Protein AF-A0A640Y9X3-F1 (afdb_monomer_lite)

Radius of gyration: 36.06 Å; chains: 1; bounding box: 121×65×138 Å

Foldseek 3Di:
DDDDDDDDDDPDPDPPPPDDPPPPDPDQFAEPPDFDDQDPPFPDGQVLLSVLVCPDPVNVVVVVVDDPPWRWHWDWDQDPVQWIWIFIDIVRHGAKIWIAHRHPRDTPDIDGDPCRVDVLLQLDAQLFLHPLLPPVNVVVLLCLLLLQQADPVCRPAPVSVLSVLLCQLVVLSVCSNVSNPVVSVVSVVVSVVVVVVLVVCCVVVDQDDDRPSNDDTDRPDDLVVLVVLLVVLLVVLLCCLVPRFAADLQLVLLLVLLLCVVVVHDLDDQRDDPVNSPSSVWFSLSNVLLNVLCVVQPDPNDRDDDRSLLVSLSVLLVLLLVLLLLLLLLVLVVVCVPDPDNDDPPDDPDDDDPVVVVVCVVPVRPRSNVRSSSSSSSQSSRSVNSRCSRNSHSVSVLSSLQSNLSSVLVDLVVSLVSLVSSCSGPVVSVVVNVVSVVPPDDPPPPPDPDDPDDDDDDDDDDDDDDDDDDDDDDDD

Sequence (476 aa):
MIRAGTTLGALLLAALALAGPAAAAPSPTPVPSGYPATPEDYAISAREAVRVADTDPKIVAREAELDRGDAFSASVEAKPVRVWEVGYFLNGEKVNLVVVDGATGAVTQSWTGAAVDWPMARGKPGQFGHILNSAWVWAALALVFVAGLLDFRRLRKWVHLDLLVLLGFGVSEAYFNAAEIGTSVPLVYPLLAYLLARMLWIGFRGHGLDGTAGEGLRPSAPAWLLTAAIAALIVLRLTANLADSGVIDVGYAGVIGADKITHAEPLYDDSFPEDNPTGDTYGPANYFAYVPFEAALPWSGSWDDLPAAHAAAIFFDLATIAGLFALGLALARRRRSADPDPRPPPGPPLPDGRVRRRLSRWFPDREGNALGLVLVFAWVAYPFTAYATQSNSNDELIAALVVWSLVLFASPIARGALLAVAAAAKFAPLPAASPAVSSRRSPPASARPLRPAPPPSAAWPAEARGRPRSPRAAAP

Structure (mmCIF, N/CA/C/O backbone):
data_AF-A0A640Y9X3-F1
#
_entry.id   AF-A0A640Y9X3-F1
#
loop_
_atom_site.group_PDB
_atom_site.id
_atom_site.type_symbol
_atom_site.label_atom_id
_atom_site.label_alt_id
_atom_site.label_comp_id
_atom_site.label_asym_id
_atom_site.label_entity_id
_atom_site.label_seq_id
_atom_site.pdbx_PDB_ins_code
_atom_site.Cartn_x
_atom_site.Cartn_y
_atom_site.Cartn_z
_atom_site.occupancy
_atom_site.B_iso_or_equiv
_atom_site.auth_seq_id
_atom_site.auth_comp_id
_atom_site.auth_asym_id
_atom_site.auth_atom_id
_atom_site.pdbx_PDB_model_num
ATOM 1 N N . MET A 1 1 ? 18.849 -40.065 70.573 1.00 32.94 1 MET A N 1
ATOM 2 C CA . MET A 1 1 ? 18.091 -40.580 71.735 1.00 32.94 1 MET A CA 1
ATOM 3 C C . MET A 1 1 ? 17.465 -39.408 72.475 1.00 32.94 1 MET A C 1
ATOM 5 O O . MET A 1 1 ? 18.065 -38.349 72.550 1.00 32.94 1 MET A O 1
ATOM 9 N N . ILE A 1 2 ? 16.226 -39.618 72.902 1.00 35.78 2 ILE A N 1
ATOM 10 C CA . ILE A 1 2 ? 15.157 -38.671 73.249 1.00 35.78 2 ILE A CA 1
ATOM 11 C C . ILE A 1 2 ? 15.358 -37.970 74.603 1.00 35.78 2 ILE A C 1
ATOM 13 O O . ILE A 1 2 ? 15.680 -38.652 75.570 1.00 35.78 2 ILE A O 1
ATOM 17 N N . ARG A 1 3 ? 15.027 -36.668 74.675 1.00 32.06 3 ARG A N 1
ATOM 18 C CA . ARG A 1 3 ? 14.300 -35.966 75.769 1.00 32.06 3 ARG A CA 1
ATOM 19 C C . ARG A 1 3 ? 13.647 -34.722 75.131 1.00 32.06 3 ARG A C 1
ATOM 21 O O . ARG A 1 3 ? 14.375 -33.912 74.582 1.00 32.06 3 ARG A O 1
ATOM 28 N N . ALA A 1 4 ? 12.338 -34.588 74.910 1.00 35.34 4 ALA A N 1
ATOM 29 C CA . ALA A 1 4 ? 11.164 -34.647 75.789 1.00 35.34 4 ALA A CA 1
ATOM 30 C C . ALA A 1 4 ? 11.153 -33.578 76.901 1.00 35.34 4 ALA A C 1
ATOM 32 O O . ALA A 1 4 ? 11.841 -33.734 77.904 1.00 35.34 4 ALA A O 1
ATOM 33 N N . GLY A 1 5 ? 10.277 -32.577 76.729 1.00 32.75 5 GLY A N 1
ATOM 34 C CA . GLY A 1 5 ? 9.456 -32.026 77.814 1.00 32.75 5 GLY A CA 1
ATOM 35 C C . GLY A 1 5 ? 9.686 -30.563 78.193 1.00 32.75 5 GLY A C 1
ATOM 36 O O . GLY A 1 5 ? 10.650 -30.286 78.891 1.00 32.75 5 GLY A O 1
ATOM 37 N N . THR A 1 6 ? 8.739 -29.693 77.810 1.00 38.22 6 THR A N 1
ATOM 38 C CA . THR A 1 6 ? 7.958 -28.793 78.701 1.00 38.22 6 THR A CA 1
ATOM 39 C C . THR A 1 6 ? 6.919 -28.024 77.862 1.00 38.22 6 THR A C 1
ATOM 41 O O . THR A 1 6 ? 7.257 -27.216 77.009 1.00 38.22 6 THR A O 1
ATOM 44 N N . THR A 1 7 ? 5.660 -28.484 77.881 1.00 34.47 7 THR A N 1
ATOM 45 C CA . THR A 1 7 ? 4.497 -27.870 78.580 1.00 34.47 7 THR A CA 1
ATOM 46 C C . THR A 1 7 ? 3.878 -26.682 77.839 1.00 34.47 7 THR A C 1
ATOM 48 O O . THR A 1 7 ? 4.481 -25.627 77.715 1.00 34.47 7 THR A O 1
ATOM 51 N N . LEU A 1 8 ? 2.699 -26.878 77.239 1.00 33.00 8 LEU A N 1
ATOM 52 C CA . LEU A 1 8 ? 1.398 -26.548 77.853 1.00 33.00 8 LEU A CA 1
ATOM 53 C C . LEU A 1 8 ? 1.299 -25.066 78.246 1.00 33.00 8 LEU A C 1
ATOM 55 O O . LEU A 1 8 ? 1.538 -24.685 79.386 1.00 33.00 8 LEU A O 1
ATOM 59 N N . GLY A 1 9 ? 0.893 -24.245 77.283 1.00 30.78 9 GLY A N 1
ATOM 60 C CA . GLY A 1 9 ? 0.539 -22.851 77.501 1.00 30.78 9 GLY A CA 1
ATOM 61 C C . GLY A 1 9 ? 0.123 -22.217 76.182 1.00 30.78 9 GLY A C 1
ATOM 62 O O . GLY A 1 9 ? 0.994 -21.791 75.439 1.00 30.78 9 GLY A O 1
ATOM 63 N N . ALA A 1 10 ? -1.190 -22.208 75.918 1.00 35.34 10 ALA A N 1
ATOM 64 C CA . ALA A 1 10 ? -1.919 -21.435 74.890 1.00 35.34 10 ALA A CA 1
ATOM 65 C C . ALA A 1 10 ? -2.755 -22.278 73.905 1.00 35.34 10 ALA A C 1
ATOM 67 O O . ALA A 1 10 ? -2.718 -22.083 72.697 1.00 35.34 10 ALA A O 1
ATOM 68 N N . LEU A 1 11 ? -3.589 -23.176 74.443 1.00 34.16 11 LEU A N 1
ATOM 69 C CA . LEU A 1 11 ? -4.782 -23.697 73.754 1.00 34.16 11 LEU A CA 1
ATOM 70 C C . LEU A 1 11 ? -6.015 -22.778 73.940 1.00 34.16 11 LEU A C 1
ATOM 72 O O . LEU A 1 11 ? -7.148 -23.197 73.744 1.00 34.16 11 LEU A O 1
ATOM 76 N N . LEU A 1 12 ? -5.813 -21.512 74.310 1.00 32.28 12 LEU A N 1
ATOM 77 C CA . LEU A 1 12 ? -6.851 -20.483 74.396 1.00 32.28 12 LEU A CA 1
ATOM 78 C C . LEU A 1 12 ? -6.197 -19.131 74.080 1.00 32.28 12 LEU A C 1
ATOM 80 O O . LEU A 1 12 ? -5.352 -18.710 74.860 1.00 32.28 12 LEU A O 1
ATOM 84 N N . LEU A 1 13 ? -6.618 -18.485 72.979 1.00 34.38 13 LEU A N 1
ATOM 85 C CA . LEU A 1 13 ? -6.029 -17.325 72.260 1.00 34.38 13 LEU A CA 1
ATOM 86 C C . LEU A 1 13 ? -5.117 -17.793 71.105 1.00 34.38 13 LEU A C 1
ATOM 88 O O . LEU A 1 13 ? -3.951 -18.066 71.315 1.00 34.38 13 LEU A O 1
ATOM 92 N N . ALA A 1 14 ? -5.538 -17.949 69.851 1.00 37.56 14 ALA A N 1
ATOM 93 C CA . ALA A 1 14 ? -6.559 -17.216 69.131 1.00 37.56 14 ALA A CA 1
ATOM 94 C C . ALA A 1 14 ? -7.151 -18.086 68.009 1.00 37.56 14 ALA A C 1
ATOM 96 O O . ALA A 1 14 ? -6.546 -18.296 66.960 1.00 37.56 14 ALA A O 1
ATOM 97 N N . ALA A 1 15 ? -8.402 -18.498 68.201 1.00 36.12 15 ALA A N 1
ATOM 98 C CA . ALA A 1 15 ? -9.327 -18.872 67.135 1.00 36.12 15 ALA A CA 1
ATOM 99 C C . ALA A 1 15 ? -9.776 -17.623 66.333 1.00 36.12 15 ALA A C 1
ATOM 101 O O . ALA A 1 15 ? -10.959 -17.420 66.088 1.00 36.12 15 ALA A O 1
ATOM 102 N N . LEU A 1 16 ? -8.833 -16.743 65.976 1.00 38.00 16 LEU A N 1
ATOM 103 C CA . LEU A 1 16 ? -9.103 -15.430 65.373 1.00 38.00 16 LEU A CA 1
ATOM 104 C C . LEU A 1 16 ? -8.004 -14.955 64.403 1.00 38.00 16 LEU A C 1
ATOM 106 O O . LEU A 1 16 ? -7.879 -13.764 64.148 1.00 38.00 16 LEU A O 1
ATOM 110 N N . ALA A 1 17 ? -7.222 -15.876 63.830 1.00 35.53 17 ALA A N 1
ATOM 111 C CA . ALA A 1 17 ? -6.194 -15.554 62.829 1.00 35.53 17 ALA A CA 1
ATOM 112 C C . ALA A 1 17 ? -6.337 -16.359 61.520 1.00 35.53 17 ALA A C 1
ATOM 114 O O . ALA A 1 17 ? -5.359 -16.596 60.820 1.00 35.53 17 ALA A O 1
ATOM 115 N N . LEU A 1 18 ? -7.565 -16.773 61.181 1.00 37.84 18 LEU A N 1
ATOM 116 C CA . LEU A 1 18 ? -7.922 -17.343 59.869 1.00 37.84 18 LEU A CA 1
ATOM 117 C C . LEU A 1 18 ? -8.619 -16.328 58.945 1.00 37.84 18 LEU A C 1
ATOM 119 O O . LEU A 1 18 ? -9.241 -16.707 57.958 1.00 37.84 18 LEU A O 1
ATOM 123 N N . ALA A 1 19 ? -8.479 -15.034 59.229 1.00 35.66 19 ALA A N 1
ATOM 124 C CA . ALA A 1 19 ? -8.713 -13.987 58.247 1.00 35.66 19 ALA A CA 1
ATOM 125 C C . ALA A 1 19 ? -7.349 -13.571 57.688 1.00 35.66 19 ALA A C 1
ATOM 127 O O . ALA A 1 19 ? -6.690 -12.679 58.220 1.00 35.66 19 ALA A O 1
ATOM 128 N N . GLY A 1 20 ? -6.908 -14.242 56.619 1.00 34.53 20 GLY A N 1
ATOM 129 C CA . GLY A 1 20 ? -5.987 -13.584 55.693 1.00 34.53 20 GLY A CA 1
ATOM 130 C C . GLY A 1 20 ? -6.624 -12.262 55.248 1.00 34.53 20 GLY A C 1
ATOM 131 O O . GLY A 1 20 ? -7.857 -12.170 55.264 1.00 34.53 20 GLY A O 1
ATOM 132 N N . PRO A 1 21 ? -5.844 -11.225 54.892 1.00 35.22 21 PRO A N 1
ATOM 133 C CA . PRO A 1 21 ? -6.434 -10.038 54.300 1.00 35.22 21 PRO A CA 1
ATOM 134 C C . PRO A 1 21 ? -7.289 -10.525 53.135 1.00 35.22 21 PRO A C 1
ATOM 136 O O . PRO A 1 21 ? -6.782 -11.182 52.224 1.00 35.22 21 PRO A O 1
ATOM 139 N N . ALA A 1 22 ? -8.600 -10.287 53.218 1.00 33.31 22 ALA A N 1
ATOM 140 C CA . ALA A 1 22 ? -9.442 -10.367 52.046 1.00 33.31 22 ALA A CA 1
ATOM 141 C C . ALA A 1 22 ? -8.721 -9.497 51.023 1.00 33.31 22 ALA A C 1
ATOM 143 O O . ALA A 1 22 ? -8.523 -8.306 51.277 1.00 33.31 22 ALA A O 1
ATOM 144 N N . ALA A 1 23 ? -8.225 -10.116 49.948 1.00 34.59 23 ALA A N 1
ATOM 145 C CA . ALA A 1 23 ? -7.794 -9.376 48.783 1.00 34.59 23 ALA A CA 1
ATOM 146 C C . ALA A 1 23 ? -8.940 -8.408 48.517 1.00 34.59 23 ALA A C 1
ATOM 148 O O . ALA A 1 23 ? -10.073 -8.852 48.304 1.00 34.59 23 ALA A O 1
ATOM 149 N N . ALA A 1 24 ? -8.682 -7.113 48.717 1.00 34.06 24 ALA A N 1
ATOM 150 C CA . ALA A 1 24 ? -9.671 -6.100 48.434 1.00 34.06 24 ALA A CA 1
ATOM 151 C C . ALA A 1 24 ? -10.121 -6.398 47.010 1.00 34.06 24 ALA A C 1
ATOM 153 O O . ALA A 1 24 ? -9.278 -6.477 46.113 1.00 34.06 24 ALA A O 1
ATOM 154 N N . ALA A 1 25 ? -11.412 -6.695 46.836 1.00 40.72 25 ALA A N 1
ATOM 155 C CA . ALA A 1 25 ? -11.960 -6.823 45.501 1.00 40.72 25 ALA A CA 1
ATOM 156 C C . ALA A 1 25 ? -11.504 -5.566 44.745 1.00 40.72 25 ALA A C 1
ATOM 158 O O . ALA A 1 25 ? -11.617 -4.480 45.333 1.00 40.72 25 ALA A O 1
ATOM 159 N N . PRO A 1 26 ? -10.914 -5.699 43.541 1.00 46.16 26 PRO A N 1
ATOM 160 C CA . PRO A 1 26 ? -10.499 -4.537 42.772 1.00 46.16 26 PRO A CA 1
ATOM 161 C C . PRO A 1 26 ? -11.683 -3.576 42.752 1.00 46.16 26 PRO A C 1
ATOM 163 O O . PRO A 1 26 ? -12.817 -3.969 42.455 1.00 46.16 26 PRO A O 1
ATOM 166 N N . SER A 1 27 ? -11.454 -2.363 43.257 1.00 50.38 27 SER A N 1
ATOM 167 C CA . SER A 1 27 ? -12.505 -1.355 43.245 1.00 50.38 27 SER A CA 1
ATOM 168 C C . SER A 1 27 ? -12.771 -1.067 41.776 1.00 50.38 27 SER A C 1
ATOM 170 O O . SER A 1 27 ? -11.810 -0.739 41.085 1.00 50.38 27 SER A O 1
ATOM 172 N N . PRO A 1 28 ? -14.012 -1.230 41.290 1.00 60.72 28 PRO A N 1
ATOM 173 C CA . PRO A 1 28 ? -14.299 -1.042 39.878 1.00 60.72 28 PRO A CA 1
ATOM 174 C C . PRO A 1 28 ? -13.866 0.358 39.464 1.00 60.72 28 PRO A C 1
ATOM 176 O O . PRO A 1 28 ? -14.058 1.316 40.229 1.00 60.72 28 PRO A O 1
ATOM 179 N N . THR A 1 29 ? -13.263 0.464 38.282 1.00 69.00 29 THR A N 1
ATOM 180 C CA . THR A 1 29 ? -12.718 1.729 37.807 1.00 69.00 29 THR A CA 1
ATOM 181 C C . THR A 1 29 ? -13.842 2.778 37.808 1.00 69.00 29 THR A C 1
ATOM 183 O O . THR A 1 29 ? -14.948 2.505 37.326 1.00 69.00 29 THR A O 1
ATOM 186 N N . PRO A 1 30 ? -13.637 3.971 38.394 1.00 65.19 30 PRO A N 1
ATOM 187 C CA . PRO A 1 30 ? -14.704 4.955 38.505 1.00 65.19 30 PRO A CA 1
ATOM 188 C C . PRO A 1 30 ? -15.190 5.398 37.116 1.00 65.19 30 PRO A C 1
ATOM 190 O O . PRO A 1 30 ? -14.406 5.785 36.253 1.00 65.19 30 PRO A O 1
ATOM 193 N N . VAL A 1 31 ? -16.508 5.348 36.913 1.00 59.41 31 VAL A N 1
ATOM 194 C CA . VAL A 1 31 ? -17.196 5.771 35.680 1.00 59.41 31 VAL A CA 1
ATOM 195 C C . VAL A 1 31 ? -17.863 7.130 35.936 1.00 59.41 31 VAL A C 1
ATOM 197 O O . VAL A 1 31 ? -18.480 7.292 36.998 1.00 59.41 31 VAL A O 1
ATOM 200 N N . PRO A 1 32 ? -17.801 8.105 35.008 1.00 60.00 32 PRO A N 1
ATOM 201 C CA . PRO A 1 32 ? -18.591 9.334 35.092 1.00 60.00 32 PRO A CA 1
ATOM 202 C C . PRO A 1 32 ? -20.091 9.030 35.277 1.00 60.00 32 PRO A C 1
ATOM 204 O O . PRO A 1 32 ? -20.618 8.056 34.742 1.00 60.00 32 PRO A O 1
ATOM 207 N N . SER A 1 33 ? -20.811 9.830 36.067 1.00 55.66 33 SER A N 1
ATOM 208 C CA . SER A 1 33 ? -22.219 9.562 36.397 1.00 55.66 33 SER A CA 1
ATOM 209 C C . SER A 1 33 ? -23.128 9.559 35.157 1.00 55.66 33 SER A C 1
ATOM 211 O O . SER A 1 33 ? -23.155 10.554 34.438 1.00 55.66 33 SER A O 1
ATOM 213 N N . GLY A 1 34 ? -23.933 8.501 34.974 1.00 59.53 34 GLY A N 1
ATOM 214 C CA . GLY A 1 34 ? -24.979 8.429 33.938 1.00 59.53 34 GLY A CA 1
ATOM 215 C C . GLY A 1 34 ? -24.791 7.296 32.926 1.00 59.53 34 GLY A C 1
ATOM 216 O O . GLY A 1 34 ? -24.612 7.560 31.743 1.00 59.53 34 GLY A O 1
ATOM 217 N N . TYR A 1 35 ? -24.842 6.037 33.381 1.00 68.50 35 TYR A N 1
ATOM 218 C CA . TYR A 1 35 ? -24.789 4.871 32.488 1.00 68.50 35 TYR A CA 1
ATOM 219 C C . TYR A 1 35 ? -25.839 4.974 31.369 1.00 68.50 35 TYR A C 1
ATOM 221 O O . TYR A 1 35 ? -26.979 5.357 31.660 1.00 68.50 35 TYR A O 1
ATOM 229 N N . PRO A 1 36 ? -25.504 4.578 30.127 1.00 78.31 36 PRO A N 1
ATOM 230 C CA . PRO A 1 36 ? -26.506 4.449 29.083 1.00 78.31 36 PRO A CA 1
ATOM 231 C C . PRO A 1 36 ? -27.581 3.439 29.507 1.00 78.31 36 PRO A C 1
ATOM 233 O O . PRO A 1 36 ? -27.307 2.471 30.229 1.00 78.31 36 PRO A O 1
ATOM 236 N N . ALA A 1 37 ? -28.817 3.673 29.061 1.00 81.12 37 ALA A N 1
ATOM 237 C CA . ALA A 1 37 ? -29.898 2.712 29.243 1.00 81.12 37 ALA A CA 1
ATOM 238 C C . ALA A 1 37 ? -29.506 1.371 28.607 1.00 81.12 37 ALA A C 1
ATOM 240 O O . ALA A 1 37 ? -28.847 1.338 27.570 1.00 81.12 37 ALA A O 1
ATOM 241 N N . THR A 1 38 ? -29.898 0.266 29.241 1.00 84.81 38 THR A N 1
ATOM 242 C CA . THR A 1 38 ? -29.679 -1.072 28.674 1.00 84.81 38 THR A CA 1
ATOM 243 C C . THR A 1 38 ? -30.675 -1.265 27.531 1.00 84.81 38 THR A C 1
ATOM 245 O O . THR A 1 38 ? -31.876 -1.182 27.801 1.00 84.81 38 THR A O 1
ATOM 248 N N . PRO A 1 39 ? -30.222 -1.454 26.278 1.00 84.75 39 PRO A N 1
ATOM 249 C CA . PRO A 1 39 ? -31.138 -1.683 25.168 1.00 84.75 39 PRO A CA 1
ATOM 250 C C . PRO A 1 39 ? -31.915 -2.992 25.362 1.00 84.75 39 PRO A C 1
ATOM 252 O O . PRO A 1 39 ? -31.439 -3.904 26.037 1.00 84.75 39 PRO A O 1
ATOM 255 N N . GLU A 1 40 ? -33.118 -3.091 24.793 1.00 84.31 40 GLU A N 1
ATOM 256 C CA . GLU A 1 40 ? -34.031 -4.224 25.036 1.00 84.31 40 GLU A CA 1
ATOM 257 C C . GLU A 1 40 ? -33.452 -5.583 24.615 1.00 84.31 40 GLU A C 1
ATOM 259 O O . GLU A 1 40 ? -33.812 -6.617 25.175 1.00 84.31 40 GLU A O 1
ATOM 264 N N . ASP A 1 41 ? -32.545 -5.593 23.640 1.00 82.88 41 ASP A N 1
ATOM 265 C CA . ASP A 1 41 ? -31.895 -6.791 23.121 1.00 82.88 41 ASP A CA 1
ATOM 266 C C . ASP A 1 41 ? -30.652 -7.219 23.922 1.00 82.88 41 ASP A C 1
ATOM 268 O O . ASP A 1 41 ? -30.071 -8.266 23.626 1.00 82.88 41 ASP A O 1
ATOM 272 N N . TYR A 1 42 ? -30.256 -6.463 24.951 1.00 88.94 42 TYR A N 1
ATOM 273 C CA . TYR A 1 42 ? -29.108 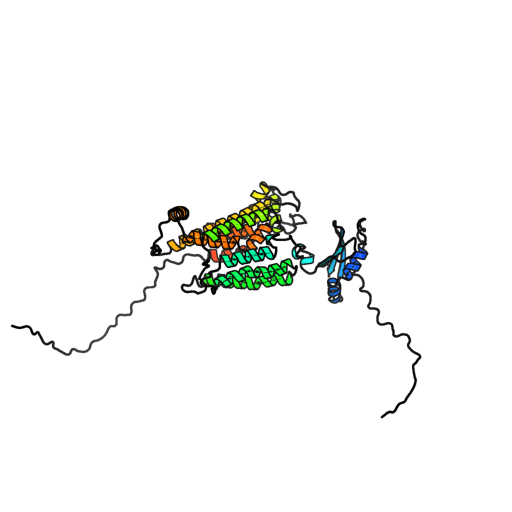-6.757 25.806 1.00 88.94 42 TYR A CA 1
ATOM 274 C C . TYR A 1 42 ? -29.538 -7.500 27.075 1.00 88.94 42 TYR A C 1
ATOM 276 O O . TYR A 1 42 ? -30.458 -7.096 27.782 1.00 88.94 42 TYR A O 1
ATOM 284 N N . ALA A 1 43 ? -28.824 -8.576 27.402 1.00 90.25 43 ALA A N 1
ATOM 285 C CA . ALA A 1 43 ? -29.028 -9.342 28.629 1.00 90.25 43 ALA A CA 1
ATOM 286 C C . ALA A 1 43 ? -28.235 -8.784 29.820 1.00 90.25 43 ALA A C 1
ATOM 288 O O . ALA A 1 43 ? -28.602 -9.041 30.965 1.00 90.25 43 ALA A O 1
ATOM 289 N N . ILE A 1 44 ? -27.150 -8.044 29.558 1.00 91.75 44 ILE A N 1
ATOM 290 C CA . ILE A 1 44 ? -26.316 -7.424 30.591 1.00 91.75 44 ILE A CA 1
ATOM 291 C C . ILE A 1 44 ? -26.367 -5.898 30.519 1.00 91.75 44 ILE A C 1
ATOM 293 O O . ILE A 1 44 ? -26.326 -5.296 29.444 1.00 91.75 44 ILE A O 1
ATOM 297 N N . SER A 1 45 ? -26.412 -5.266 31.687 1.00 91.25 45 SER A N 1
ATOM 298 C CA . SER A 1 45 ? -26.396 -3.812 31.826 1.00 91.25 45 SER A CA 1
ATOM 299 C C . SER A 1 45 ? -25.016 -3.208 31.555 1.00 91.25 45 SER A C 1
ATOM 301 O O . SER A 1 45 ? -23.984 -3.865 31.695 1.00 91.25 45 SER A O 1
ATOM 303 N N . ALA A 1 46 ? -24.974 -1.906 31.269 1.00 88.06 46 ALA A N 1
ATOM 304 C CA . ALA A 1 46 ? -23.723 -1.169 31.086 1.00 88.06 46 ALA A CA 1
ATOM 305 C C . ALA A 1 46 ? -22.788 -1.259 32.314 1.00 88.06 46 ALA A C 1
ATOM 307 O O . ALA A 1 46 ? -21.571 -1.345 32.180 1.00 88.06 46 ALA A O 1
ATOM 308 N N . ARG A 1 47 ? -23.353 -1.310 33.531 1.00 88.75 47 ARG A N 1
ATOM 309 C CA . ARG A 1 47 ? -22.582 -1.508 34.771 1.00 88.75 47 ARG A CA 1
ATOM 310 C C . ARG A 1 47 ? -22.010 -2.920 34.875 1.00 88.75 47 ARG A C 1
ATOM 312 O O . ARG A 1 47 ? -20.906 -3.100 35.379 1.00 88.75 47 ARG A O 1
ATOM 319 N N . GLU A 1 48 ? -22.763 -3.926 34.441 1.00 91.00 48 GLU A N 1
ATOM 320 C CA . GLU A 1 48 ? -22.267 -5.301 34.369 1.00 91.00 48 GLU A CA 1
ATOM 321 C C . GLU A 1 48 ? -21.148 -5.438 33.347 1.00 91.00 48 GLU A C 1
ATOM 323 O O . GLU A 1 48 ? -20.145 -6.068 33.663 1.00 91.00 48 GLU A O 1
ATOM 328 N N . ALA A 1 49 ? -21.274 -4.784 32.191 1.00 92.00 49 ALA A N 1
ATOM 329 C CA . ALA A 1 49 ? -20.236 -4.762 31.169 1.00 92.00 49 ALA A CA 1
ATOM 330 C C . ALA A 1 49 ? -18.913 -4.187 31.695 1.00 92.00 49 ALA A C 1
ATOM 332 O O . ALA A 1 49 ? -17.875 -4.808 31.497 1.00 92.00 49 ALA A O 1
ATOM 333 N N . VAL A 1 50 ? -18.948 -3.060 32.421 1.00 91.75 50 VAL A N 1
ATOM 334 C CA . VAL A 1 50 ? -17.743 -2.488 33.055 1.00 91.75 50 VAL A CA 1
ATOM 335 C C . VAL A 1 50 ? -17.148 -3.461 34.070 1.00 91.75 50 VAL A C 1
ATOM 337 O O . VAL A 1 50 ? -15.966 -3.754 33.997 1.00 91.75 50 VAL A O 1
ATOM 340 N N . ARG A 1 51 ? -17.961 -4.064 34.951 1.00 91.69 51 ARG A N 1
ATOM 341 C CA . ARG A 1 51 ? -17.449 -5.053 35.921 1.00 91.69 51 ARG A CA 1
ATOM 342 C C . ARG A 1 51 ? -16.797 -6.262 35.258 1.00 91.69 51 ARG A C 1
ATOM 344 O O . ARG A 1 51 ? -15.834 -6.793 35.792 1.00 91.69 51 ARG A O 1
ATOM 351 N N . VAL A 1 52 ? -17.345 -6.727 34.137 1.00 93.00 52 VAL A N 1
ATOM 352 C CA . VAL A 1 52 ? -16.731 -7.796 33.343 1.00 93.00 52 VAL A CA 1
ATOM 353 C C . VAL A 1 52 ? -15.409 -7.308 32.749 1.00 93.00 52 VAL A C 1
ATOM 355 O O . VAL A 1 52 ? -14.402 -8.003 32.862 1.00 93.00 52 VAL A O 1
ATOM 358 N N . ALA A 1 53 ? -15.395 -6.117 32.153 1.00 93.56 53 ALA A N 1
ATOM 359 C CA . ALA A 1 53 ? -14.205 -5.536 31.544 1.00 93.56 53 ALA A CA 1
ATOM 360 C C . ALA A 1 53 ? -13.077 -5.275 32.560 1.00 93.56 53 ALA A C 1
ATOM 362 O O . ALA A 1 53 ? -11.921 -5.539 32.241 1.00 93.56 53 ALA A O 1
ATOM 363 N N . ASP A 1 54 ? -13.400 -4.886 33.797 1.00 93.75 54 ASP A N 1
ATOM 364 C CA . ASP A 1 54 ? -12.431 -4.667 34.883 1.00 93.75 54 ASP A CA 1
ATOM 365 C C . ASP A 1 54 ? -11.670 -5.954 35.250 1.00 93.75 54 ASP A C 1
ATOM 367 O O . ASP A 1 54 ? -10.576 -5.910 35.808 1.00 93.75 54 ASP A O 1
ATOM 371 N N . THR A 1 55 ? -12.228 -7.125 34.919 1.00 93.62 55 THR A N 1
ATOM 372 C CA . THR A 1 55 ? -11.558 -8.419 35.126 1.00 93.62 55 THR A CA 1
ATOM 373 C C . THR A 1 55 ? -10.660 -8.843 33.963 1.00 93.62 55 THR A C 1
ATOM 375 O O . THR A 1 55 ? -9.974 -9.863 34.069 1.00 93.62 55 THR A O 1
ATOM 378 N N . ASP A 1 56 ? -10.638 -8.093 32.856 1.00 95.31 56 ASP A N 1
ATOM 379 C CA . ASP A 1 56 ? -9.794 -8.406 31.706 1.00 95.31 56 ASP A CA 1
ATOM 380 C C . ASP A 1 56 ? -8.303 -8.315 32.087 1.00 95.31 56 ASP A C 1
ATOM 382 O O . ASP A 1 56 ? -7.874 -7.320 32.683 1.00 95.31 56 ASP A O 1
ATOM 386 N N . PRO A 1 57 ? -7.467 -9.306 31.718 1.00 94.06 57 PRO A N 1
ATOM 387 C CA . PRO A 1 57 ? -6.057 -9.318 32.097 1.00 94.06 57 PRO A CA 1
ATOM 388 C C . PRO A 1 57 ? -5.276 -8.064 31.688 1.00 94.06 57 PRO A C 1
ATOM 390 O O . PRO A 1 57 ? -4.335 -7.695 32.389 1.00 94.06 57 PRO A O 1
ATOM 393 N N . LYS A 1 58 ? -5.640 -7.395 30.580 1.00 92.31 58 LYS A N 1
ATOM 394 C CA . LYS A 1 58 ? -4.950 -6.172 30.137 1.00 92.31 58 LYS A CA 1
ATOM 395 C C . LYS A 1 58 ? -5.332 -4.959 30.982 1.00 92.31 58 LYS A C 1
ATOM 397 O O . LYS A 1 58 ? -4.515 -4.050 31.119 1.00 92.31 58 LYS A O 1
ATOM 402 N N . ILE A 1 59 ? -6.543 -4.942 31.537 1.00 93.94 59 ILE A N 1
ATOM 403 C CA . ILE A 1 59 ? -6.991 -3.899 32.465 1.00 93.94 59 ILE A CA 1
ATOM 404 C C . ILE A 1 59 ? -6.347 -4.115 33.829 1.00 93.94 59 ILE A C 1
ATOM 406 O O . ILE A 1 59 ? -5.705 -3.205 34.339 1.00 93.94 59 ILE A O 1
ATOM 410 N N . VAL A 1 60 ? -6.381 -5.344 34.350 1.00 93.12 60 VAL A N 1
ATOM 411 C CA . VAL A 1 60 ? -5.728 -5.694 35.624 1.00 93.12 60 VAL A CA 1
ATOM 412 C C . VAL A 1 60 ? -4.226 -5.394 35.591 1.00 93.12 60 VAL A C 1
ATOM 414 O O . VAL A 1 60 ? -3.682 -4.833 36.540 1.00 93.12 60 VAL A O 1
ATOM 417 N N . ALA A 1 61 ? -3.543 -5.738 34.493 1.00 91.81 61 ALA A N 1
ATOM 418 C CA . ALA A 1 61 ? -2.130 -5.412 34.323 1.00 91.81 61 ALA A CA 1
ATOM 419 C C . ALA A 1 61 ? -1.888 -3.895 34.319 1.00 91.81 6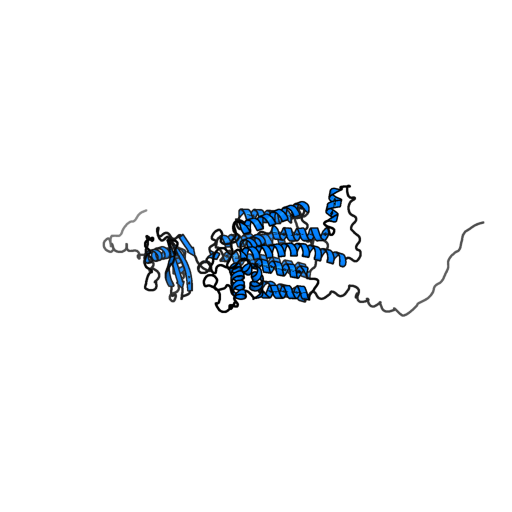1 ALA A C 1
ATOM 421 O O . ALA A 1 61 ? -0.946 -3.436 34.956 1.00 91.81 61 ALA A O 1
ATOM 422 N N . ARG A 1 62 ? -2.758 -3.116 33.662 1.00 91.44 62 ARG A N 1
ATOM 423 C CA . ARG A 1 62 ? -2.655 -1.653 33.654 1.00 91.44 62 ARG A CA 1
ATOM 424 C C . ARG A 1 62 ? -2.874 -1.060 35.039 1.00 91.44 62 ARG A C 1
ATOM 426 O O . ARG A 1 62 ? -2.110 -0.193 35.436 1.00 91.44 62 ARG A O 1
ATOM 433 N N . GLU A 1 63 ? -3.888 -1.511 35.770 1.00 89.69 63 GLU A N 1
ATOM 434 C CA . GLU A 1 63 ? -4.163 -1.017 37.123 1.00 89.69 63 GLU A CA 1
ATOM 435 C C . GLU A 1 63 ? -2.979 -1.248 38.071 1.00 89.69 63 GLU A C 1
ATOM 437 O O . GLU A 1 63 ? -2.714 -0.421 38.941 1.00 89.69 63 GLU A O 1
ATOM 442 N N . ALA A 1 64 ? -2.223 -2.331 37.868 1.00 91.12 64 ALA A N 1
ATOM 443 C CA . ALA A 1 64 ? -1.006 -2.615 38.624 1.00 91.12 64 ALA A CA 1
ATOM 444 C C . ALA A 1 64 ? 0.171 -1.669 38.301 1.00 91.12 64 ALA A C 1
ATOM 446 O O . ALA A 1 64 ? 1.115 -1.597 39.088 1.00 91.12 64 ALA A O 1
ATOM 447 N N . GLU A 1 65 ? 0.127 -0.962 37.169 1.00 90.06 65 GLU A N 1
ATOM 448 C CA . GLU A 1 65 ? 1.153 -0.012 36.714 1.00 90.06 65 GLU A CA 1
ATOM 449 C C . GLU A 1 65 ? 0.840 1.447 37.097 1.00 90.06 65 GLU A C 1
ATOM 451 O O . GLU A 1 65 ? 1.677 2.316 36.866 1.00 90.06 65 GLU A O 1
ATOM 456 N N . LEU A 1 66 ? -0.340 1.732 37.667 1.00 90.44 66 LEU A N 1
ATOM 457 C CA . LEU A 1 66 ? -0.780 3.096 37.986 1.00 90.44 66 LEU A CA 1
ATOM 458 C C . LEU A 1 66 ? -0.039 3.698 39.188 1.00 90.44 66 LEU A C 1
ATOM 460 O O . LEU A 1 66 ? 0.135 3.057 40.229 1.00 90.44 66 LEU A O 1
ATOM 464 N N . ASP A 1 67 ? 0.296 4.983 39.082 1.00 91.75 67 ASP A N 1
ATOM 465 C CA . ASP A 1 67 ? 0.873 5.769 40.165 1.00 91.75 67 ASP A CA 1
ATOM 466 C C . ASP A 1 67 ? -0.199 6.490 40.997 1.00 91.75 67 ASP A C 1
ATOM 468 O O . ASP A 1 67 ? -1.340 6.712 40.594 1.00 91.75 67 ASP A O 1
ATOM 472 N N . ARG A 1 68 ? 0.183 6.933 42.203 1.00 78.81 68 ARG A N 1
ATOM 473 C CA . ARG A 1 68 ? -0.728 7.529 43.206 1.00 78.81 68 ARG A CA 1
ATOM 474 C C . ARG A 1 68 ? -1.384 8.863 42.785 1.00 78.81 68 ARG A C 1
ATOM 476 O O . ARG A 1 68 ? -2.134 9.431 43.575 1.00 78.81 68 ARG A O 1
ATOM 483 N N . GLY A 1 69 ? -1.069 9.379 41.599 1.00 83.75 69 GLY A N 1
ATOM 484 C CA . GLY A 1 69 ? -1.633 10.602 41.021 1.00 83.75 69 GLY A CA 1
ATOM 485 C C . GLY A 1 69 ? -2.425 10.382 39.733 1.00 83.75 69 GLY A C 1
ATOM 486 O O . GLY A 1 69 ? -2.958 11.352 39.201 1.00 83.75 69 GLY A O 1
ATOM 487 N N . ASP A 1 70 ? -2.506 9.146 39.241 1.00 89.44 70 ASP A N 1
ATOM 488 C CA . ASP A 1 70 ? -3.165 8.850 37.978 1.00 89.44 70 ASP A CA 1
ATOM 489 C C . ASP A 1 70 ? -4.688 8.850 38.112 1.00 89.44 70 ASP A C 1
ATOM 491 O O . ASP A 1 70 ? -5.271 8.211 38.992 1.00 89.44 70 ASP A O 1
ATOM 495 N N . ALA A 1 71 ? -5.349 9.556 37.197 1.00 88.56 71 ALA A N 1
ATOM 496 C CA . ALA A 1 71 ? -6.793 9.514 37.048 1.00 88.56 71 ALA A CA 1
ATOM 497 C C . ALA A 1 71 ? -7.163 8.420 36.041 1.00 88.56 71 ALA A C 1
ATOM 499 O O . ALA A 1 71 ? -7.134 8.654 34.832 1.00 88.56 71 ALA A O 1
ATOM 500 N N . PHE A 1 72 ? -7.511 7.233 36.541 1.00 90.56 72 PHE A N 1
ATOM 501 C CA . PHE A 1 72 ? -7.978 6.113 35.723 1.00 90.56 72 PHE A CA 1
ATOM 502 C C . PHE A 1 72 ? -9.502 5.978 35.815 1.00 90.56 72 PHE A C 1
ATOM 504 O O . PHE A 1 72 ? -10.059 5.861 36.908 1.00 90.56 72 PHE A O 1
ATOM 511 N N . SER A 1 73 ? -10.184 6.048 34.672 1.00 90.25 73 SER A N 1
ATOM 512 C CA . SER A 1 73 ? -11.650 6.018 34.581 1.00 90.25 73 SER A CA 1
ATOM 513 C C . SER A 1 73 ? -12.118 5.141 33.425 1.00 90.25 73 SER A C 1
ATOM 515 O O . SER A 1 73 ? -11.372 4.940 32.470 1.00 90.25 73 SER A O 1
ATOM 517 N N . ALA A 1 74 ? -13.348 4.638 33.489 1.00 90.62 74 ALA A N 1
ATOM 518 C CA . ALA A 1 74 ? -13.966 3.910 32.383 1.00 90.62 74 ALA A CA 1
ATOM 519 C C . ALA A 1 74 ? -15.164 4.687 31.812 1.00 90.62 74 ALA A C 1
ATOM 521 O O . ALA A 1 74 ? -15.890 5.353 32.548 1.00 90.62 74 ALA A O 1
ATOM 522 N N . SER A 1 75 ? -15.391 4.591 30.504 1.00 89.62 75 SER A N 1
ATOM 523 C CA . SER A 1 75 ? -16.617 4.999 29.814 1.00 89.62 75 SER A CA 1
ATOM 524 C C . SER A 1 75 ? -17.213 3.790 29.098 1.00 89.62 75 SER A C 1
ATOM 526 O O . SER A 1 75 ? -16.490 2.876 28.705 1.00 89.62 75 SER A O 1
ATOM 528 N N . VAL A 1 76 ? -18.536 3.755 28.950 1.00 88.88 76 VAL A N 1
ATOM 529 C CA . VAL A 1 76 ? -19.231 2.625 28.325 1.00 88.88 76 VAL A CA 1
ATOM 530 C C . VAL A 1 76 ? -20.262 3.110 27.320 1.00 88.88 76 VAL A C 1
ATOM 532 O O . VAL A 1 76 ? -21.074 3.984 27.619 1.00 88.88 76 VAL A O 1
ATOM 535 N N . GLU A 1 77 ? -20.242 2.508 26.136 1.00 88.19 77 GLU A N 1
ATOM 536 C CA . GLU A 1 77 ? -21.134 2.824 25.024 1.00 88.19 77 GLU A CA 1
ATOM 537 C C . GLU A 1 77 ? -21.799 1.554 24.483 1.00 88.19 77 GLU A C 1
ATOM 539 O O . GLU A 1 77 ? -21.152 0.516 24.321 1.00 88.19 77 GLU A O 1
ATOM 544 N N . ALA A 1 78 ? -23.096 1.636 24.174 1.00 84.69 78 ALA A N 1
ATOM 545 C CA . ALA A 1 78 ? -23.792 0.595 23.420 1.00 84.69 78 ALA A CA 1
ATOM 546 C C . ALA A 1 78 ? -23.525 0.790 21.923 1.00 84.69 78 ALA A C 1
ATOM 548 O O . ALA A 1 78 ? -23.696 1.896 21.406 1.00 84.69 78 ALA A O 1
ATOM 549 N N . LYS A 1 79 ? -23.140 -0.276 21.214 1.00 83.75 79 LYS A N 1
ATOM 550 C CA . LYS A 1 79 ? -22.980 -0.257 19.752 1.00 83.75 79 LYS A CA 1
ATOM 551 C C . LYS A 1 79 ? -24.107 -1.034 19.053 1.00 83.75 79 LYS A C 1
ATOM 553 O O . LYS A 1 79 ? -24.581 -2.021 19.604 1.00 83.75 79 LYS A O 1
ATOM 558 N N . PRO A 1 80 ? -24.481 -0.688 17.805 1.00 69.56 80 PRO A N 1
ATOM 559 C CA . PRO A 1 80 ? -25.631 -1.287 17.105 1.00 69.56 80 PRO A CA 1
ATOM 560 C C . PRO A 1 80 ? -25.604 -2.815 16.919 1.00 69.56 80 PRO A C 1
ATOM 562 O O . PRO A 1 80 ? -26.631 -3.414 16.625 1.00 69.56 80 PRO A O 1
ATOM 565 N N . VAL A 1 81 ? -24.446 -3.462 17.076 1.00 76.44 81 VAL A N 1
ATOM 566 C CA . VAL A 1 81 ? -24.257 -4.914 16.885 1.00 76.44 81 VAL A CA 1
ATOM 567 C C . VAL A 1 81 ? -24.364 -5.720 18.186 1.00 76.44 81 VAL A C 1
ATOM 569 O O . VAL A 1 81 ? -23.760 -6.783 18.311 1.00 76.44 81 VAL A O 1
ATOM 572 N N . ARG A 1 82 ? -25.124 -5.216 19.167 1.00 86.38 82 ARG A N 1
ATOM 573 C CA . ARG A 1 82 ? -25.344 -5.844 20.481 1.00 86.38 82 ARG A CA 1
ATOM 574 C C . ARG A 1 82 ? -24.054 -6.112 21.265 1.00 86.38 82 ARG A C 1
ATOM 576 O O . ARG A 1 82 ? -23.858 -7.167 21.872 1.00 86.38 82 ARG A O 1
ATOM 583 N N . VAL A 1 83 ? -23.155 -5.135 21.259 1.00 89.94 83 VAL A N 1
ATOM 584 C CA . VAL A 1 83 ? -21.933 -5.151 22.073 1.00 89.94 83 VAL A CA 1
ATOM 585 C C . VAL A 1 83 ? -21.836 -3.885 22.912 1.00 89.94 83 VAL A C 1
ATOM 587 O O . VAL A 1 83 ? -22.332 -2.823 22.524 1.00 89.94 83 VAL A O 1
ATOM 590 N N . TRP A 1 84 ? -21.215 -4.019 24.076 1.00 91.19 84 TRP A N 1
ATOM 591 C CA . TRP A 1 84 ? -20.764 -2.915 24.907 1.00 91.19 84 TRP A CA 1
ATOM 592 C C . TRP A 1 84 ? -19.298 -2.631 24.593 1.00 91.19 84 TRP A C 1
ATOM 594 O O . TRP A 1 84 ? -18.465 -3.534 24.663 1.00 91.19 84 TRP A O 1
ATOM 604 N N . GLU A 1 85 ? -18.972 -1.383 24.278 1.00 92.12 85 GLU A N 1
ATOM 605 C CA . GLU A 1 85 ? -17.590 -0.910 24.229 1.00 92.12 85 GLU A CA 1
ATOM 606 C C . GLU A 1 85 ? -17.264 -0.177 25.528 1.00 92.12 85 GLU A C 1
ATOM 608 O O . GLU A 1 85 ? -17.881 0.838 25.841 1.00 92.12 85 GLU A O 1
ATOM 613 N N . VAL A 1 86 ? -16.298 -0.701 26.280 1.00 93.25 86 VAL A N 1
ATOM 614 C CA . VAL A 1 86 ? -15.801 -0.122 27.529 1.00 93.25 86 VAL A CA 1
ATOM 615 C C . VAL A 1 86 ? -14.422 0.483 27.274 1.00 93.25 86 VAL A C 1
ATOM 617 O O . VAL A 1 86 ? -13.437 -0.237 27.101 1.00 93.25 86 VAL A O 1
ATOM 620 N N . GLY A 1 87 ? -14.350 1.809 27.189 1.00 92.50 87 GLY A N 1
ATOM 621 C CA . GLY A 1 87 ? -13.104 2.553 27.023 1.00 92.50 87 GLY A CA 1
ATOM 622 C C . GLY A 1 87 ? -12.508 2.940 28.370 1.00 92.50 87 GLY A C 1
ATOM 623 O O . GLY A 1 87 ? -13.221 3.465 29.215 1.00 92.50 87 GLY A O 1
ATOM 624 N N . TYR A 1 88 ? -11.208 2.737 28.560 1.00 93.06 88 TYR A N 1
ATOM 625 C CA . TYR A 1 88 ? -10.501 3.166 29.767 1.00 93.06 88 TYR A CA 1
ATOM 626 C C . TYR A 1 88 ? -9.612 4.361 29.464 1.00 93.06 88 TYR A C 1
ATOM 628 O O . TYR A 1 88 ? -8.871 4.352 28.479 1.00 93.06 88 TYR A O 1
ATOM 636 N N . PHE A 1 89 ? -9.668 5.362 30.334 1.00 91.44 89 PHE A N 1
ATOM 637 C CA . PHE A 1 89 ? -8.998 6.640 30.185 1.00 91.44 89 PHE A CA 1
ATOM 638 C C . PHE A 1 89 ? -8.013 6.853 31.323 1.00 91.44 89 PHE A C 1
ATOM 640 O O . PHE A 1 89 ? -8.403 6.799 32.489 1.00 91.44 89 PHE A O 1
ATOM 647 N N . LEU A 1 90 ? -6.762 7.134 30.975 1.00 91.62 90 LEU A N 1
ATOM 648 C CA . LEU A 1 90 ? -5.701 7.522 31.893 1.00 91.62 90 LEU A CA 1
ATOM 649 C C . LEU A 1 90 ? -5.399 9.002 31.681 1.00 91.62 90 LEU A C 1
ATOM 651 O O . LEU A 1 90 ? -5.005 9.404 30.592 1.00 91.62 90 LEU A O 1
ATOM 655 N N . ASN A 1 91 ? -5.611 9.820 32.712 1.00 90.19 91 ASN A N 1
ATOM 656 C CA . ASN A 1 91 ? -5.379 11.268 32.668 1.00 90.19 91 ASN A CA 1
ATOM 657 C C . ASN A 1 91 ? -6.101 11.968 31.491 1.00 90.19 91 ASN A C 1
ATOM 659 O O . ASN A 1 91 ? -5.638 12.981 30.976 1.00 90.19 91 ASN A O 1
ATOM 663 N N . GLY A 1 92 ? -7.257 11.426 31.087 1.00 85.25 92 GLY A N 1
ATOM 664 C CA . GLY A 1 92 ? -8.089 11.933 29.990 1.00 85.25 92 GLY A CA 1
ATOM 665 C C . GLY A 1 92 ? -7.808 11.319 28.613 1.00 85.25 92 GLY A C 1
ATOM 666 O O . GLY A 1 92 ? -8.596 11.539 27.699 1.00 85.25 92 GLY A O 1
ATOM 667 N N . GLU A 1 93 ? -6.752 10.520 28.456 1.00 86.62 93 GLU A N 1
ATOM 668 C CA . GLU A 1 93 ? -6.420 9.829 27.204 1.00 86.62 93 GLU A CA 1
ATOM 669 C C . GLU A 1 93 ? -6.964 8.399 27.213 1.00 86.62 93 GLU A C 1
ATOM 671 O O . GLU A 1 93 ? -6.798 7.680 28.199 1.00 86.62 93 GLU A O 1
ATOM 676 N N . LYS A 1 94 ? -7.606 7.964 26.125 1.00 88.69 94 LYS A N 1
ATOM 677 C CA . LYS A 1 94 ? -8.124 6.598 26.005 1.00 88.69 94 LYS A CA 1
ATOM 678 C C . LYS A 1 94 ? -6.965 5.629 25.773 1.00 88.69 94 LYS A C 1
ATOM 680 O O . LYS A 1 94 ? -6.321 5.657 24.736 1.00 88.69 94 LYS A O 1
ATOM 685 N N . VAL A 1 95 ? -6.712 4.740 26.726 1.00 91.00 95 VAL A N 1
ATOM 686 C CA . VAL A 1 95 ? -5.511 3.884 26.733 1.00 91.00 95 VAL A CA 1
ATOM 687 C C . VAL A 1 95 ? -5.800 2.387 26.624 1.00 91.00 95 VAL A C 1
ATOM 689 O O . VAL A 1 95 ? -4.905 1.613 26.265 1.00 91.00 95 VAL A O 1
ATOM 692 N N . ASN A 1 96 ? -7.034 1.964 26.914 1.00 94.06 96 ASN A N 1
ATOM 693 C CA . ASN A 1 96 ? -7.503 0.598 26.684 1.00 94.06 96 ASN A CA 1
ATOM 694 C C . ASN A 1 96 ? -8.949 0.612 26.171 1.00 94.06 96 ASN A C 1
ATOM 696 O O . ASN A 1 96 ? -9.715 1.543 26.427 1.00 94.06 96 ASN A O 1
ATOM 700 N N . LEU A 1 97 ? -9.337 -0.454 25.476 1.00 93.56 97 LEU A N 1
ATOM 701 C CA . LEU A 1 97 ? -10.711 -0.681 25.031 1.00 93.56 97 LEU A CA 1
ATOM 702 C C . LEU A 1 97 ? -11.060 -2.159 25.176 1.00 93.56 97 LEU A C 1
ATOM 704 O O . LEU A 1 97 ? -10.368 -3.004 24.613 1.00 93.56 97 LEU A O 1
ATOM 708 N N . VAL A 1 98 ? -12.160 -2.462 25.857 1.00 94.31 98 VAL A N 1
ATOM 709 C CA . VAL A 1 98 ? -12.695 -3.819 26.004 1.00 94.31 98 VAL A CA 1
ATOM 710 C C . VAL A 1 98 ? -14.069 -3.888 25.348 1.00 94.31 98 VAL A C 1
ATOM 712 O O . VAL A 1 98 ? -14.908 -3.016 25.551 1.00 94.31 98 VAL A O 1
ATOM 715 N N . VAL A 1 99 ? -14.305 -4.923 24.545 1.00 93.00 99 VAL A N 1
ATOM 716 C CA . VAL A 1 99 ? -15.592 -5.180 23.889 1.00 93.00 99 VAL A CA 1
ATOM 717 C C . VAL A 1 99 ? -16.257 -6.367 24.569 1.00 93.00 99 VAL A C 1
ATOM 719 O O . VAL A 1 99 ? -15.717 -7.476 24.562 1.00 93.00 99 VAL A O 1
ATOM 722 N N . VAL A 1 100 ? -17.441 -6.148 25.131 1.00 93.81 100 VAL A N 1
ATOM 723 C CA . VAL A 1 100 ? -18.214 -7.155 25.864 1.00 93.81 100 VAL A CA 1
ATOM 724 C C . VAL A 1 100 ? -19.489 -7.476 25.090 1.00 93.81 100 VAL A C 1
ATOM 726 O O . VAL A 1 100 ? -20.212 -6.578 24.663 1.00 93.81 100 VAL A O 1
ATOM 729 N N . ASP A 1 101 ? -19.778 -8.758 24.897 1.00 92.25 101 ASP A N 1
ATOM 730 C CA . ASP A 1 101 ? -21.008 -9.207 24.247 1.00 92.25 101 ASP A CA 1
ATOM 731 C C . ASP A 1 101 ? -22.229 -8.875 25.120 1.00 92.25 101 ASP A C 1
ATOM 733 O O . ASP A 1 101 ? -22.297 -9.254 26.291 1.00 92.25 101 ASP A O 1
ATOM 737 N N . GLY A 1 102 ? -23.208 -8.170 24.549 1.00 90.19 102 GLY A N 1
ATOM 738 C CA . GLY A 1 102 ? -24.376 -7.687 25.281 1.00 90.19 102 GLY A CA 1
ATOM 739 C C . GLY A 1 102 ? -25.346 -8.783 25.728 1.00 90.19 102 GLY A C 1
ATOM 740 O O . GLY A 1 102 ? -26.153 -8.537 26.622 1.00 90.19 102 GLY A O 1
ATOM 741 N N . ALA A 1 103 ? -25.283 -9.984 25.144 1.00 90.94 103 ALA A N 1
ATOM 742 C CA . ALA A 1 103 ? -26.180 -11.099 25.455 1.00 90.94 103 ALA A CA 1
ATOM 743 C C . ALA A 1 103 ? -25.561 -12.134 26.405 1.00 90.94 103 ALA A C 1
ATOM 745 O O . ALA A 1 103 ? -26.260 -12.717 27.228 1.00 90.94 103 ALA A O 1
ATOM 746 N N . THR A 1 104 ? -24.262 -12.383 26.290 1.00 91.75 104 THR A N 1
ATOM 747 C CA . THR A 1 104 ? -23.549 -13.398 27.077 1.00 91.75 104 THR A CA 1
ATOM 748 C C . THR A 1 104 ? -22.720 -12.792 28.203 1.00 91.75 104 THR A C 1
ATOM 750 O O . THR A 1 104 ? -22.389 -13.495 29.154 1.00 91.75 104 THR A O 1
ATOM 753 N N . GLY A 1 105 ? -22.363 -11.507 28.103 1.00 90.94 105 GLY A N 1
ATOM 754 C CA . GLY A 1 105 ? -21.423 -10.865 29.015 1.00 90.94 105 GLY A CA 1
ATOM 755 C C . GLY A 1 105 ? -19.990 -11.374 28.883 1.00 90.94 105 GLY A C 1
ATOM 756 O O . GLY A 1 105 ? -19.191 -11.160 29.787 1.00 90.94 105 GLY A O 1
ATOM 757 N N . ALA A 1 106 ? -19.644 -12.058 27.790 1.00 92.81 106 ALA A N 1
ATOM 758 C CA . ALA A 1 106 ? -18.274 -12.479 27.531 1.00 92.81 106 ALA A CA 1
ATOM 759 C C . ALA A 1 106 ? -17.441 -11.319 26.964 1.00 92.81 106 ALA A C 1
ATOM 761 O O . ALA A 1 106 ? -17.899 -10.587 26.084 1.00 92.81 106 ALA A O 1
ATOM 762 N N . VAL A 1 107 ? -16.191 -11.182 27.418 1.00 93.56 107 VAL A N 1
ATOM 763 C CA . VAL A 1 107 ? -15.207 -10.327 26.741 1.00 93.56 107 VAL A CA 1
ATOM 764 C C . VAL A 1 107 ? -14.883 -10.956 25.389 1.00 93.56 107 VAL A C 1
ATOM 766 O O . VAL A 1 107 ? -14.397 -12.083 25.316 1.00 93.56 107 VAL A O 1
ATOM 769 N N . THR A 1 108 ? -15.166 -10.230 24.314 1.00 90.69 108 THR A N 1
ATOM 770 C CA . THR A 1 108 ? -14.924 -10.686 22.937 1.00 90.69 108 THR A CA 1
ATOM 771 C C . THR A 1 108 ? -13.635 -10.116 22.365 1.00 90.69 108 THR A C 1
ATOM 773 O O . THR A 1 108 ? -12.999 -10.762 21.535 1.00 90.69 108 THR A O 1
ATOM 776 N N . GLN A 1 109 ? -13.240 -8.911 22.791 1.00 90.00 109 GLN A N 1
ATOM 777 C CA . GLN A 1 109 ? -12.013 -8.243 22.357 1.00 90.00 109 GLN A CA 1
ATOM 778 C C . GLN A 1 109 ? -11.461 -7.357 23.479 1.00 90.00 109 GLN A C 1
ATOM 780 O O . GLN A 1 109 ? -12.227 -6.793 24.254 1.00 90.00 109 GLN A O 1
ATOM 785 N N . SER A 1 110 ? -10.140 -7.193 23.531 1.00 91.50 110 SER A N 1
ATOM 786 C CA . SER A 1 110 ? -9.458 -6.272 24.449 1.00 91.50 110 SER A CA 1
ATOM 787 C C . SER A 1 110 ? -8.221 -5.696 23.758 1.00 91.50 110 SER A C 1
ATOM 789 O O . SER A 1 110 ? -7.382 -6.447 23.247 1.00 91.50 110 SER A O 1
ATOM 791 N N . TRP A 1 111 ? -8.107 -4.370 23.710 1.00 90.94 111 TRP A N 1
ATOM 792 C CA . TRP A 1 111 ? -7.124 -3.624 22.917 1.00 90.94 111 TRP A CA 1
ATOM 793 C C . TRP A 1 111 ? -6.325 -2.642 23.778 1.00 90.94 111 TRP A C 1
ATOM 795 O O . TRP A 1 111 ? -6.847 -2.056 24.727 1.00 90.94 111 TRP A O 1
ATOM 805 N N . THR A 1 112 ? -5.058 -2.455 23.409 1.00 89.00 112 THR A N 1
ATOM 806 C CA . THR A 1 112 ? -4.096 -1.531 24.029 1.00 89.00 112 THR A CA 1
ATOM 807 C C . THR A 1 112 ? -3.295 -0.802 22.949 1.00 89.00 112 THR A C 1
ATOM 809 O O . THR A 1 112 ? -3.203 -1.272 21.811 1.00 89.00 112 THR A O 1
ATOM 812 N N . GLY A 1 113 ? -2.696 0.338 23.305 1.00 83.88 113 GLY A N 1
ATOM 813 C CA . GLY A 1 113 ? -1.855 1.119 22.392 1.00 83.88 113 GLY A CA 1
ATOM 814 C C . GLY A 1 113 ? -2.619 1.579 21.148 1.00 83.88 113 GLY A C 1
ATOM 815 O O . GLY A 1 113 ? -3.806 1.877 21.223 1.00 83.88 113 GLY A O 1
ATOM 816 N N . ALA A 1 114 ? -1.961 1.581 19.985 1.00 77.25 114 ALA A N 1
ATOM 817 C CA . ALA A 1 114 ? -2.540 2.102 18.741 1.00 77.25 114 ALA A CA 1
ATOM 818 C C . ALA A 1 114 ? -3.875 1.443 18.326 1.00 77.25 114 ALA A C 1
ATOM 820 O O . ALA A 1 114 ? -4.691 2.080 17.671 1.00 77.25 114 ALA A O 1
ATOM 821 N N . ALA A 1 115 ? -4.137 0.191 18.723 1.00 82.25 115 ALA A N 1
ATOM 822 C CA . ALA A 1 115 ? -5.376 -0.520 18.384 1.00 82.25 115 ALA A CA 1
ATOM 823 C C . ALA A 1 115 ? -6.628 0.008 19.118 1.00 82.25 115 ALA A C 1
ATOM 825 O O . ALA A 1 115 ? -7.757 -0.358 18.762 1.00 82.25 115 ALA A O 1
ATOM 826 N N . VAL A 1 116 ? -6.439 0.848 20.143 1.00 84.38 116 VAL A N 1
ATOM 827 C CA . VAL A 1 116 ? -7.520 1.515 20.881 1.00 84.38 116 VAL A CA 1
ATOM 828 C C . VAL A 1 116 ? -8.220 2.519 19.971 1.00 84.38 116 VAL A C 1
ATOM 830 O O . VAL A 1 116 ? -9.425 2.380 19.738 1.00 84.38 116 VAL A O 1
ATOM 833 N N . ASP A 1 117 ? -7.446 3.435 19.391 1.00 77.44 117 ASP A N 1
ATOM 834 C CA . ASP A 1 117 ? -7.953 4.530 18.558 1.00 77.44 117 ASP A CA 1
ATOM 835 C C . ASP A 1 117 ? -8.007 4.179 17.075 1.00 77.44 117 ASP A C 1
ATOM 837 O O . ASP A 1 117 ? -8.780 4.776 16.333 1.00 77.44 117 ASP A O 1
ATOM 841 N N . TRP A 1 118 ? -7.234 3.179 16.640 1.00 75.38 118 TRP A N 1
ATOM 842 C CA . TRP A 1 118 ? -7.182 2.765 15.244 1.00 75.38 118 TRP A CA 1
ATOM 843 C C . TRP A 1 118 ? -7.758 1.354 15.060 1.00 75.38 118 TRP A C 1
ATOM 845 O O . TRP A 1 118 ? -7.048 0.355 15.215 1.00 75.38 118 TRP A O 1
ATOM 855 N N . PRO A 1 119 ? -9.051 1.218 14.702 1.00 76.75 119 PRO A N 1
ATOM 856 C CA . PRO A 1 119 ? -9.684 -0.082 14.492 1.00 76.75 119 PRO A CA 1
ATOM 857 C C . PRO A 1 119 ? -9.015 -0.953 13.426 1.00 76.75 119 PRO A C 1
ATOM 859 O O . PRO A 1 119 ? -9.142 -2.177 13.475 1.00 76.75 119 PRO A O 1
ATOM 862 N N . MET A 1 120 ? -8.302 -0.352 12.472 1.00 73.94 120 MET A N 1
ATOM 863 C CA . MET A 1 120 ? -7.541 -1.067 11.448 1.00 73.94 120 MET A CA 1
ATOM 864 C C . MET A 1 120 ? -6.301 -1.779 12.014 1.00 73.94 120 MET A C 1
ATOM 866 O O . MET A 1 120 ? -5.880 -2.793 11.468 1.00 73.94 120 MET A O 1
ATOM 870 N N . ALA A 1 121 ? -5.754 -1.322 13.145 1.00 78.50 121 ALA A N 1
ATOM 871 C CA . ALA A 1 121 ? -4.646 -1.989 13.837 1.00 78.50 121 ALA A CA 1
ATOM 872 C C . ALA A 1 121 ? -5.070 -3.259 14.602 1.00 78.50 121 ALA A C 1
ATOM 874 O O . ALA A 1 121 ? -4.235 -3.920 15.215 1.00 78.50 121 ALA A O 1
ATOM 875 N N . ARG A 1 122 ? -6.361 -3.612 14.573 1.00 83.44 122 ARG A N 1
ATOM 876 C CA . ARG A 1 122 ? -6.929 -4.772 15.278 1.00 83.44 122 ARG A CA 1
ATOM 877 C C . ARG A 1 122 ? -6.784 -6.090 14.504 1.00 83.44 122 ARG A C 1
ATOM 879 O O . ARG A 1 122 ? -7.224 -7.122 15.003 1.00 83.44 122 ARG A O 1
ATOM 886 N N . GLY A 1 123 ? -6.200 -6.069 13.301 1.00 78.75 123 GLY A N 1
ATOM 887 C CA . GLY A 1 123 ? -5.888 -7.274 12.522 1.00 78.75 123 GLY A CA 1
ATOM 888 C C . GLY A 1 123 ? -7.120 -8.079 12.093 1.00 78.75 123 GLY A C 1
ATOM 889 O O . GLY A 1 123 ? -7.068 -9.308 12.026 1.00 78.75 123 GLY A O 1
ATOM 890 N N . LYS A 1 124 ? -8.265 -7.426 11.850 1.00 80.00 124 LYS A N 1
ATOM 891 C CA . LYS A 1 124 ? -9.479 -8.151 11.454 1.00 80.00 124 LYS A CA 1
ATOM 892 C C . LYS A 1 124 ? -9.339 -8.650 10.006 1.00 80.00 124 LYS A C 1
ATOM 894 O O . LYS A 1 124 ? -8.891 -7.890 9.141 1.00 80.00 124 LYS A O 1
ATOM 899 N N . PRO A 1 125 ? -9.755 -9.896 9.707 1.00 75.50 125 PRO A N 1
ATOM 900 C CA . PRO A 1 125 ? -9.732 -10.416 8.344 1.00 75.50 125 PRO A CA 1
ATOM 901 C C . PRO A 1 125 ? -10.493 -9.503 7.377 1.00 75.50 125 PRO A C 1
ATOM 903 O O . PRO A 1 125 ? -11.584 -9.038 7.700 1.00 75.50 125 PRO A O 1
ATOM 906 N N . GLY A 1 126 ? -9.918 -9.260 6.197 1.00 72.75 126 GLY A N 1
ATOM 907 C CA . GLY A 1 126 ? -10.551 -8.456 5.146 1.00 72.75 126 GLY A CA 1
ATOM 908 C C . GLY A 1 126 ? -10.456 -6.937 5.325 1.00 72.75 126 GLY A C 1
ATOM 909 O O . GLY A 1 126 ? -11.033 -6.224 4.522 1.00 72.75 126 GLY A O 1
ATOM 910 N N . GLN A 1 127 ? -9.731 -6.417 6.327 1.00 76.06 127 GLN A N 1
ATOM 911 C CA . GLN A 1 127 ? -9.516 -4.962 6.451 1.00 76.06 127 GLN A CA 1
ATOM 912 C C . GLN A 1 127 ? -8.570 -4.395 5.385 1.00 76.06 127 GLN A C 1
ATOM 914 O O . GLN A 1 127 ? -8.719 -3.248 4.978 1.00 76.06 127 GLN A O 1
ATOM 919 N N . PHE A 1 128 ? -7.591 -5.190 4.948 1.00 81.88 128 PHE A N 1
ATOM 920 C CA . PHE A 1 128 ? -6.608 -4.788 3.947 1.00 81.88 128 PHE A CA 1
ATOM 921 C C . PHE A 1 128 ? -6.289 -5.931 2.999 1.00 81.88 128 PHE A C 1
ATOM 923 O O . PHE A 1 128 ? -6.202 -7.087 3.427 1.00 81.88 128 PHE A O 1
ATOM 930 N N . GLY A 1 129 ? -6.068 -5.599 1.726 1.00 79.56 129 GLY A N 1
ATOM 931 C CA . GLY A 1 129 ? -5.549 -6.494 0.689 1.00 79.56 129 GLY A CA 1
ATOM 932 C C . GLY A 1 129 ? -6.396 -7.736 0.344 1.00 79.56 129 GLY A C 1
ATOM 933 O O . GLY A 1 129 ? -6.122 -8.388 -0.664 1.00 79.56 129 GLY A O 1
ATOM 934 N N . HIS A 1 130 ? -7.422 -8.049 1.146 1.00 89.25 130 HIS A N 1
ATOM 935 C CA . HIS A 1 130 ? -8.434 -9.084 0.925 1.00 89.25 130 HIS A CA 1
ATOM 936 C C . HIS A 1 130 ? -7.829 -10.457 0.596 1.00 89.25 130 HIS A C 1
ATOM 938 O O . HIS A 1 130 ? -6.838 -10.854 1.216 1.00 89.25 130 HIS A O 1
ATOM 944 N N . ILE A 1 131 ? -8.392 -11.214 -0.353 1.00 87.44 131 ILE A N 1
ATOM 945 C CA . ILE A 1 131 ? -7.883 -12.533 -0.747 1.00 87.44 131 ILE A CA 1
ATOM 946 C C . ILE A 1 131 ? -6.381 -12.540 -1.062 1.00 87.44 131 ILE A C 1
ATOM 948 O O . ILE A 1 131 ? -5.711 -13.539 -0.781 1.00 87.44 131 ILE A O 1
ATOM 952 N N . LEU A 1 132 ? -5.818 -11.444 -1.587 1.00 86.06 132 LEU A N 1
ATOM 953 C CA . LEU A 1 132 ? -4.388 -11.366 -1.907 1.00 86.06 132 LEU A CA 1
ATOM 954 C C . LEU A 1 132 ? -3.495 -11.167 -0.670 1.00 86.06 132 LEU A C 1
ATOM 956 O O . LEU A 1 132 ? -2.316 -11.509 -0.735 1.00 86.06 132 LEU A O 1
ATOM 960 N N . ASN A 1 133 ? -4.052 -10.701 0.452 1.00 89.00 133 ASN A N 1
ATOM 961 C CA . ASN A 1 133 ? -3.388 -10.651 1.762 1.00 89.00 133 ASN A CA 1
ATOM 962 C C . ASN A 1 133 ? -3.503 -11.984 2.535 1.00 89.00 133 ASN A C 1
ATOM 964 O O . ASN A 1 133 ? -2.921 -12.164 3.603 1.00 89.00 133 ASN A O 1
ATOM 968 N N . SER A 1 134 ? -4.234 -12.976 2.015 1.00 89.25 134 SER A N 1
ATOM 969 C CA . SER A 1 134 ? -4.227 -14.303 2.639 1.00 89.25 134 SER A CA 1
ATOM 970 C C . SER A 1 134 ? -2.823 -14.917 2.584 1.00 89.25 134 SER A C 1
ATOM 972 O O . SER A 1 134 ? -2.153 -14.892 1.548 1.00 89.25 134 SER A O 1
ATOM 974 N N . ALA A 1 135 ? -2.378 -15.525 3.688 1.00 90.00 135 ALA A N 1
ATOM 975 C CA . ALA A 1 135 ? -1.010 -16.035 3.812 1.00 90.00 135 ALA A CA 1
ATOM 976 C C . ALA A 1 135 ? -0.627 -17.028 2.697 1.00 90.00 135 ALA A C 1
ATOM 978 O O . ALA A 1 135 ? 0.515 -17.039 2.238 1.00 90.00 135 ALA A O 1
ATOM 979 N N . TRP A 1 136 ? -1.575 -17.847 2.224 1.00 90.56 136 TRP A N 1
ATOM 980 C CA . TRP A 1 136 ? -1.320 -18.802 1.144 1.00 90.56 136 TRP A CA 1
ATOM 981 C C . TRP A 1 136 ? -1.230 -18.137 -0.237 1.00 90.56 136 TRP A C 1
ATOM 983 O O . TRP A 1 136 ? -0.379 -18.542 -1.031 1.00 90.56 136 TRP A O 1
ATOM 993 N N . VAL A 1 137 ? -2.053 -17.121 -0.541 1.00 91.81 137 VAL A N 1
ATOM 994 C CA . VAL A 1 137 ? -1.965 -16.402 -1.826 1.00 91.81 137 VAL A CA 1
ATOM 995 C C . VAL A 1 137 ? -0.703 -15.557 -1.839 1.00 91.81 137 VAL A C 1
ATOM 997 O O . VAL A 1 137 ? 0.048 -15.603 -2.813 1.00 91.81 137 VAL A O 1
ATOM 1000 N N . TRP A 1 138 ? -0.419 -14.868 -0.735 1.00 93.62 138 TRP A N 1
ATOM 1001 C CA . TRP A 1 138 ? 0.809 -14.109 -0.562 1.00 93.62 138 TRP A CA 1
ATOM 1002 C C . TRP A 1 138 ? 2.043 -14.994 -0.766 1.00 93.62 138 TRP A C 1
ATOM 1004 O O . TRP A 1 138 ? 2.919 -14.660 -1.563 1.00 93.62 138 TRP A O 1
ATOM 1014 N N . ALA A 1 139 ? 2.092 -16.174 -0.131 1.00 94.81 139 ALA A N 1
ATOM 1015 C CA . ALA A 1 139 ? 3.202 -17.116 -0.290 1.00 94.81 139 ALA A CA 1
ATOM 1016 C C . ALA A 1 139 ? 3.336 -17.628 -1.734 1.00 94.81 139 ALA A C 1
ATOM 1018 O O . ALA A 1 139 ? 4.453 -17.770 -2.239 1.00 94.81 139 ALA A O 1
ATOM 1019 N N . ALA A 1 140 ? 2.217 -17.872 -2.423 1.00 95.69 140 ALA A N 1
ATOM 1020 C CA . ALA A 1 140 ? 2.225 -18.257 -3.831 1.00 95.69 140 ALA A CA 1
ATOM 1021 C C . ALA A 1 140 ? 2.775 -17.132 -4.726 1.00 95.69 140 ALA A C 1
ATOM 1023 O O . ALA A 1 140 ? 3.630 -17.391 -5.575 1.00 95.69 140 ALA A O 1
ATOM 1024 N N . LEU A 1 141 ? 2.352 -15.882 -4.510 1.00 95.88 141 LEU A N 1
ATOM 1025 C CA . LEU A 1 141 ? 2.867 -14.713 -5.229 1.00 95.88 141 LEU A CA 1
ATOM 1026 C C . LEU A 1 141 ? 4.357 -14.490 -4.945 1.00 95.88 141 LEU A C 1
ATOM 1028 O O . LEU A 1 141 ? 5.136 -14.307 -5.878 1.00 95.88 141 LEU A O 1
ATOM 1032 N N . ALA A 1 142 ? 4.784 -14.604 -3.686 1.00 96.81 142 ALA A N 1
ATOM 1033 C CA . ALA A 1 142 ? 6.185 -14.518 -3.286 1.00 96.81 142 ALA A CA 1
ATOM 1034 C C . ALA A 1 142 ? 7.050 -15.590 -3.976 1.00 96.81 142 ALA A C 1
ATOM 1036 O O . ALA A 1 142 ? 8.148 -15.298 -4.465 1.00 96.81 142 ALA A O 1
ATOM 1037 N N . LEU A 1 143 ? 6.539 -16.822 -4.085 1.00 96.88 143 LEU A N 1
ATOM 1038 C CA . LEU A 1 143 ? 7.203 -17.897 -4.819 1.00 96.88 143 LEU A CA 1
ATOM 1039 C C . LEU A 1 143 ? 7.303 -17.578 -6.315 1.00 96.88 143 LEU A C 1
ATOM 1041 O O . LEU A 1 143 ? 8.378 -17.743 -6.893 1.00 96.88 143 LEU A O 1
ATOM 1045 N N . VAL A 1 144 ? 6.220 -17.103 -6.940 1.00 97.31 144 VAL A N 1
ATOM 1046 C CA . VAL A 1 144 ? 6.211 -16.692 -8.355 1.00 97.31 144 VAL A CA 1
ATOM 1047 C C . VAL A 1 144 ? 7.208 -15.558 -8.600 1.00 97.31 144 VAL A C 1
ATOM 1049 O O . VAL A 1 144 ? 7.987 -15.630 -9.552 1.00 97.31 144 VAL A O 1
ATOM 1052 N N . PHE A 1 145 ? 7.243 -14.556 -7.721 1.00 97.25 145 PHE A N 1
ATOM 1053 C CA . PHE A 1 145 ? 8.169 -13.427 -7.777 1.00 97.25 145 PHE A CA 1
ATOM 1054 C C . PHE A 1 145 ? 9.630 -13.888 -7.764 1.00 97.25 145 PHE A C 1
ATOM 1056 O O . PHE A 1 145 ? 10.403 -13.545 -8.661 1.00 97.25 145 PHE A O 1
ATOM 1063 N N . VAL A 1 146 ? 10.010 -14.728 -6.796 1.00 95.56 146 VAL A N 1
ATOM 1064 C CA . VAL A 1 146 ? 11.385 -15.233 -6.678 1.00 95.56 146 VAL A CA 1
ATOM 1065 C C . VAL A 1 146 ? 11.723 -16.179 -7.825 1.00 95.56 146 VAL A C 1
ATOM 1067 O O . VAL A 1 146 ? 12.714 -15.965 -8.521 1.00 95.56 146 VAL A O 1
ATOM 1070 N N . ALA A 1 147 ? 10.903 -17.200 -8.080 1.00 94.56 147 ALA A N 1
ATOM 1071 C CA . ALA A 1 147 ? 11.176 -18.192 -9.119 1.00 94.56 147 ALA A CA 1
ATOM 1072 C C . ALA A 1 147 ? 11.246 -17.564 -10.519 1.00 94.56 147 ALA A C 1
ATOM 1074 O O . ALA A 1 147 ? 12.070 -17.969 -11.341 1.00 94.56 147 ALA A O 1
ATOM 1075 N N . GLY A 1 148 ? 10.412 -16.556 -10.782 1.00 94.00 148 GLY A N 1
ATOM 1076 C CA . GLY A 1 148 ? 10.386 -15.844 -12.051 1.00 94.00 148 GLY A CA 1
ATOM 1077 C C . GLY A 1 148 ? 11.535 -14.857 -12.243 1.00 94.00 148 GLY A C 1
ATOM 1078 O O . GLY A 1 148 ? 11.842 -14.544 -13.389 1.00 94.00 148 GLY A O 1
ATOM 1079 N N . LEU A 1 149 ? 12.199 -14.399 -11.173 1.00 94.38 149 LEU A N 1
ATOM 1080 C CA . LEU A 1 149 ? 13.319 -13.447 -11.245 1.00 94.38 149 LEU A CA 1
ATOM 1081 C C . LEU A 1 149 ? 14.699 -14.071 -10.995 1.00 94.38 149 LEU A C 1
ATOM 1083 O O . LEU A 1 149 ? 15.716 -13.468 -11.353 1.00 94.38 149 LEU A O 1
ATOM 1087 N N . LEU A 1 150 ? 14.754 -15.273 -10.420 1.00 92.94 150 LEU A N 1
ATOM 1088 C CA . LEU A 1 150 ? 16.000 -15.970 -10.119 1.00 92.94 150 LEU A CA 1
ATOM 1089 C C . LEU A 1 150 ? 16.791 -16.349 -11.378 1.00 92.94 150 LEU A C 1
ATOM 1091 O O . LEU A 1 150 ? 16.273 -16.858 -12.379 1.00 92.94 150 LEU A O 1
ATOM 1095 N N . ASP A 1 151 ? 18.108 -16.186 -11.280 1.00 90.75 151 ASP A N 1
ATOM 1096 C CA . ASP A 1 151 ? 19.058 -16.818 -12.185 1.00 90.75 151 ASP A CA 1
ATOM 1097 C C . ASP A 1 151 ? 19.473 -18.195 -11.640 1.00 90.75 151 ASP A C 1
ATOM 1099 O O . ASP A 1 151 ? 20.428 -18.312 -10.867 1.00 90.75 151 ASP A O 1
ATOM 1103 N N . PHE A 1 152 ? 18.774 -19.253 -12.063 1.00 88.81 152 PHE A N 1
ATOM 1104 C CA . PHE A 1 152 ? 19.062 -20.636 -11.663 1.00 88.81 152 PHE A CA 1
ATOM 1105 C C . PHE A 1 152 ? 20.463 -21.112 -12.064 1.00 88.81 152 PHE A C 1
ATOM 1107 O O . PHE A 1 152 ? 20.995 -22.032 -11.446 1.00 88.81 152 PHE A O 1
ATOM 1114 N N . ARG A 1 153 ? 21.099 -20.479 -13.061 1.00 87.25 153 ARG A N 1
ATOM 1115 C CA . ARG A 1 153 ? 22.478 -20.811 -13.453 1.00 87.25 153 ARG A CA 1
ATOM 1116 C C . ARG A 1 153 ? 23.505 -20.232 -12.485 1.00 87.25 153 ARG A C 1
ATOM 1118 O O . ARG A 1 153 ? 24.607 -20.762 -12.374 1.00 87.25 153 ARG A O 1
ATOM 1125 N N . ARG A 1 154 ? 23.163 -19.145 -11.787 1.00 86.38 154 ARG A N 1
ATOM 1126 C CA . ARG A 1 154 ? 24.042 -18.473 -10.825 1.00 86.38 154 ARG A CA 1
ATOM 1127 C C . ARG A 1 154 ? 23.238 -17.936 -9.644 1.00 86.38 154 ARG A C 1
ATOM 1129 O O . ARG A 1 154 ? 22.981 -16.741 -9.537 1.00 86.38 154 ARG A O 1
ATOM 1136 N N . LEU A 1 155 ? 22.911 -18.833 -8.715 1.00 86.50 155 LEU A N 1
ATOM 1137 C CA . LEU A 1 155 ? 22.081 -18.531 -7.543 1.00 86.50 155 LEU A CA 1
ATOM 1138 C C . LEU A 1 155 ? 22.726 -17.545 -6.557 1.00 86.50 155 LEU A C 1
ATOM 1140 O O . LEU A 1 155 ? 22.024 -16.794 -5.887 1.00 86.50 155 LEU A O 1
ATOM 1144 N N . ARG A 1 156 ? 24.059 -17.507 -6.467 1.00 86.00 156 ARG A N 1
ATOM 1145 C CA . ARG A 1 156 ? 24.791 -16.647 -5.522 1.00 86.00 156 ARG A CA 1
ATOM 1146 C C . ARG A 1 156 ? 25.080 -15.270 -6.125 1.00 86.00 156 ARG A C 1
ATOM 1148 O O . ARG A 1 156 ? 26.221 -14.966 -6.467 1.00 86.00 156 ARG A O 1
ATOM 1155 N N . LYS A 1 157 ? 24.035 -14.452 -6.273 1.00 84.62 157 LYS A N 1
ATOM 1156 C CA . LYS A 1 157 ? 24.132 -13.038 -6.663 1.00 84.62 157 LYS A CA 1
ATOM 1157 C C . LYS A 1 157 ? 23.576 -12.143 -5.564 1.00 84.62 157 LYS A C 1
ATOM 1159 O O . LYS A 1 157 ? 22.530 -12.446 -5.002 1.00 84.62 157 LYS A O 1
ATOM 1164 N N . TRP A 1 158 ? 24.219 -10.997 -5.339 1.00 84.12 158 TRP A N 1
ATOM 1165 C CA . TRP A 1 158 ? 23.723 -9.967 -4.417 1.00 84.12 158 TRP A CA 1
ATOM 1166 C C . TRP A 1 158 ? 22.307 -9.503 -4.763 1.00 84.12 158 TRP A C 1
ATOM 1168 O O . TRP A 1 158 ? 21.493 -9.313 -3.873 1.00 84.12 158 TRP A O 1
ATOM 1178 N N . VAL A 1 159 ? 21.973 -9.416 -6.053 1.00 86.38 159 VAL A N 1
ATOM 1179 C CA . VAL A 1 159 ? 20.625 -9.018 -6.480 1.00 86.38 159 VAL A CA 1
ATOM 1180 C C . VAL A 1 159 ? 19.534 -10.015 -6.069 1.00 86.38 159 VAL A C 1
ATOM 1182 O O . VAL A 1 159 ? 18.381 -9.631 -5.934 1.00 86.38 159 VAL A O 1
ATOM 1185 N N . HIS A 1 160 ? 19.872 -11.285 -5.819 1.00 91.00 160 HIS A N 1
ATOM 1186 C CA . HIS A 1 160 ? 18.903 -12.241 -5.277 1.00 91.00 160 HIS A CA 1
ATOM 1187 C C . HIS A 1 160 ? 18.656 -12.017 -3.781 1.00 91.00 160 HIS A C 1
ATOM 1189 O O . HIS A 1 160 ? 17.548 -12.262 -3.319 1.00 91.00 160 HIS A O 1
ATOM 1195 N N . LEU A 1 161 ? 19.648 -11.511 -3.034 1.00 91.81 161 LEU A N 1
ATOM 1196 C CA . LEU A 1 161 ? 19.420 -11.048 -1.663 1.00 91.81 161 LEU A CA 1
ATOM 1197 C C . LEU A 1 161 ? 18.465 -9.851 -1.660 1.00 91.81 161 LEU A C 1
ATOM 1199 O O . LEU A 1 161 ? 17.568 -9.812 -0.830 1.00 91.81 161 LEU A O 1
ATOM 1203 N N . ASP A 1 162 ? 18.595 -8.939 -2.629 1.00 92.88 162 ASP A N 1
ATOM 1204 C CA . ASP A 1 162 ? 17.676 -7.804 -2.776 1.00 92.88 162 ASP A CA 1
ATOM 1205 C C . ASP A 1 162 ? 16.213 -8.288 -2.943 1.00 92.88 162 ASP A C 1
ATOM 1207 O O . ASP A 1 162 ? 15.315 -7.733 -2.314 1.00 92.88 162 ASP A O 1
ATOM 1211 N N . LEU A 1 163 ? 15.969 -9.376 -3.694 1.00 94.19 163 LEU A N 1
ATOM 1212 C CA . LEU A 1 163 ? 14.635 -9.997 -3.812 1.00 94.19 163 LEU A CA 1
ATOM 1213 C C . LEU A 1 163 ? 14.115 -10.553 -2.479 1.00 94.19 163 LEU A C 1
ATOM 1215 O O . LEU A 1 163 ? 12.939 -10.393 -2.163 1.00 94.19 163 LEU A O 1
ATOM 1219 N N . LEU A 1 164 ? 14.980 -11.210 -1.701 1.00 94.81 164 LEU A N 1
ATOM 1220 C CA . LEU A 1 164 ? 14.609 -11.755 -0.392 1.00 94.81 164 LEU A CA 1
ATOM 1221 C C . LEU A 1 164 ? 14.330 -10.646 0.623 1.00 94.81 164 LEU A C 1
ATOM 1223 O O . LEU A 1 164 ? 13.407 -10.779 1.416 1.00 94.81 164 LEU A O 1
ATOM 1227 N N . VAL A 1 165 ? 15.085 -9.545 0.582 1.00 96.38 165 VAL A N 1
ATOM 1228 C CA . VAL A 1 165 ? 14.838 -8.376 1.437 1.00 96.38 165 VAL A CA 1
ATOM 1229 C C . VAL A 1 165 ? 13.503 -7.719 1.094 1.00 96.38 165 VAL A C 1
ATOM 1231 O O . VAL A 1 165 ? 12.762 -7.376 2.010 1.00 96.38 165 VAL A O 1
ATOM 1234 N N . LEU A 1 166 ? 13.154 -7.608 -0.194 1.00 95.94 166 LEU A N 1
ATOM 1235 C CA . LEU A 1 166 ? 11.831 -7.132 -0.615 1.00 95.94 166 LEU A CA 1
ATOM 1236 C C . LEU A 1 166 ? 10.706 -8.033 -0.081 1.00 95.94 166 LEU A C 1
ATOM 1238 O O . LEU A 1 166 ? 9.715 -7.538 0.438 1.00 95.94 166 LEU A O 1
ATOM 1242 N N . LEU A 1 167 ? 10.861 -9.358 -0.129 1.00 96.88 167 LEU A N 1
ATOM 1243 C CA . LEU A 1 167 ? 9.886 -10.259 0.499 1.00 96.88 167 LEU A CA 1
ATOM 1244 C C . LEU A 1 167 ? 9.929 -10.239 2.032 1.00 96.88 167 LEU A C 1
ATOM 1246 O O . LEU A 1 167 ? 8.950 -10.614 2.670 1.00 96.88 167 LEU A O 1
ATOM 1250 N N . GLY A 1 168 ? 11.028 -9.780 2.632 1.00 96.38 168 GLY A N 1
ATOM 1251 C CA . GLY A 1 168 ? 11.190 -9.664 4.080 1.00 96.38 168 GLY A CA 1
ATOM 1252 C C . GLY A 1 168 ? 10.142 -8.765 4.735 1.00 96.38 168 GLY A C 1
ATOM 1253 O O . GLY A 1 168 ? 9.793 -8.998 5.891 1.00 96.38 168 GLY A O 1
ATOM 1254 N N . PHE A 1 169 ? 9.573 -7.802 3.996 1.00 96.06 169 PHE A N 1
ATOM 1255 C CA . PHE A 1 169 ? 8.452 -6.997 4.487 1.00 96.06 169 PHE A CA 1
ATOM 1256 C C . PHE A 1 169 ? 7.230 -7.859 4.838 1.00 96.06 169 PHE A C 1
ATOM 1258 O O . PHE A 1 169 ? 6.473 -7.485 5.727 1.00 96.06 169 PHE A O 1
ATOM 1265 N N . GLY A 1 170 ? 7.085 -9.052 4.244 1.00 95.00 170 GLY A N 1
ATOM 1266 C CA . GLY A 1 170 ? 6.027 -10.011 4.584 1.00 95.00 170 GLY A CA 1
ATOM 1267 C C . GLY A 1 170 ? 6.071 -10.483 6.037 1.00 95.00 170 GLY A C 1
ATOM 1268 O O . GLY A 1 170 ? 5.047 -10.840 6.607 1.00 95.00 170 GLY A O 1
ATOM 1269 N N . VAL A 1 171 ? 7.245 -10.441 6.682 1.00 95.31 171 VAL A N 1
ATOM 1270 C CA . VAL A 1 171 ? 7.355 -10.733 8.119 1.00 95.31 171 VAL A CA 1
ATOM 1271 C C . VAL A 1 171 ? 6.721 -9.609 8.937 1.00 95.31 171 VAL A C 1
ATOM 1273 O O . VAL A 1 171 ? 5.964 -9.883 9.861 1.00 95.31 171 VAL A O 1
ATOM 1276 N N . SER A 1 172 ? 6.982 -8.349 8.577 1.00 94.69 172 SER A N 1
ATOM 1277 C CA . SER A 1 172 ? 6.334 -7.189 9.204 1.00 94.69 172 SER A CA 1
ATOM 1278 C C . SER A 1 172 ? 4.814 -7.227 9.000 1.00 94.69 172 SER A C 1
ATOM 1280 O O . SER A 1 172 ? 4.063 -7.028 9.955 1.00 94.69 172 SER A O 1
ATOM 1282 N N . GLU A 1 173 ? 4.363 -7.575 7.794 1.00 92.19 173 GLU A N 1
ATOM 1283 C CA . GLU A 1 173 ? 2.946 -7.738 7.449 1.00 92.19 173 GLU A CA 1
ATOM 1284 C C . GLU A 1 173 ? 2.272 -8.863 8.247 1.00 92.19 173 GLU A C 1
ATOM 1286 O O . GLU A 1 173 ? 1.161 -8.690 8.734 1.00 92.19 173 GLU A O 1
ATOM 1291 N N . ALA A 1 174 ? 2.949 -9.992 8.473 1.00 91.94 174 ALA A N 1
ATOM 1292 C CA . ALA A 1 174 ? 2.408 -11.071 9.297 1.00 91.94 174 ALA A CA 1
ATOM 1293 C C . ALA A 1 174 ? 2.121 -10.614 10.741 1.00 91.94 174 ALA A C 1
ATOM 1295 O O . ALA A 1 174 ? 1.066 -10.937 11.285 1.00 91.94 174 ALA A O 1
ATOM 1296 N N . TYR A 1 175 ? 3.018 -9.821 11.344 1.00 92.62 175 TYR A N 1
ATOM 1297 C CA . TYR A 1 175 ? 2.769 -9.208 12.656 1.00 92.62 175 TYR A CA 1
ATOM 1298 C C . TYR A 1 175 ? 1.677 -8.134 12.597 1.00 92.62 175 TYR A C 1
ATOM 1300 O O . TYR A 1 175 ? 0.881 -8.035 13.526 1.00 92.62 175 TYR A O 1
ATOM 1308 N N . PHE A 1 176 ? 1.598 -7.362 11.509 1.00 89.75 176 PHE A N 1
ATOM 1309 C CA . PHE A 1 176 ? 0.525 -6.384 11.305 1.00 89.75 176 PHE A CA 1
ATOM 1310 C C . PHE A 1 176 ? -0.850 -7.064 11.293 1.00 89.75 176 PHE A C 1
ATOM 1312 O O . PHE A 1 176 ? -1.737 -6.697 12.060 1.00 89.75 176 PHE A O 1
ATOM 1319 N N . ASN A 1 177 ? -0.991 -8.124 10.495 1.00 88.31 177 ASN A N 1
ATOM 1320 C CA . ASN A 1 177 ? -2.206 -8.931 10.403 1.00 88.31 177 ASN A CA 1
ATOM 1321 C C . ASN A 1 177 ? -2.548 -9.631 11.732 1.00 88.31 177 ASN A C 1
ATOM 1323 O O . ASN A 1 177 ? -3.714 -9.903 11.996 1.00 88.31 177 ASN A O 1
ATOM 1327 N N . ALA A 1 178 ? -1.553 -9.893 12.585 1.00 87.81 178 ALA A N 1
ATOM 1328 C CA . ALA A 1 178 ? -1.740 -10.437 13.930 1.00 87.81 178 ALA A CA 1
ATOM 1329 C C . ALA A 1 178 ? -2.060 -9.370 15.001 1.00 87.81 178 ALA A C 1
ATOM 1331 O O . ALA A 1 178 ? -2.084 -9.703 16.183 1.00 87.81 178 ALA A O 1
ATOM 1332 N N . ALA A 1 179 ? -2.295 -8.110 14.610 1.00 85.81 179 ALA A N 1
ATOM 1333 C CA . ALA A 1 179 ? -2.508 -6.966 15.505 1.00 85.81 179 ALA A CA 1
ATOM 1334 C C . ALA A 1 179 ? -1.306 -6.620 16.415 1.00 85.81 179 ALA A C 1
ATOM 1336 O O . ALA A 1 179 ? -1.441 -5.911 17.411 1.00 85.81 179 ALA A O 1
ATOM 1337 N N . GLU A 1 180 ? -0.102 -7.067 16.054 1.00 87.81 180 GLU A N 1
ATOM 1338 C CA . GLU A 1 180 ? 1.144 -6.851 16.798 1.00 87.81 180 GLU A CA 1
ATOM 1339 C C . GLU A 1 180 ? 1.936 -5.668 16.215 1.00 87.81 180 GLU A C 1
ATOM 1341 O O . GLU A 1 180 ? 3.088 -5.789 15.780 1.00 87.81 180 GLU A O 1
ATOM 1346 N N . ILE A 1 181 ? 1.305 -4.488 16.189 1.00 86.31 181 ILE A N 1
ATOM 1347 C CA . ILE A 1 181 ? 1.846 -3.276 15.543 1.00 86.31 181 ILE A CA 1
ATOM 1348 C C . ILE A 1 181 ? 3.211 -2.872 16.116 1.00 86.31 181 ILE A C 1
ATOM 1350 O O . ILE A 1 181 ? 4.112 -2.488 15.366 1.00 86.31 181 ILE A O 1
ATOM 1354 N N . GLY A 1 182 ? 3.390 -3.022 17.434 1.00 86.25 182 GLY A N 1
ATOM 1355 C CA . GLY A 1 182 ? 4.639 -2.702 18.130 1.00 86.25 182 GLY A CA 1
ATOM 1356 C C . GLY A 1 182 ? 5.837 -3.533 17.663 1.00 86.25 182 GLY A C 1
ATOM 1357 O O . GLY A 1 182 ? 6.966 -3.062 17.741 1.00 86.25 182 GLY A O 1
ATOM 1358 N N . THR A 1 183 ? 5.598 -4.729 17.116 1.00 92.25 183 THR A N 1
ATOM 1359 C CA . THR A 1 183 ? 6.636 -5.564 16.492 1.00 92.25 183 THR A CA 1
ATOM 1360 C C . THR A 1 183 ? 6.693 -5.348 14.982 1.00 92.25 183 THR A C 1
ATOM 1362 O O . THR A 1 183 ? 7.777 -5.262 14.405 1.00 92.25 183 THR A O 1
ATOM 1365 N N . SER A 1 184 ? 5.532 -5.218 14.338 1.00 92.19 184 SER A N 1
ATOM 1366 C CA . SER A 1 184 ? 5.415 -5.028 12.894 1.00 92.19 184 SER A CA 1
ATOM 1367 C C . SER A 1 184 ? 6.208 -3.818 12.396 1.00 92.19 184 SER A C 1
ATOM 1369 O O . SER A 1 184 ? 7.035 -3.965 11.492 1.00 92.19 184 SER A O 1
ATOM 1371 N N . VAL A 1 185 ? 6.008 -2.641 12.999 1.00 91.88 185 VAL A N 1
ATOM 1372 C CA . VAL A 1 185 ? 6.596 -1.385 12.507 1.00 91.88 185 VAL A CA 1
ATOM 1373 C C . VAL A 1 185 ? 8.129 -1.393 12.606 1.00 91.88 185 VAL A C 1
ATOM 1375 O O . VAL A 1 185 ? 8.783 -1.120 11.594 1.00 91.88 185 VAL A O 1
ATOM 1378 N N . PRO A 1 186 ? 8.755 -1.772 13.742 1.00 95.75 186 PRO A N 1
ATOM 1379 C CA . PRO A 1 186 ? 10.212 -1.831 13.835 1.00 95.75 186 PRO A CA 1
ATOM 1380 C C . PRO A 1 186 ? 10.893 -2.739 12.804 1.00 95.75 186 PRO A C 1
ATOM 1382 O O . PRO A 1 186 ? 11.993 -2.421 12.349 1.00 95.75 186 PRO A O 1
ATOM 1385 N N . LEU A 1 187 ? 10.252 -3.844 12.399 1.00 96.31 187 LEU A N 1
ATOM 1386 C CA . LEU A 1 187 ? 10.808 -4.797 11.428 1.00 96.31 187 LEU A CA 1
ATOM 1387 C C . LEU A 1 187 ? 11.001 -4.203 10.024 1.00 96.31 187 LEU A C 1
ATOM 1389 O O . LEU A 1 187 ? 11.823 -4.702 9.254 1.00 96.31 187 LEU A O 1
ATOM 1393 N N . VAL A 1 188 ? 10.292 -3.122 9.695 1.00 95.81 188 VAL A N 1
ATOM 1394 C CA . VAL A 1 188 ? 10.406 -2.428 8.405 1.00 95.81 188 VAL A CA 1
ATOM 1395 C C . VAL A 1 188 ? 11.759 -1.710 8.284 1.00 95.81 188 VAL A C 1
ATOM 1397 O O . VAL A 1 188 ? 12.375 -1.715 7.213 1.00 95.81 188 VAL A O 1
ATOM 1400 N N . TYR A 1 189 ? 12.270 -1.115 9.369 1.00 95.81 189 TYR A N 1
ATOM 1401 C CA . TYR A 1 189 ? 13.440 -0.229 9.303 1.00 95.81 189 TYR A CA 1
ATOM 1402 C C . TYR A 1 189 ? 14.746 -0.916 8.884 1.00 95.81 189 TYR A C 1
ATOM 1404 O O . TYR A 1 189 ? 15.438 -0.348 8.037 1.00 95.81 189 TYR A O 1
ATOM 1412 N N . PRO A 1 190 ? 15.120 -2.112 9.387 1.00 97.19 190 PRO A N 1
ATOM 1413 C CA . PRO A 1 190 ? 16.325 -2.801 8.924 1.00 97.19 190 PRO A CA 1
ATOM 1414 C C . PRO A 1 190 ? 16.296 -3.105 7.421 1.00 97.19 190 PRO A C 1
ATOM 1416 O O . PRO A 1 190 ? 17.316 -2.971 6.742 1.00 97.19 190 PRO A O 1
ATOM 1419 N N . LEU A 1 191 ? 15.124 -3.467 6.886 1.00 97.12 191 LEU A N 1
ATOM 1420 C CA . LEU A 1 191 ? 14.934 -3.753 5.463 1.00 97.12 191 LEU A CA 1
ATOM 1421 C C . LEU A 1 191 ? 15.058 -2.474 4.627 1.00 97.12 191 LEU A C 1
ATOM 1423 O O . LEU A 1 191 ? 15.781 -2.454 3.630 1.00 97.12 191 LEU A O 1
ATOM 1427 N N . LEU A 1 192 ? 14.432 -1.376 5.064 1.00 95.19 192 LEU A N 1
ATOM 1428 C CA . LEU A 1 192 ? 14.584 -0.065 4.424 1.00 95.19 192 LEU A CA 1
ATOM 1429 C C . LEU A 1 192 ? 16.029 0.440 4.476 1.00 95.19 192 LEU A C 1
ATOM 1431 O O . LEU A 1 192 ? 16.535 0.944 3.474 1.00 95.19 192 LEU A O 1
ATOM 1435 N N . ALA A 1 193 ? 16.715 0.274 5.607 1.00 95.94 193 ALA A N 1
ATOM 1436 C CA . ALA A 1 193 ? 18.116 0.650 5.762 1.00 95.94 193 ALA A CA 1
ATOM 1437 C C . ALA A 1 193 ? 19.015 -0.149 4.807 1.00 95.94 193 ALA A C 1
ATOM 1439 O O . ALA A 1 193 ? 19.880 0.434 4.148 1.00 95.94 193 ALA A O 1
ATOM 1440 N N . TYR A 1 194 ? 18.770 -1.459 4.670 1.00 95.69 194 TYR A N 1
ATOM 1441 C CA . TYR A 1 194 ? 19.439 -2.286 3.668 1.00 95.69 194 TYR A CA 1
ATOM 1442 C C . TYR A 1 194 ? 19.187 -1.752 2.255 1.00 95.69 194 TYR A C 1
ATOM 1444 O O . TYR A 1 194 ? 20.144 -1.521 1.517 1.00 95.69 194 TYR A O 1
ATOM 1452 N N . LEU A 1 195 ? 17.925 -1.524 1.871 1.00 93.12 195 LEU A N 1
ATOM 1453 C CA . LEU A 1 195 ? 17.573 -1.063 0.525 1.00 93.12 195 LEU A CA 1
ATOM 1454 C C . LEU A 1 195 ? 18.184 0.305 0.221 1.00 93.12 195 LEU A C 1
ATOM 1456 O O . LEU A 1 195 ? 18.735 0.501 -0.860 1.00 93.12 195 LEU A O 1
ATOM 1460 N N . LEU A 1 196 ? 18.168 1.229 1.181 1.00 92.69 196 LEU A N 1
ATOM 1461 C CA . LEU A 1 196 ? 18.817 2.528 1.057 1.00 92.69 196 LEU A CA 1
ATOM 1462 C C . LEU A 1 196 ? 20.325 2.372 0.845 1.00 92.69 196 LEU A C 1
ATOM 1464 O O . LEU A 1 196 ? 20.862 2.878 -0.142 1.00 92.69 196 LEU A O 1
ATOM 1468 N N . ALA A 1 197 ? 21.009 1.631 1.722 1.00 91.81 197 ALA A N 1
ATOM 1469 C CA . ALA A 1 197 ? 22.443 1.381 1.596 1.00 91.81 197 ALA A CA 1
ATOM 1470 C C . ALA A 1 197 ? 22.781 0.718 0.253 1.00 91.81 197 ALA A C 1
ATOM 1472 O O . ALA A 1 197 ? 23.754 1.091 -0.407 1.00 91.81 197 ALA A O 1
ATOM 1473 N N . ARG A 1 198 ? 21.942 -0.221 -0.193 1.00 88.88 198 ARG A N 1
ATOM 1474 C CA . ARG A 1 198 ? 22.078 -0.928 -1.463 1.00 88.88 198 ARG A CA 1
ATOM 1475 C C . ARG A 1 198 ? 21.907 0.004 -2.660 1.00 88.88 198 ARG A C 1
ATOM 1477 O O . ARG A 1 198 ? 22.741 -0.028 -3.566 1.00 88.88 198 ARG A O 1
ATOM 1484 N N . MET A 1 199 ? 20.880 0.851 -2.665 1.00 87.94 199 MET A N 1
ATOM 1485 C CA . MET A 1 199 ? 20.639 1.837 -3.722 1.00 87.94 199 MET A CA 1
ATOM 1486 C C . MET A 1 199 ? 21.769 2.868 -3.798 1.00 87.94 199 MET A C 1
ATOM 1488 O O . MET A 1 199 ? 22.271 3.132 -4.891 1.00 87.94 199 MET A O 1
ATOM 1492 N N . LEU A 1 200 ? 22.230 3.389 -2.655 1.00 88.38 200 LEU A N 1
ATOM 1493 C CA . LEU A 1 200 ? 23.378 4.301 -2.591 1.00 88.38 200 LEU A CA 1
ATOM 1494 C C . LEU A 1 200 ? 24.649 3.618 -3.105 1.00 88.38 200 LEU A C 1
ATOM 1496 O O . LEU A 1 200 ? 25.384 4.197 -3.904 1.00 88.38 200 LEU A O 1
ATOM 1500 N N . TRP A 1 201 ? 24.886 2.361 -2.720 1.00 85.25 201 TRP A N 1
ATOM 1501 C CA . TRP A 1 201 ? 26.020 1.584 -3.215 1.00 85.25 201 TRP A CA 1
ATOM 1502 C C . TRP A 1 201 ? 25.997 1.463 -4.741 1.00 85.25 201 TRP A C 1
ATOM 1504 O O . TRP A 1 201 ? 27.020 1.705 -5.382 1.00 85.25 201 TRP A O 1
ATOM 1514 N N . ILE A 1 202 ? 24.854 1.095 -5.332 1.00 82.56 202 ILE A N 1
ATOM 1515 C CA . ILE A 1 202 ? 24.699 0.977 -6.792 1.00 82.56 202 ILE A CA 1
ATOM 1516 C C . ILE A 1 202 ? 24.907 2.340 -7.460 1.00 82.56 202 ILE A C 1
ATOM 1518 O O . ILE A 1 202 ? 25.647 2.433 -8.439 1.00 82.56 202 ILE A O 1
ATOM 1522 N N . GLY A 1 203 ? 24.284 3.390 -6.918 1.00 81.94 203 GLY A N 1
ATOM 1523 C CA . GLY A 1 203 ? 24.344 4.743 -7.464 1.00 81.94 203 GLY A CA 1
ATOM 1524 C C . GLY A 1 203 ? 25.757 5.329 -7.483 1.00 81.94 203 GLY A C 1
ATOM 1525 O O . GLY A 1 203 ? 26.157 5.906 -8.490 1.00 81.94 203 GLY A O 1
ATOM 1526 N N . PHE A 1 204 ? 26.534 5.149 -6.409 1.00 83.94 204 PHE A N 1
ATOM 1527 C CA . PHE A 1 204 ? 27.877 5.731 -6.294 1.00 83.94 204 PHE A CA 1
ATOM 1528 C C . PHE A 1 204 ? 28.996 4.871 -6.885 1.00 83.94 204 PHE A C 1
ATOM 1530 O O . PHE A 1 204 ? 29.970 5.423 -7.392 1.00 83.94 204 PHE A O 1
ATOM 1537 N N . ARG A 1 205 ? 28.906 3.534 -6.822 1.00 77.00 205 ARG A N 1
ATOM 1538 C CA . ARG A 1 205 ? 29.963 2.652 -7.357 1.00 77.00 205 ARG A CA 1
ATOM 1539 C C . ARG A 1 205 ? 29.770 2.262 -8.824 1.00 77.00 205 ARG A C 1
ATOM 1541 O O . ARG A 1 205 ? 30.706 1.747 -9.430 1.00 77.00 205 ARG A O 1
ATOM 1548 N N . GLY A 1 206 ? 28.599 2.527 -9.403 1.00 63.19 206 GLY A N 1
ATOM 1549 C CA . GLY A 1 206 ? 28.278 2.176 -10.784 1.00 63.19 206 GLY A CA 1
ATOM 1550 C C . GLY A 1 206 ? 28.043 0.676 -11.002 1.00 63.19 206 GLY A C 1
ATOM 1551 O O . GLY A 1 206 ? 28.157 -0.153 -10.095 1.00 63.19 206 GLY A O 1
ATOM 1552 N N . HIS A 1 207 ? 27.680 0.315 -12.235 1.00 61.69 207 HIS A N 1
ATOM 1553 C CA . HIS A 1 207 ? 27.467 -1.078 -12.622 1.00 61.69 207 HIS A CA 1
ATOM 1554 C C . HIS A 1 207 ? 28.822 -1.763 -12.863 1.00 61.69 207 HIS A C 1
ATOM 1556 O O . HIS A 1 207 ? 29.446 -1.535 -13.896 1.00 61.69 207 HIS A O 1
ATOM 1562 N N . GLY A 1 208 ? 29.301 -2.564 -11.909 1.00 50.06 208 GLY A N 1
ATOM 1563 C CA . GLY A 1 208 ? 30.578 -3.271 -12.040 1.00 50.06 208 GLY A CA 1
ATOM 1564 C C . GLY A 1 208 ? 30.610 -4.234 -13.234 1.00 50.06 208 GLY A C 1
ATOM 1565 O O . GLY A 1 208 ? 29.687 -5.028 -13.421 1.00 50.06 208 GLY A O 1
ATOM 1566 N N . LEU A 1 209 ? 31.691 -4.171 -14.015 1.00 43.78 209 LEU A N 1
ATOM 1567 C CA . LEU A 1 209 ? 32.166 -5.294 -14.823 1.00 43.78 209 LEU A CA 1
ATOM 1568 C C . LEU A 1 209 ? 32.674 -6.365 -13.834 1.00 43.78 209 LEU A C 1
ATOM 1570 O O . LEU A 1 209 ? 33.290 -6.022 -12.828 1.00 43.78 209 LEU A O 1
ATOM 1574 N N . ASP A 1 210 ? 32.356 -7.632 -14.084 1.00 42.62 210 ASP A N 1
ATOM 1575 C CA . ASP A 1 210 ? 32.763 -8.804 -13.289 1.00 42.62 210 ASP A CA 1
ATOM 1576 C C . ASP A 1 210 ? 32.132 -8.952 -11.887 1.00 42.62 210 ASP A C 1
ATOM 1578 O O . ASP A 1 210 ? 32.778 -8.772 -10.856 1.00 42.62 210 ASP A O 1
ATOM 1582 N N . GLY A 1 211 ? 30.863 -9.379 -11.812 1.00 45.78 211 GLY A N 1
ATOM 1583 C CA . GLY A 1 211 ? 30.340 -10.079 -10.624 1.00 45.78 211 GLY A CA 1
ATOM 1584 C C . GLY A 1 211 ? 30.149 -9.283 -9.333 1.00 45.78 211 GLY A C 1
ATOM 1585 O O . GLY A 1 211 ? 29.637 -9.841 -8.363 1.00 45.78 211 GLY A O 1
ATOM 1586 N N . THR A 1 212 ? 30.526 -8.010 -9.290 1.00 48.03 212 THR A N 1
ATOM 1587 C CA . THR A 1 212 ? 30.299 -7.137 -8.134 1.00 48.03 212 THR A CA 1
ATOM 1588 C C . THR A 1 212 ? 28.928 -6.461 -8.222 1.00 48.03 212 THR A C 1
ATOM 1590 O O . THR A 1 212 ? 28.179 -6.682 -9.170 1.00 48.03 212 THR A O 1
ATOM 1593 N N . ALA A 1 213 ? 28.572 -5.686 -7.192 1.00 46.38 213 ALA A N 1
ATOM 1594 C CA . ALA A 1 213 ? 27.272 -5.089 -6.842 1.00 46.38 213 ALA A CA 1
ATOM 1595 C C . ALA A 1 213 ? 26.364 -4.489 -7.953 1.00 46.38 213 ALA A C 1
ATOM 1597 O O . ALA A 1 213 ? 25.253 -4.057 -7.639 1.00 46.38 213 ALA A O 1
ATOM 1598 N N . GLY A 1 214 ? 26.812 -4.443 -9.208 1.00 51.88 214 GLY A N 1
ATOM 1599 C CA . GLY A 1 214 ? 26.108 -3.968 -10.395 1.00 51.88 214 GLY A CA 1
ATOM 1600 C C . GLY A 1 214 ? 25.577 -5.036 -11.363 1.00 51.88 214 GLY A C 1
ATOM 1601 O O . GLY A 1 214 ? 24.979 -4.652 -12.369 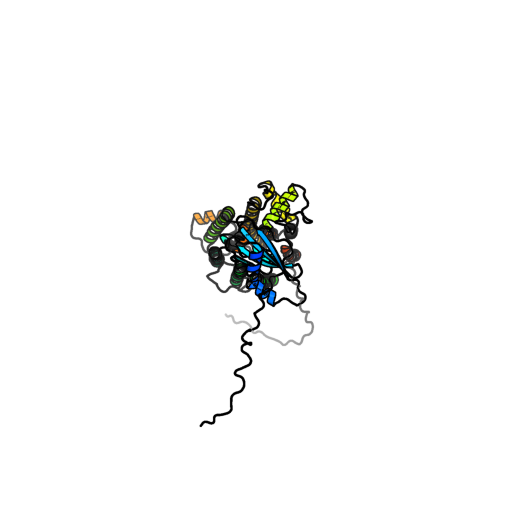1.00 51.88 214 GLY A O 1
ATOM 1602 N N . GLU A 1 215 ? 25.757 -6.340 -11.112 1.00 65.56 215 GLU A N 1
ATOM 1603 C CA . GLU A 1 215 ? 25.066 -7.369 -11.907 1.00 65.56 215 GLU A CA 1
ATOM 1604 C C . GLU A 1 215 ? 23.551 -7.326 -11.647 1.00 65.56 215 GLU A C 1
ATOM 1606 O O . GLU A 1 215 ? 23.076 -7.716 -10.582 1.00 65.56 215 GLU A O 1
ATOM 1611 N N . GLY A 1 216 ? 22.793 -6.834 -12.630 1.00 72.31 216 GLY A N 1
ATOM 1612 C CA . GLY A 1 216 ? 21.331 -6.796 -12.579 1.00 72.31 216 GLY A CA 1
ATOM 1613 C C . GLY A 1 216 ? 20.679 -8.179 -12.680 1.00 72.31 216 GLY A C 1
ATOM 1614 O O . GLY A 1 216 ? 21.330 -9.181 -12.998 1.00 72.31 216 GLY A O 1
ATOM 1615 N N . LEU A 1 217 ? 19.365 -8.220 -12.445 1.00 82.25 217 LEU A N 1
ATOM 1616 C CA . LEU A 1 217 ? 18.557 -9.429 -12.609 1.00 82.25 217 LEU A CA 1
ATOM 1617 C C . LEU A 1 217 ? 18.672 -9.962 -14.041 1.00 82.25 217 LEU A C 1
ATOM 1619 O O . LEU A 1 217 ? 18.524 -9.227 -15.018 1.00 82.25 217 LEU A O 1
ATOM 1623 N N . ARG A 1 218 ? 18.939 -11.264 -14.155 1.00 84.94 218 ARG A N 1
ATOM 1624 C CA . ARG A 1 218 ? 18.942 -12.008 -15.421 1.00 84.94 218 ARG A CA 1
ATOM 1625 C C . ARG A 1 218 ? 18.132 -13.282 -15.221 1.00 84.94 218 ARG A C 1
ATOM 1627 O O . ARG A 1 218 ? 18.730 -14.334 -14.988 1.00 84.94 218 ARG A O 1
ATOM 1634 N N . PRO A 1 219 ? 16.795 -13.185 -15.253 1.00 86.94 219 PRO A N 1
ATOM 1635 C CA . PRO A 1 219 ? 15.953 -14.332 -14.979 1.00 86.94 219 PRO A CA 1
ATOM 1636 C C . PRO A 1 219 ? 16.261 -15.498 -15.910 1.00 86.94 219 PRO A C 1
ATOM 1638 O O . PRO A 1 219 ? 16.481 -15.319 -17.110 1.00 86.94 219 PRO A O 1
ATOM 1641 N N . SER A 1 220 ? 16.272 -16.707 -15.356 1.00 88.38 220 SER A N 1
ATOM 1642 C CA . SER A 1 220 ? 16.431 -17.928 -16.152 1.00 88.38 220 SER A CA 1
ATOM 1643 C C . SER A 1 220 ? 15.160 -18.296 -16.931 1.00 88.38 220 SER A C 1
ATOM 1645 O O . SER A 1 220 ? 15.246 -19.045 -17.907 1.00 88.38 220 SER A O 1
ATOM 1647 N N . ALA A 1 221 ? 14.003 -17.756 -16.529 1.00 87.00 221 ALA A N 1
ATOM 1648 C CA . ALA A 1 221 ? 12.728 -17.951 -17.207 1.00 87.00 221 ALA A CA 1
ATOM 1649 C C . ALA A 1 221 ? 12.755 -17.381 -18.642 1.00 87.00 221 ALA A C 1
ATOM 1651 O O . ALA A 1 221 ? 13.233 -16.264 -18.864 1.00 87.00 221 ALA A O 1
ATOM 1652 N N . PRO A 1 222 ? 12.235 -18.114 -19.644 1.00 87.75 222 PRO A N 1
ATOM 1653 C CA . PRO A 1 222 ? 12.170 -17.609 -21.007 1.00 87.75 222 PRO A CA 1
ATOM 1654 C C . PRO A 1 222 ? 11.124 -16.492 -21.131 1.00 87.75 222 PRO A C 1
ATOM 1656 O O . PRO A 1 222 ? 10.083 -16.519 -20.479 1.00 87.75 222 PRO A O 1
ATOM 1659 N N . ALA A 1 223 ? 11.359 -15.543 -22.042 1.00 87.81 223 ALA A N 1
ATOM 1660 C CA . ALA A 1 223 ? 10.506 -14.359 -22.202 1.00 87.81 223 ALA A CA 1
ATOM 1661 C C . ALA A 1 223 ? 9.017 -14.678 -22.443 1.00 87.81 223 ALA A C 1
ATOM 1663 O O . ALA A 1 223 ? 8.156 -13.939 -21.976 1.00 87.81 223 ALA A O 1
ATOM 1664 N N . TRP A 1 224 ? 8.698 -15.779 -23.137 1.00 86.81 224 TRP A N 1
ATOM 1665 C CA . TRP A 1 224 ? 7.306 -16.182 -23.371 1.00 86.81 224 TRP A CA 1
ATOM 1666 C C . TRP A 1 224 ? 6.592 -16.572 -22.071 1.00 86.81 224 TRP A C 1
ATOM 1668 O O . TRP A 1 224 ? 5.425 -16.233 -21.904 1.00 86.81 224 TRP A O 1
ATOM 1678 N N . LEU A 1 225 ? 7.298 -17.228 -21.142 1.00 90.38 225 LEU A N 1
ATOM 1679 C CA . LEU A 1 225 ? 6.746 -17.633 -19.853 1.00 90.38 225 LEU A CA 1
ATOM 1680 C C . LEU A 1 225 ? 6.518 -16.408 -18.970 1.00 90.38 225 LEU A C 1
ATOM 1682 O O . LEU A 1 225 ? 5.449 -16.280 -18.390 1.00 90.38 225 LEU A O 1
ATOM 1686 N N . LEU A 1 226 ? 7.478 -15.474 -18.938 1.00 92.12 226 LEU A N 1
ATOM 1687 C CA . LEU A 1 226 ? 7.301 -14.194 -18.244 1.00 92.12 226 LEU A CA 1
ATOM 1688 C C . LEU A 1 226 ? 6.1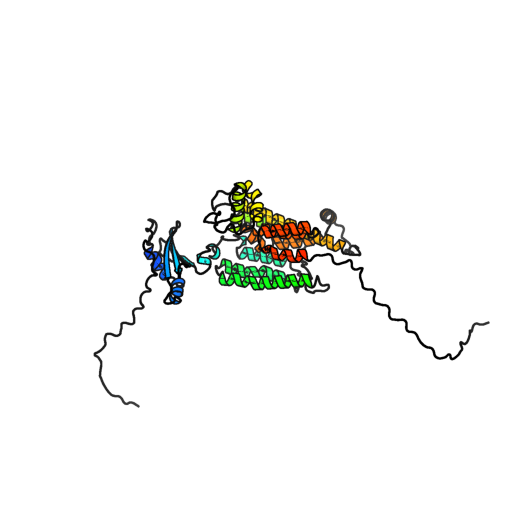19 -13.409 -18.815 1.00 92.12 226 LEU A C 1
ATOM 1690 O O . LEU A 1 226 ? 5.314 -12.891 -18.059 1.00 92.12 226 LEU A O 1
ATOM 1694 N N . THR A 1 227 ? 5.971 -13.369 -20.141 1.00 93.62 227 THR A N 1
ATOM 1695 C CA . THR A 1 227 ? 4.848 -12.678 -20.795 1.00 93.62 227 THR A CA 1
ATOM 1696 C C . THR A 1 227 ? 3.505 -13.311 -20.424 1.00 93.62 227 THR A C 1
ATOM 1698 O O . THR A 1 227 ? 2.569 -12.598 -20.073 1.00 93.62 227 THR A O 1
ATOM 1701 N N . ALA A 1 228 ? 3.411 -14.645 -20.465 1.00 94.44 228 ALA A N 1
ATOM 1702 C CA . ALA A 1 228 ? 2.201 -15.364 -20.073 1.00 94.44 228 ALA A CA 1
ATOM 1703 C C . ALA A 1 228 ? 1.872 -15.154 -18.586 1.00 94.44 228 ALA A C 1
ATOM 1705 O O . ALA A 1 228 ? 0.720 -14.895 -18.246 1.00 94.44 228 ALA A O 1
ATOM 1706 N N . ALA A 1 229 ? 2.883 -15.202 -17.714 1.00 96.88 229 ALA A N 1
ATOM 1707 C CA . ALA A 1 229 ? 2.722 -14.959 -16.287 1.00 96.88 229 ALA A CA 1
ATOM 1708 C C . ALA A 1 229 ? 2.300 -13.513 -15.992 1.00 96.88 229 ALA A C 1
ATOM 1710 O O . ALA A 1 229 ? 1.394 -13.314 -15.195 1.00 96.88 229 ALA A O 1
ATOM 1711 N N . ILE A 1 230 ? 2.879 -12.513 -16.669 1.00 98.12 230 ILE A N 1
ATOM 1712 C CA . ILE A 1 230 ? 2.447 -11.109 -16.566 1.00 98.12 230 ILE A CA 1
ATOM 1713 C C . ILE A 1 230 ? 0.965 -10.987 -16.915 1.00 98.12 230 ILE A C 1
ATOM 1715 O O . ILE A 1 230 ? 0.207 -10.417 -16.140 1.00 98.12 230 ILE A O 1
ATOM 1719 N N . ALA A 1 231 ? 0.543 -11.537 -18.058 1.00 97.88 231 ALA A N 1
ATOM 1720 C CA . ALA A 1 231 ? -0.853 -11.463 -18.480 1.00 97.88 231 ALA A CA 1
ATOM 1721 C C . ALA A 1 231 ? -1.789 -12.119 -17.452 1.00 97.88 231 ALA A C 1
ATOM 1723 O O . ALA A 1 231 ? -2.799 -11.527 -17.080 1.00 97.88 231 ALA A O 1
ATOM 1724 N N . ALA A 1 232 ? -1.425 -13.302 -16.946 1.00 97.94 232 ALA A N 1
ATOM 1725 C CA . ALA A 1 232 ? -2.193 -13.997 -15.918 1.00 97.94 232 ALA A CA 1
ATOM 1726 C C . ALA A 1 232 ? -2.267 -13.205 -14.600 1.00 97.94 232 ALA A C 1
ATOM 1728 O O . ALA A 1 232 ? -3.339 -13.106 -14.013 1.00 97.94 232 ALA A O 1
ATOM 1729 N N . LEU A 1 233 ? -1.156 -12.610 -14.157 1.00 98.00 233 LEU A N 1
ATOM 1730 C CA . LEU A 1 233 ? -1.089 -11.820 -12.925 1.00 98.00 233 LEU A CA 1
ATOM 1731 C C . LEU A 1 233 ? -1.871 -10.508 -13.035 1.00 98.00 233 LEU A C 1
ATOM 1733 O O . LEU A 1 233 ? -2.535 -10.127 -12.079 1.00 98.00 233 LEU A O 1
ATOM 1737 N N . ILE A 1 234 ? -1.859 -9.845 -14.196 1.00 98.12 234 ILE A N 1
ATOM 1738 C CA . ILE A 1 234 ? -2.700 -8.664 -14.438 1.00 98.12 234 ILE A CA 1
ATOM 1739 C C . ILE A 1 234 ? -4.178 -9.054 -14.353 1.00 98.12 234 ILE A C 1
ATOM 1741 O O . ILE A 1 234 ? -4.931 -8.421 -13.621 1.00 98.12 234 ILE A O 1
ATOM 1745 N N . VAL A 1 235 ? -4.595 -10.125 -15.037 1.00 97.50 235 VAL A N 1
ATOM 1746 C CA . VAL A 1 235 ? -5.988 -10.600 -14.972 1.00 97.50 235 VAL A CA 1
ATOM 1747 C C . VAL A 1 235 ? -6.381 -10.971 -13.542 1.00 97.50 235 VAL A C 1
ATOM 1749 O O . VAL A 1 235 ? -7.463 -10.590 -13.102 1.00 97.50 235 VAL A O 1
ATOM 1752 N N . LEU A 1 236 ? -5.505 -11.660 -12.803 1.00 95.31 236 LEU A N 1
ATOM 1753 C CA . LEU A 1 236 ? -5.722 -11.996 -11.396 1.00 95.31 236 LEU A CA 1
ATOM 1754 C C . LEU A 1 236 ? -5.943 -10.738 -10.549 1.00 95.31 236 LEU A C 1
ATOM 1756 O O . LEU A 1 236 ? -6.928 -10.679 -9.823 1.00 95.31 236 LEU A O 1
ATOM 1760 N N . ARG A 1 237 ? -5.066 -9.734 -10.664 1.00 94.81 237 ARG A N 1
ATOM 1761 C CA . ARG A 1 237 ? -5.149 -8.475 -9.903 1.00 94.81 237 ARG A CA 1
ATOM 1762 C C . ARG A 1 237 ? -6.447 -7.725 -10.188 1.00 94.81 237 ARG A C 1
ATOM 1764 O O . ARG A 1 237 ? -7.127 -7.322 -9.251 1.00 94.81 237 ARG A O 1
ATOM 1771 N N . LEU A 1 238 ? -6.809 -7.584 -11.465 1.00 96.00 238 LEU A N 1
ATOM 1772 C CA . LEU A 1 238 ? -8.043 -6.907 -11.873 1.00 96.00 238 LEU A CA 1
ATOM 1773 C C . LEU A 1 238 ? -9.283 -7.663 -11.386 1.00 96.00 238 LEU A C 1
ATOM 1775 O O . LEU A 1 238 ? -10.196 -7.059 -10.841 1.00 96.00 238 LEU A O 1
ATOM 1779 N N . THR A 1 239 ? -9.298 -8.989 -11.537 1.00 94.88 239 THR A N 1
ATOM 1780 C CA . THR A 1 239 ? -10.433 -9.816 -11.102 1.00 94.88 239 THR A CA 1
ATOM 1781 C C . THR A 1 239 ? -10.584 -9.787 -9.587 1.00 94.88 239 THR A C 1
ATOM 1783 O O . THR A 1 239 ? -11.695 -9.626 -9.103 1.00 94.88 239 THR A O 1
ATOM 1786 N N . ALA A 1 240 ? -9.482 -9.899 -8.841 1.00 93.69 240 ALA A N 1
ATOM 1787 C CA . ALA A 1 240 ? -9.500 -9.789 -7.387 1.00 93.69 240 ALA A CA 1
ATOM 1788 C C . ALA A 1 240 ? -9.988 -8.403 -6.948 1.00 93.69 240 ALA A C 1
ATOM 1790 O O . ALA A 1 240 ? -10.881 -8.330 -6.116 1.00 93.69 240 ALA A O 1
ATOM 1791 N N . ASN A 1 241 ? -9.512 -7.322 -7.588 1.00 95.31 241 ASN A N 1
ATOM 1792 C CA . ASN A 1 241 ? -9.934 -5.966 -7.225 1.00 95.31 241 ASN A CA 1
ATOM 1793 C C . ASN A 1 241 ? -11.452 -5.781 -7.398 1.00 95.31 241 ASN A C 1
ATOM 1795 O O . ASN A 1 241 ? -12.113 -5.192 -6.549 1.00 95.31 241 ASN A O 1
ATOM 1799 N N . LEU A 1 242 ? -12.014 -6.327 -8.475 1.00 92.56 242 LEU A N 1
ATOM 1800 C CA . LEU A 1 242 ? -13.441 -6.210 -8.766 1.00 92.56 242 LEU A CA 1
ATOM 1801 C C . LEU A 1 242 ? -14.326 -7.171 -7.953 1.00 92.56 242 LEU A C 1
ATOM 1803 O O . LEU A 1 242 ? -15.531 -6.953 -7.895 1.00 92.56 242 LEU A O 1
ATOM 1807 N N . ALA A 1 243 ? -13.769 -8.249 -7.394 1.00 91.31 243 ALA A N 1
ATOM 1808 C CA . ALA A 1 243 ? -14.547 -9.321 -6.764 1.00 91.31 243 ALA A CA 1
ATOM 1809 C C . ALA A 1 243 ? -14.404 -9.392 -5.237 1.00 91.31 243 ALA A C 1
ATOM 1811 O O . ALA A 1 243 ? -15.366 -9.745 -4.562 1.00 91.31 243 ALA A O 1
ATOM 1812 N N . ASP A 1 244 ? -13.215 -9.121 -4.703 1.00 89.69 244 ASP A N 1
ATOM 1813 C CA . ASP A 1 244 ? -12.912 -9.169 -3.271 1.00 89.69 244 ASP A CA 1
ATOM 1814 C C . ASP A 1 244 ? -11.769 -8.200 -2.967 1.00 89.69 244 ASP A C 1
ATOM 1816 O O . ASP A 1 244 ? -10.599 -8.583 -2.894 1.00 89.69 244 ASP A O 1
ATOM 1820 N N . SER A 1 245 ? -12.121 -6.923 -2.849 1.00 90.62 245 SER A N 1
ATOM 1821 C CA . SER A 1 245 ? -11.205 -5.862 -2.448 1.00 90.62 245 SER A CA 1
ATOM 1822 C C . SER A 1 245 ? -11.948 -4.779 -1.673 1.00 90.62 245 SER A C 1
ATOM 1824 O O . SER A 1 245 ? -13.177 -4.806 -1.594 1.00 90.62 245 SER A O 1
ATOM 1826 N N . GLY A 1 246 ? -11.207 -3.850 -1.079 1.00 89.44 246 GLY A N 1
ATOM 1827 C CA . GLY A 1 246 ? -11.769 -2.853 -0.179 1.00 89.44 246 GLY A CA 1
ATOM 1828 C C . GLY A 1 246 ? -11.042 -1.536 -0.313 1.00 89.44 246 GLY A C 1
ATOM 1829 O O . GLY A 1 246 ? -9.894 -1.481 -0.759 1.00 89.44 246 GLY A O 1
ATOM 1830 N N . VAL A 1 247 ? -11.727 -0.460 0.042 1.00 92.38 247 VAL A N 1
ATOM 1831 C CA . VAL A 1 247 ? -11.160 0.881 -0.006 1.00 92.38 247 VAL A CA 1
ATOM 1832 C C . VAL A 1 247 ? -10.841 1.321 1.406 1.00 92.38 247 VAL A C 1
ATOM 1834 O O . VAL A 1 247 ? -11.716 1.374 2.268 1.00 92.38 247 VAL A O 1
ATOM 1837 N N . ILE A 1 248 ? -9.568 1.609 1.642 1.00 90.75 248 ILE A N 1
ATOM 1838 C CA . ILE A 1 248 ? -9.111 2.113 2.935 1.00 90.75 248 ILE A CA 1
ATOM 1839 C C . ILE A 1 248 ? -9.252 3.638 2.998 1.00 90.75 248 ILE A C 1
ATOM 1841 O O . ILE A 1 248 ? -9.453 4.306 1.980 1.00 90.75 248 ILE A O 1
ATOM 1845 N N . ASP A 1 249 ? -9.097 4.184 4.198 1.00 87.75 249 ASP A N 1
ATOM 1846 C CA . ASP A 1 249 ? -9.124 5.617 4.518 1.00 87.75 249 ASP A CA 1
ATOM 1847 C C . ASP A 1 249 ? -8.398 6.516 3.509 1.00 87.75 249 ASP A C 1
ATOM 1849 O O . ASP A 1 249 ? -8.937 7.541 3.089 1.00 87.75 249 ASP A O 1
ATOM 1853 N N . VAL A 1 250 ? -7.218 6.114 3.039 1.00 92.50 250 VAL A N 1
ATOM 1854 C CA . VAL A 1 250 ? -6.430 6.906 2.080 1.00 92.50 250 VAL A CA 1
ATOM 1855 C C . VAL A 1 250 ? -7.045 6.948 0.673 1.00 92.50 250 VAL A C 1
ATOM 1857 O O . VAL A 1 250 ? -6.872 7.930 -0.056 1.00 92.50 250 VAL A O 1
ATOM 1860 N N . GLY A 1 251 ? -7.747 5.884 0.272 1.00 93.88 251 GLY A N 1
ATOM 1861 C CA . GLY A 1 251 ? -8.493 5.819 -0.986 1.00 93.88 251 GLY A CA 1
ATOM 1862 C C . GLY A 1 251 ? -9.760 6.666 -0.911 1.00 93.88 251 GLY A C 1
ATOM 1863 O O . GLY A 1 251 ? -10.023 7.462 -1.813 1.00 93.88 251 GLY A O 1
ATOM 1864 N N . TYR A 1 252 ? -10.467 6.577 0.221 1.00 94.94 252 TYR A N 1
ATOM 1865 C CA . TYR A 1 252 ? -11.584 7.459 0.562 1.00 94.94 252 TYR A CA 1
ATOM 1866 C C . TYR A 1 252 ? -11.178 8.928 0.540 1.00 94.94 252 TYR A C 1
ATOM 1868 O O . TYR A 1 252 ? -11.844 9.738 -0.094 1.00 94.94 252 TYR A O 1
ATOM 1876 N N . ALA A 1 253 ? -10.046 9.269 1.154 1.00 95.31 253 ALA A N 1
ATOM 1877 C CA . ALA A 1 253 ? -9.538 10.634 1.180 1.00 95.31 253 ALA A CA 1
ATOM 1878 C C . ALA A 1 253 ? -9.316 11.200 -0.233 1.00 95.31 253 ALA A C 1
ATOM 1880 O O . ALA A 1 253 ? -9.624 12.361 -0.498 1.00 95.31 253 ALA A O 1
ATOM 1881 N N . GLY A 1 254 ? -8.825 10.367 -1.160 1.00 96.94 254 GLY A N 1
ATOM 1882 C CA . GLY A 1 254 ? -8.672 10.732 -2.569 1.00 96.94 254 GLY A CA 1
ATOM 1883 C C . GLY A 1 254 ? -9.999 11.108 -3.232 1.00 96.94 254 GLY A C 1
ATOM 1884 O O . GLY A 1 254 ? -10.079 12.155 -3.872 1.00 96.94 254 GLY A O 1
ATOM 1885 N N . VAL A 1 255 ? -11.035 10.285 -3.049 1.00 97.69 255 VAL A N 1
ATOM 1886 C CA . VAL A 1 255 ? -12.358 10.500 -3.659 1.00 97.69 255 VAL A CA 1
ATOM 1887 C C . VAL A 1 255 ? -13.123 11.642 -2.988 1.00 97.69 255 VAL A C 1
ATOM 1889 O O . VAL A 1 255 ? -13.632 12.503 -3.693 1.00 97.69 255 VAL A O 1
ATOM 1892 N N . ILE A 1 256 ? -13.148 11.711 -1.654 1.00 96.62 256 ILE A N 1
ATOM 1893 C CA . ILE A 1 256 ? -13.804 12.803 -0.913 1.00 96.62 256 ILE A CA 1
ATOM 1894 C C . ILE A 1 256 ? -13.165 14.146 -1.278 1.00 96.62 256 ILE A C 1
ATOM 1896 O O . ILE A 1 256 ? -13.861 15.117 -1.553 1.00 96.62 256 ILE A O 1
ATOM 1900 N N . GLY A 1 257 ? -11.832 14.215 -1.345 1.00 96.69 257 GLY A N 1
ATOM 1901 C CA . GLY A 1 257 ? -11.160 15.436 -1.784 1.00 96.69 257 GLY A CA 1
ATOM 1902 C C . GLY A 1 257 ? -11.481 15.803 -3.238 1.00 96.69 257 GLY A C 1
ATOM 1903 O O . GLY A 1 257 ? -11.585 16.984 -3.563 1.00 96.69 257 GLY A O 1
ATOM 1904 N N . ALA A 1 258 ? -11.660 14.819 -4.124 1.00 97.62 258 ALA A N 1
ATOM 1905 C CA . ALA A 1 258 ? -12.096 15.069 -5.496 1.00 97.62 258 ALA A CA 1
ATOM 1906 C C . ALA A 1 258 ? -13.524 15.634 -5.561 1.00 97.62 258 ALA A C 1
ATOM 1908 O O . ALA A 1 258 ? -13.729 16.633 -6.248 1.00 97.62 258 ALA A O 1
ATOM 1909 N N . ASP A 1 259 ? -14.457 15.053 -4.807 1.00 96.62 259 ASP A N 1
ATOM 1910 C CA . ASP A 1 259 ? -15.843 15.518 -4.682 1.00 96.62 259 ASP A CA 1
ATOM 1911 C C . ASP A 1 259 ? -15.912 16.953 -4.130 1.00 96.62 259 ASP A C 1
ATOM 1913 O O . ASP A 1 259 ? -16.586 17.829 -4.672 1.00 96.62 259 ASP A O 1
ATOM 1917 N N . LYS A 1 260 ? -15.095 17.265 -3.121 1.00 95.56 260 LYS A N 1
ATOM 1918 C CA . LYS A 1 260 ? -14.966 18.633 -2.601 1.00 95.56 260 LYS A CA 1
ATOM 1919 C C . LYS A 1 260 ? -14.452 19.616 -3.646 1.00 95.56 260 LYS A C 1
ATOM 1921 O O . LYS A 1 260 ? -14.968 20.727 -3.759 1.00 95.56 260 LYS A O 1
ATOM 1926 N N . ILE A 1 261 ? -13.460 19.220 -4.447 1.00 96.31 261 ILE A N 1
ATOM 1927 C CA . ILE A 1 261 ? -12.954 20.049 -5.550 1.00 96.31 261 ILE A CA 1
ATOM 1928 C C . ILE A 1 261 ? -14.054 20.320 -6.579 1.00 96.31 261 ILE A C 1
ATOM 1930 O O . ILE A 1 261 ? -14.191 21.463 -7.023 1.00 96.31 261 ILE A O 1
ATOM 1934 N N . THR A 1 262 ? -14.824 19.305 -6.978 1.00 95.69 262 THR A N 1
ATOM 1935 C CA . THR A 1 262 ? -15.871 19.460 -7.998 1.00 95.69 262 THR A CA 1
ATOM 1936 C C . THR A 1 262 ? -17.046 20.305 -7.503 1.00 95.69 262 THR A C 1
ATOM 1938 O O . THR A 1 262 ? -17.651 21.015 -8.309 1.00 95.69 262 THR A O 1
ATOM 1941 N N . HIS A 1 263 ? -17.284 20.337 -6.189 1.00 95.19 263 HIS A N 1
ATOM 1942 C CA . HIS A 1 263 ? -18.295 21.179 -5.539 1.00 95.19 263 HIS A CA 1
ATOM 1943 C C . HIS A 1 263 ? -17.774 22.531 -5.014 1.00 95.19 263 HIS A C 1
ATOM 1945 O O . HIS A 1 263 ? -18.544 23.309 -4.450 1.00 95.19 263 HIS A O 1
ATOM 1951 N N . ALA A 1 264 ? -16.498 22.859 -5.249 1.00 95.00 264 ALA A N 1
ATOM 1952 C CA . ALA A 1 264 ? -15.843 24.074 -4.752 1.00 95.00 264 ALA A CA 1
ATOM 1953 C C . ALA A 1 264 ? -15.889 24.233 -3.216 1.00 95.00 264 ALA A C 1
ATOM 1955 O O . ALA A 1 264 ? -15.965 25.348 -2.693 1.00 95.00 264 ALA A O 1
ATOM 1956 N N . GLU A 1 265 ? -15.810 23.117 -2.496 1.00 94.44 265 GLU A N 1
ATOM 1957 C CA . GLU A 1 265 ? -15.714 23.073 -1.041 1.00 94.44 265 GLU A CA 1
ATOM 1958 C C . GLU A 1 265 ? -14.257 23.184 -0.549 1.00 94.44 265 GLU A C 1
ATOM 1960 O O . GLU A 1 265 ? -13.316 22.832 -1.273 1.00 94.44 265 GLU A O 1
ATOM 1965 N N . PRO A 1 266 ? -14.032 23.653 0.694 1.00 92.44 266 PRO A N 1
ATOM 1966 C CA . PRO A 1 266 ? -12.710 23.628 1.316 1.00 92.44 266 PRO A CA 1
ATOM 1967 C C . PRO A 1 266 ? -12.162 22.199 1.453 1.00 92.44 266 PRO A C 1
ATOM 1969 O O . PRO A 1 266 ? -12.905 21.283 1.796 1.00 92.44 266 PRO A O 1
ATOM 1972 N N . LEU A 1 267 ? -10.854 22.037 1.218 1.00 91.31 267 LEU A N 1
ATOM 1973 C CA . LEU A 1 267 ? -10.117 20.768 1.357 1.00 91.31 267 LEU A CA 1
ATOM 1974 C C . LEU A 1 267 ? -9.399 20.604 2.699 1.00 91.31 267 LEU A C 1
ATOM 1976 O O . LEU A 1 267 ? -8.981 19.506 3.035 1.00 91.31 267 LEU A O 1
ATOM 1980 N N . TYR A 1 268 ? -9.180 21.694 3.420 1.00 91.81 268 TYR A N 1
ATOM 1981 C CA . TYR A 1 268 ? -8.392 21.727 4.651 1.00 91.81 268 TYR A CA 1
ATOM 1982 C C . TYR A 1 268 ? -9.237 22.373 5.753 1.00 91.81 268 TYR A C 1
ATOM 1984 O O . TYR A 1 268 ? -10.311 22.896 5.450 1.00 91.81 268 TYR A O 1
ATOM 1992 N N . ASP A 1 269 ? -8.756 22.333 6.994 1.00 84.81 269 ASP A N 1
ATOM 1993 C CA . ASP A 1 269 ? -9.415 22.905 8.180 1.00 84.81 269 ASP A CA 1
ATOM 1994 C C . ASP A 1 269 ? -10.674 22.125 8.616 1.00 84.81 269 ASP A C 1
ATOM 1996 O O . ASP A 1 269 ? -11.789 22.640 8.551 1.00 84.81 269 ASP A O 1
ATOM 2000 N N . ASP A 1 270 ? -10.493 20.867 9.044 1.00 80.62 270 ASP A N 1
ATOM 2001 C CA . ASP A 1 270 ? -11.554 19.985 9.580 1.00 80.62 270 ASP A CA 1
ATOM 2002 C C . ASP A 1 270 ? -12.768 19.831 8.642 1.00 80.62 270 ASP A C 1
ATOM 2004 O O . ASP A 1 270 ? -13.915 19.678 9.058 1.00 80.62 270 ASP A O 1
ATOM 2008 N N . SER A 1 271 ? -12.516 19.898 7.335 1.00 86.25 271 SER A N 1
ATOM 2009 C CA . SER A 1 271 ? -13.560 19.872 6.305 1.00 86.25 271 SER A CA 1
ATOM 2010 C C . SER A 1 271 ? -14.014 18.462 5.919 1.00 86.25 271 SER A C 1
ATOM 2012 O O . SER A 1 271 ? -15.008 18.315 5.200 1.00 86.25 271 SER A O 1
ATOM 2014 N N . PHE A 1 272 ? -13.288 17.430 6.354 1.00 90.94 272 PHE A N 1
ATOM 2015 C CA . PHE A 1 272 ? -13.590 16.035 6.052 1.00 90.94 272 PHE A CA 1
ATOM 2016 C C . PHE A 1 272 ? -14.605 15.434 7.047 1.00 90.94 272 PHE A C 1
ATOM 2018 O O . PHE A 1 272 ? -14.693 15.893 8.185 1.00 90.94 272 PHE A O 1
ATOM 2025 N N . PRO A 1 273 ? -15.379 14.412 6.633 1.00 87.94 273 PRO A N 1
ATOM 2026 C CA . PRO A 1 273 ? -16.346 13.730 7.498 1.00 87.94 273 PRO A CA 1
ATOM 2027 C C . PRO A 1 273 ? -15.737 13.115 8.770 1.00 87.94 273 PRO A C 1
ATOM 2029 O O . PRO A 1 273 ? -14.564 12.745 8.787 1.00 87.94 273 PRO A O 1
ATOM 2032 N N . GLU A 1 274 ? -16.553 12.925 9.815 1.00 83.12 274 GLU A N 1
ATOM 2033 C CA . GLU A 1 274 ? -16.122 12.349 11.108 1.00 83.12 274 GLU A CA 1
ATOM 2034 C C . GLU A 1 274 ? -15.561 10.922 11.004 1.00 83.12 274 GLU A C 1
ATOM 2036 O O . GLU A 1 274 ? -14.779 10.504 11.857 1.00 83.12 274 GLU A O 1
ATOM 2041 N N . ASP A 1 275 ? -15.947 10.168 9.975 1.00 78.75 275 ASP A N 1
ATOM 2042 C CA . ASP A 1 275 ? -15.435 8.827 9.692 1.00 78.75 275 ASP A CA 1
ATOM 2043 C C . ASP A 1 275 ? -14.136 8.834 8.858 1.00 78.75 275 ASP A C 1
ATOM 2045 O O . ASP A 1 275 ? -13.467 7.804 8.774 1.00 78.75 275 ASP A O 1
ATOM 2049 N N . ASN A 1 276 ? -13.714 9.992 8.330 1.00 85.44 276 ASN A N 1
ATOM 2050 C CA . ASN A 1 276 ? -12.395 10.219 7.728 1.00 85.44 276 ASN A CA 1
ATOM 2051 C C . ASN A 1 276 ? -11.773 11.572 8.138 1.00 85.44 276 ASN A C 1
ATOM 2053 O O . ASN A 1 276 ? -11.403 12.373 7.273 1.00 85.44 276 ASN A O 1
ATOM 2057 N N . PRO A 1 277 ? -11.623 11.856 9.441 1.00 83.50 277 PRO A N 1
ATOM 2058 C CA . PRO A 1 277 ? -11.351 13.209 9.924 1.00 83.50 277 PRO A CA 1
ATOM 2059 C C . PRO A 1 277 ? -9.967 13.726 9.507 1.00 83.50 277 PRO A C 1
ATOM 2061 O O . PRO A 1 277 ? -9.751 14.927 9.432 1.00 83.50 277 PRO A O 1
ATOM 2064 N N . THR A 1 278 ? -9.031 12.824 9.199 1.00 85.69 278 THR A N 1
ATOM 2065 C CA . THR A 1 278 ? -7.665 13.147 8.755 1.00 85.69 278 THR A CA 1
ATOM 2066 C C . THR A 1 278 ? -7.472 12.983 7.247 1.00 85.69 278 THR A C 1
ATOM 2068 O O . THR A 1 278 ? -6.342 12.828 6.770 1.00 85.69 278 THR A O 1
ATOM 2071 N N . GLY A 1 279 ? -8.562 12.952 6.476 1.00 87.31 279 GLY A N 1
ATOM 2072 C CA . GLY A 1 279 ? -8.503 12.792 5.024 1.00 87.31 279 GLY A CA 1
ATOM 2073 C C . GLY A 1 279 ? -7.805 13.953 4.306 1.00 87.31 279 GLY A C 1
ATOM 2074 O O . GLY A 1 279 ? -7.333 13.777 3.186 1.00 87.31 279 GLY A O 1
ATOM 2075 N N . ASP A 1 280 ? -7.648 15.096 4.975 1.00 89.19 280 ASP A N 1
ATOM 2076 C CA . ASP A 1 280 ? -6.987 16.303 4.480 1.00 89.19 280 ASP A CA 1
ATOM 2077 C C . ASP A 1 280 ? -5.441 16.241 4.500 1.00 89.19 280 ASP A C 1
ATOM 2079 O O . ASP A 1 280 ? -4.771 17.180 4.070 1.00 89.19 280 ASP A O 1
ATOM 2083 N N . THR A 1 281 ? -4.840 15.118 4.914 1.00 89.56 281 THR A N 1
ATOM 2084 C CA . THR A 1 281 ? -3.376 14.972 5.067 1.00 89.56 281 THR A CA 1
ATOM 2085 C C . THR A 1 281 ? -2.576 15.017 3.750 1.00 89.56 281 THR A C 1
ATOM 2087 O O . THR A 1 281 ? -1.345 15.148 3.757 1.00 89.56 281 THR A O 1
ATOM 2090 N N . TYR A 1 282 ? -3.238 14.887 2.596 1.00 92.06 282 TYR A N 1
ATOM 2091 C CA . TYR A 1 282 ? -2.583 14.847 1.288 1.00 92.06 282 TYR A CA 1
ATOM 2092 C C . TYR A 1 282 ? -2.453 16.227 0.646 1.00 92.06 282 TYR A C 1
ATOM 2094 O O . TYR A 1 282 ? -3.244 17.153 0.850 1.00 92.06 282 TYR A O 1
ATOM 2102 N N . GLY A 1 283 ? -1.432 16.357 -0.201 1.00 91.69 283 GLY A N 1
ATOM 2103 C CA . GLY A 1 283 ? -1.294 17.549 -1.020 1.00 91.69 283 GLY A CA 1
ATOM 2104 C C . GLY A 1 283 ? -2.345 17.578 -2.143 1.00 91.69 283 GLY A C 1
ATOM 2105 O O . GLY A 1 283 ? -2.859 16.532 -2.554 1.00 91.69 283 GLY A O 1
ATOM 2106 N N . PRO A 1 284 ? -2.650 18.764 -2.693 1.00 92.06 284 PRO A N 1
ATOM 2107 C CA . PRO A 1 284 ? -3.795 18.962 -3.579 1.00 92.06 284 PRO A CA 1
ATOM 2108 C C . PRO A 1 284 ? -3.722 18.133 -4.866 1.00 92.06 284 PRO A C 1
ATOM 2110 O O . PRO A 1 284 ? -4.752 17.751 -5.418 1.00 92.06 284 PRO A O 1
ATOM 2113 N N . ALA A 1 285 ? -2.514 17.809 -5.344 1.00 95.25 285 ALA A N 1
ATOM 2114 C CA . ALA A 1 285 ? -2.352 17.006 -6.553 1.00 95.25 285 ALA A CA 1
ATOM 2115 C C . ALA A 1 285 ? -2.903 15.580 -6.395 1.00 95.25 285 ALA A C 1
ATOM 2117 O O . ALA A 1 285 ? -3.280 14.974 -7.395 1.00 95.25 285 ALA A O 1
ATOM 2118 N N . ASN A 1 286 ? -2.972 15.062 -5.162 1.00 96.75 286 ASN A N 1
ATOM 2119 C CA . ASN A 1 286 ? -3.603 13.780 -4.877 1.00 96.75 286 ASN A CA 1
ATOM 2120 C C . ASN A 1 286 ? -5.096 13.834 -5.216 1.00 96.75 286 ASN A C 1
ATOM 2122 O O . ASN A 1 286 ? -5.557 13.079 -6.062 1.00 96.75 286 ASN A O 1
ATOM 2126 N N . TYR A 1 287 ? -5.826 14.785 -4.634 1.00 97.00 287 TYR A N 1
ATOM 2127 C CA . TYR A 1 287 ? -7.269 14.927 -4.839 1.00 97.00 287 TYR A CA 1
ATOM 2128 C C . TYR A 1 287 ? -7.615 15.238 -6.303 1.00 97.00 287 TYR A C 1
ATOM 2130 O O . TYR A 1 287 ? -8.496 14.609 -6.885 1.00 97.00 287 TYR A O 1
ATOM 2138 N N . PHE A 1 288 ? -6.854 16.123 -6.962 1.00 97.31 288 PHE A N 1
ATOM 2139 C CA . PHE A 1 288 ? -7.052 16.414 -8.389 1.00 97.31 288 PHE A CA 1
ATOM 2140 C C . PHE A 1 288 ? -6.902 15.183 -9.289 1.00 97.31 288 PHE A C 1
ATOM 2142 O O . PHE A 1 288 ? -7.581 15.089 -10.311 1.00 97.31 288 PHE A O 1
ATOM 2149 N N . ALA A 1 289 ? -6.027 14.238 -8.936 1.00 97.62 289 ALA A N 1
ATOM 2150 C CA . ALA A 1 289 ? -5.855 13.015 -9.714 1.00 97.62 289 ALA A CA 1
ATOM 2151 C C . ALA A 1 289 ? -7.084 12.092 -9.646 1.00 97.62 289 ALA A C 1
ATOM 2153 O O . ALA A 1 289 ? -7.277 11.288 -10.557 1.00 97.62 289 ALA A O 1
ATOM 2154 N N . TYR A 1 290 ? -7.915 12.224 -8.607 1.00 98.31 290 TYR A N 1
ATOM 2155 C CA . TYR A 1 290 ? -9.132 11.436 -8.417 1.00 98.31 290 TYR A CA 1
ATOM 2156 C C . TYR A 1 290 ? -10.371 12.044 -9.102 1.00 98.31 290 TYR A C 1
ATOM 2158 O O . TYR A 1 290 ? -11.308 11.306 -9.401 1.00 98.31 290 TYR A O 1
ATOM 2166 N N . VAL A 1 291 ? -10.352 13.342 -9.447 1.00 98.44 291 VAL A N 1
ATOM 2167 C CA . VAL A 1 291 ? -11.480 14.069 -10.079 1.00 98.44 291 VAL A CA 1
ATOM 2168 C C . VAL A 1 291 ? -12.088 13.355 -11.293 1.00 98.44 291 VAL A C 1
ATOM 2170 O O . VAL A 1 291 ? -13.309 13.252 -11.350 1.00 98.44 291 VAL A O 1
ATOM 2173 N N . PRO A 1 292 ? -11.318 12.819 -12.264 1.00 98.31 292 PRO A N 1
ATOM 2174 C CA . PRO A 1 292 ? -11.924 12.141 -13.411 1.00 98.31 292 PRO A CA 1
ATOM 2175 C C . PRO A 1 292 ? -12.719 10.883 -13.037 1.00 98.31 292 PRO A C 1
ATOM 2177 O O . PRO A 1 292 ? -13.633 10.507 -13.766 1.00 98.31 292 PRO A O 1
ATOM 2180 N N . PHE A 1 293 ? -12.350 10.220 -11.939 1.00 98.31 293 PHE A N 1
ATOM 2181 C CA . PHE A 1 293 ? -12.991 8.989 -11.483 1.00 98.31 293 PHE A CA 1
ATOM 2182 C C . PHE A 1 293 ? -14.225 9.290 -10.644 1.00 98.31 293 PHE A C 1
ATOM 2184 O O . PHE A 1 293 ? -15.257 8.677 -10.886 1.00 98.31 293 PHE A O 1
ATOM 2191 N N . GLU A 1 294 ? -14.136 10.258 -9.730 1.00 97.75 294 GLU A N 1
ATOM 2192 C CA . GLU A 1 294 ? -15.281 10.752 -8.956 1.00 97.75 294 GLU A CA 1
ATOM 2193 C C . GLU A 1 294 ? -16.366 11.298 -9.899 1.00 97.75 294 GLU A C 1
ATOM 2195 O O . GLU A 1 294 ? -17.489 10.810 -9.887 1.00 97.75 294 GLU A O 1
ATOM 2200 N N . ALA A 1 295 ? -16.002 12.148 -10.863 1.00 97.12 295 ALA A N 1
ATOM 2201 C CA . ALA A 1 295 ? -16.960 12.690 -11.828 1.00 97.12 295 ALA A CA 1
ATOM 2202 C C . ALA A 1 295 ? -17.656 11.618 -12.695 1.00 97.12 295 ALA A C 1
ATOM 2204 O O . ALA A 1 295 ? -18.753 11.847 -13.208 1.00 97.12 295 ALA A O 1
ATOM 2205 N N . ALA A 1 296 ? -17.015 10.463 -12.911 1.00 97.69 296 ALA A N 1
ATOM 2206 C CA . ALA A 1 296 ? -17.591 9.345 -13.659 1.00 97.69 296 ALA A CA 1
ATOM 2207 C C . ALA A 1 296 ? -18.386 8.372 -12.770 1.00 97.69 296 ALA A C 1
ATOM 2209 O O . ALA A 1 296 ? -19.306 7.713 -13.257 1.00 97.69 296 ALA A O 1
ATOM 2210 N N . LEU A 1 297 ? -18.007 8.257 -11.496 1.00 96.75 297 LEU A N 1
ATOM 2211 C CA . LEU A 1 297 ? -18.529 7.318 -10.505 1.00 96.75 297 LEU A CA 1
ATOM 2212 C C . LEU A 1 297 ? -18.691 8.058 -9.162 1.00 96.75 297 LEU A C 1
ATOM 2214 O O . LEU A 1 297 ? -17.853 7.880 -8.275 1.00 96.75 297 LEU A O 1
ATOM 2218 N N . PRO A 1 298 ? -19.732 8.898 -9.020 1.00 95.31 298 PRO A N 1
ATOM 2219 C CA . PRO A 1 298 ? -19.840 9.834 -7.905 1.00 95.31 298 PRO A CA 1
ATOM 2220 C C . PRO A 1 298 ? -19.876 9.148 -6.546 1.00 95.31 298 PRO A C 1
ATOM 2222 O O . PRO A 1 298 ? -20.443 8.061 -6.396 1.00 95.31 298 PRO A O 1
ATOM 2225 N N . TRP A 1 299 ? -19.291 9.811 -5.552 1.00 94.88 299 TRP A N 1
ATOM 2226 C CA . TRP A 1 299 ? -19.376 9.373 -4.165 1.00 94.88 299 TRP A CA 1
ATOM 2227 C C . TRP A 1 299 ? -20.795 9.574 -3.617 1.00 94.88 299 TRP A C 1
ATOM 2229 O O . TRP A 1 299 ? -21.474 10.548 -3.934 1.00 94.88 299 TRP A O 1
ATOM 2239 N N . SER A 1 300 ? -21.262 8.639 -2.788 1.00 90.31 300 SER A N 1
ATOM 2240 C CA . SER A 1 300 ? -22.613 8.667 -2.215 1.00 90.31 300 SER A CA 1
ATOM 2241 C C . SER A 1 300 ? -22.766 9.629 -1.031 1.00 90.31 300 SER A C 1
ATOM 2243 O O . SER A 1 300 ? -23.893 9.912 -0.620 1.00 90.31 300 SER A O 1
ATOM 2245 N N . GLY A 1 301 ? -21.653 10.105 -0.462 1.00 88.31 301 GLY A N 1
ATOM 2246 C CA . GLY A 1 301 ? -21.628 10.872 0.785 1.00 88.31 301 GLY A CA 1
ATOM 2247 C C . GLY A 1 301 ? -21.523 10.012 2.050 1.00 88.31 301 GLY A C 1
ATOM 2248 O O . GLY A 1 301 ? -21.639 10.542 3.153 1.00 88.31 301 GLY A O 1
ATOM 2249 N N . SER A 1 302 ? -21.324 8.696 1.919 1.00 85.44 302 SER A N 1
ATOM 2250 C CA . SER A 1 302 ? -21.172 7.777 3.053 1.00 85.44 302 SER A CA 1
ATOM 2251 C C . SER A 1 302 ? -20.010 6.800 2.862 1.00 85.44 302 SER A C 1
ATOM 2253 O O . SER A 1 302 ? -19.443 6.702 1.774 1.00 85.44 302 SER A O 1
ATOM 2255 N N . TRP A 1 303 ? -19.622 6.101 3.928 1.00 83.38 303 TRP A N 1
ATOM 2256 C CA . TRP A 1 303 ? -18.614 5.045 3.865 1.00 83.38 303 TRP A CA 1
ATOM 2257 C C . TRP A 1 303 ? -19.240 3.714 3.416 1.00 83.38 303 TRP A C 1
ATOM 2259 O O . TRP A 1 303 ? -19.691 2.913 4.239 1.00 83.38 303 TRP A O 1
ATOM 2269 N N . ASP A 1 304 ? -19.300 3.491 2.104 1.00 85.12 304 ASP A N 1
ATOM 2270 C CA . ASP A 1 304 ? -19.954 2.359 1.441 1.00 85.12 304 ASP A CA 1
ATOM 2271 C C . ASP A 1 304 ? -19.117 1.753 0.282 1.00 85.12 304 ASP A C 1
ATOM 2273 O O . ASP A 1 304 ? -17.907 1.532 0.412 1.00 85.12 304 ASP A O 1
ATOM 2277 N N . ASP A 1 305 ? -19.756 1.389 -0.835 1.00 85.62 305 ASP A N 1
ATOM 2278 C CA . ASP A 1 305 ? -19.056 0.995 -2.055 1.00 85.62 305 ASP A CA 1
ATOM 2279 C C . ASP A 1 305 ? -18.487 2.244 -2.740 1.00 85.62 305 ASP A C 1
ATOM 2281 O O . ASP A 1 305 ? -19.226 3.164 -3.086 1.00 85.62 305 ASP A O 1
ATOM 2285 N N . LEU A 1 306 ? -17.183 2.247 -3.045 1.00 94.12 306 LEU A N 1
ATOM 2286 C CA . LEU A 1 306 ? -16.515 3.414 -3.637 1.00 94.12 306 LEU A CA 1
ATOM 2287 C C . LEU A 1 306 ? -15.893 3.132 -5.021 1.00 94.12 306 LEU A C 1
ATOM 2289 O O . LEU A 1 306 ? -14.664 3.157 -5.161 1.00 94.12 306 LEU A O 1
ATOM 2293 N N . PRO A 1 307 ? -16.698 2.897 -6.083 1.00 95.81 307 PRO A N 1
ATOM 2294 C CA . PRO A 1 307 ? -16.203 2.518 -7.410 1.00 95.81 307 PRO A CA 1
ATOM 2295 C C . PRO A 1 307 ? -15.159 3.474 -8.006 1.00 95.81 307 PRO A C 1
ATOM 2297 O O . PRO A 1 307 ? -14.267 3.024 -8.727 1.00 95.81 307 PRO A O 1
ATOM 2300 N N . ALA A 1 308 ? -15.226 4.774 -7.692 1.00 97.19 308 ALA A N 1
ATOM 2301 C CA . ALA A 1 308 ? -14.221 5.751 -8.111 1.00 97.19 308 ALA A CA 1
ATOM 2302 C C . ALA A 1 308 ? -12.811 5.394 -7.622 1.00 97.19 308 ALA A C 1
ATOM 2304 O O . ALA A 1 308 ? -11.855 5.493 -8.393 1.00 97.19 308 ALA A O 1
ATOM 2305 N N . ALA A 1 309 ? -12.667 4.932 -6.377 1.00 97.12 309 ALA A N 1
ATOM 2306 C CA . ALA A 1 309 ? -11.368 4.536 -5.842 1.00 97.12 309 ALA A CA 1
ATOM 2307 C C . ALA A 1 309 ? -10.835 3.270 -6.522 1.00 97.12 309 ALA A C 1
ATOM 2309 O O . ALA A 1 309 ? -9.650 3.226 -6.847 1.00 97.12 309 ALA A O 1
ATOM 2310 N N . HIS A 1 310 ? -11.700 2.296 -6.826 1.00 96.94 310 HIS A N 1
ATOM 2311 C CA . HIS A 1 310 ? -11.315 1.114 -7.606 1.00 96.94 310 HIS A CA 1
ATOM 2312 C C . HIS A 1 310 ? -10.844 1.481 -9.011 1.00 96.94 310 HIS A C 1
ATOM 2314 O O . HIS A 1 310 ? -9.795 1.025 -9.468 1.00 96.94 310 HIS A O 1
ATOM 2320 N N . ALA A 1 311 ? -11.594 2.345 -9.698 1.00 97.94 311 ALA A N 1
ATOM 2321 C CA . ALA A 1 311 ? -11.233 2.805 -11.031 1.00 97.94 311 ALA A CA 1
ATOM 2322 C C . ALA A 1 311 ? -9.897 3.566 -11.028 1.00 97.94 311 ALA A C 1
ATOM 2324 O O . ALA A 1 311 ? -9.056 3.326 -11.899 1.00 97.94 311 ALA A O 1
ATOM 2325 N N . ALA A 1 312 ? -9.684 4.434 -10.034 1.00 98.25 312 ALA A N 1
ATOM 2326 C CA . ALA A 1 312 ? -8.446 5.183 -9.858 1.00 98.25 312 ALA A CA 1
ATOM 2327 C C . ALA A 1 312 ? -7.252 4.252 -9.600 1.00 98.25 312 ALA A C 1
ATOM 2329 O O . ALA A 1 312 ? -6.253 4.325 -10.317 1.00 98.25 312 ALA A O 1
ATOM 2330 N N . ALA A 1 313 ? -7.386 3.335 -8.640 1.00 97.62 313 ALA A N 1
ATOM 2331 C CA . ALA A 1 313 ? -6.382 2.336 -8.292 1.00 97.62 313 ALA A CA 1
ATOM 2332 C C . ALA A 1 313 ? -5.957 1.508 -9.521 1.00 97.62 313 ALA A C 1
ATOM 2334 O O . ALA A 1 313 ? -4.811 1.562 -9.984 1.00 97.62 313 ALA A O 1
ATOM 2335 N N . ILE A 1 314 ? -6.927 0.856 -10.175 1.00 97.88 314 ILE A N 1
ATOM 2336 C CA . ILE A 1 314 ? -6.698 0.081 -11.402 1.00 97.88 314 ILE A CA 1
ATOM 2337 C C . ILE A 1 314 ? -5.988 0.923 -12.469 1.00 97.88 314 ILE A C 1
ATOM 2339 O O . ILE A 1 314 ? -5.036 0.458 -13.102 1.00 97.88 314 ILE A O 1
ATOM 2343 N N . PHE A 1 315 ? -6.433 2.160 -12.690 1.00 98.44 315 PHE A N 1
ATOM 2344 C CA . PHE A 1 315 ? -5.816 3.033 -13.680 1.00 98.44 315 PHE A CA 1
ATOM 2345 C C . PHE A 1 315 ? -4.354 3.347 -13.338 1.00 98.44 315 PHE A C 1
ATOM 2347 O O . PHE A 1 315 ? -3.491 3.249 -14.216 1.00 98.44 315 PHE A O 1
ATOM 2354 N N . PHE A 1 316 ? -4.052 3.700 -12.088 1.00 98.38 316 PHE A N 1
ATOM 2355 C CA . PHE A 1 316 ? -2.694 4.035 -11.665 1.00 98.38 316 PHE A CA 1
ATOM 2356 C C . PHE A 1 316 ? -1.757 2.817 -11.672 1.00 98.38 316 PHE A C 1
ATOM 2358 O O . PHE A 1 316 ? -0.602 2.938 -12.099 1.00 98.38 316 PHE A O 1
ATOM 2365 N N . ASP A 1 317 ? -2.239 1.627 -11.311 1.00 98.19 317 ASP A N 1
ATOM 2366 C CA . ASP A 1 317 ? -1.475 0.383 -11.446 1.00 98.19 317 ASP A CA 1
ATOM 2367 C C . ASP A 1 317 ? -1.139 0.083 -12.916 1.00 98.19 317 ASP A C 1
ATOM 2369 O O . ASP A 1 317 ? 0.025 -0.128 -13.276 1.00 98.19 317 ASP A O 1
ATOM 2373 N N . LEU A 1 318 ? -2.130 0.161 -13.811 1.00 98.44 318 LEU A N 1
ATOM 2374 C CA . LEU A 1 318 ? -1.918 -0.034 -15.248 1.00 98.44 318 LEU A CA 1
ATOM 2375 C C . LEU A 1 318 ? -0.981 1.029 -15.841 1.00 98.44 318 LEU A C 1
ATOM 2377 O O . LEU A 1 318 ? -0.127 0.710 -16.677 1.00 98.44 318 LEU A O 1
ATOM 2381 N N . ALA A 1 319 ? -1.083 2.280 -15.384 1.00 98.19 319 ALA A N 1
ATOM 2382 C CA . ALA A 1 319 ? -0.166 3.350 -15.761 1.00 98.19 319 ALA A CA 1
ATOM 2383 C C . ALA A 1 319 ? 1.269 3.056 -15.297 1.00 98.19 319 ALA A C 1
ATOM 2385 O O . ALA A 1 319 ? 2.219 3.330 -16.039 1.00 98.19 319 ALA A O 1
ATOM 2386 N N . THR A 1 320 ? 1.438 2.457 -14.116 1.00 98.50 320 THR A N 1
ATOM 2387 C CA . THR A 1 320 ? 2.737 2.013 -13.594 1.00 98.50 320 THR A CA 1
ATOM 2388 C C . THR A 1 320 ? 3.310 0.876 -14.435 1.00 98.50 320 THR A C 1
ATOM 2390 O O . THR A 1 320 ? 4.463 0.948 -14.864 1.00 98.50 320 THR A O 1
ATOM 2393 N N . ILE A 1 321 ? 2.500 -0.134 -14.763 1.00 98.31 321 ILE A N 1
ATOM 2394 C CA . ILE A 1 321 ? 2.882 -1.256 -15.633 1.00 98.31 321 ILE A CA 1
ATOM 2395 C C . ILE A 1 321 ? 3.354 -0.750 -17.003 1.00 98.31 321 ILE A C 1
ATOM 2397 O O . ILE A 1 321 ? 4.440 -1.112 -17.471 1.00 98.31 321 ILE A O 1
ATOM 2401 N N . ALA A 1 322 ? 2.577 0.134 -17.635 1.00 97.88 322 ALA A N 1
ATOM 2402 C CA . ALA A 1 322 ? 2.943 0.742 -18.910 1.00 97.88 322 ALA A CA 1
ATOM 2403 C C . ALA A 1 322 ? 4.241 1.560 -18.798 1.00 97.88 322 ALA A C 1
ATOM 2405 O O . ALA A 1 322 ? 5.133 1.445 -19.646 1.00 97.88 322 ALA A O 1
ATOM 2406 N N . GLY A 1 323 ? 4.375 2.340 -17.723 1.00 96.81 323 GLY A N 1
ATOM 2407 C CA . GLY A 1 323 ? 5.562 3.134 -17.428 1.00 96.81 323 GLY A CA 1
ATOM 2408 C C . GLY A 1 323 ? 6.819 2.281 -17.239 1.00 96.81 323 GLY A C 1
ATOM 2409 O O . GLY A 1 323 ? 7.867 2.609 -17.790 1.00 96.81 323 GLY A O 1
ATOM 2410 N N . LEU A 1 324 ? 6.737 1.146 -16.541 1.00 97.00 324 LEU A N 1
ATOM 2411 C CA . LEU A 1 324 ? 7.868 0.236 -16.323 1.00 97.00 324 LEU A CA 1
ATOM 2412 C C . LEU A 1 324 ? 8.341 -0.415 -17.624 1.00 97.00 324 LEU A C 1
ATOM 2414 O O . LEU A 1 324 ? 9.549 -0.511 -17.873 1.00 97.00 324 LEU A O 1
ATOM 2418 N N . PHE A 1 325 ? 7.406 -0.806 -18.492 1.00 95.44 325 PHE A N 1
ATOM 2419 C CA . PHE A 1 325 ? 7.759 -1.301 -19.819 1.00 95.44 325 PHE A CA 1
ATOM 2420 C C . PHE A 1 325 ? 8.452 -0.209 -20.648 1.00 95.44 325 PHE A C 1
ATOM 2422 O O . PHE A 1 325 ? 9.526 -0.436 -21.215 1.00 95.44 325 PHE A O 1
ATOM 2429 N N . ALA A 1 326 ? 7.888 1.005 -20.662 1.00 94.62 326 ALA A N 1
ATOM 2430 C CA . ALA A 1 326 ? 8.466 2.161 -21.342 1.00 94.62 326 ALA A CA 1
ATOM 2431 C C . ALA A 1 326 ? 9.855 2.535 -20.792 1.00 94.62 326 ALA A C 1
ATOM 2433 O O . ALA A 1 326 ? 10.754 2.877 -21.565 1.00 94.62 326 ALA A O 1
ATOM 2434 N N . LEU A 1 327 ? 10.065 2.412 -19.480 1.00 92.50 327 LEU A N 1
ATOM 2435 C CA . LEU A 1 327 ? 11.348 2.644 -18.824 1.00 92.50 327 LEU A CA 1
ATOM 2436 C C . LEU A 1 327 ? 12.403 1.649 -19.317 1.00 92.50 327 LEU A C 1
ATOM 2438 O O . LEU A 1 327 ? 13.516 2.055 -19.656 1.00 92.50 327 LEU A O 1
ATOM 2442 N N . GLY A 1 328 ? 12.049 0.366 -19.434 1.00 90.31 328 GLY A N 1
ATOM 2443 C CA . GLY A 1 328 ? 12.931 -0.655 -20.004 1.00 90.31 328 GLY A CA 1
ATOM 2444 C C . GLY A 1 328 ? 13.392 -0.306 -21.424 1.00 90.31 328 GLY A C 1
ATOM 2445 O O . GLY A 1 328 ? 14.589 -0.357 -21.725 1.00 90.31 328 GLY A O 1
ATOM 2446 N N . LEU A 1 329 ? 12.465 0.153 -22.272 1.00 89.94 329 LEU A N 1
ATOM 2447 C CA . LEU A 1 329 ? 12.777 0.638 -23.622 1.00 89.94 329 LEU A CA 1
ATOM 2448 C C . LEU A 1 329 ? 13.687 1.876 -23.599 1.00 89.94 329 LEU A C 1
ATOM 2450 O O . LEU A 1 329 ? 14.659 1.950 -24.355 1.00 89.94 329 LEU A O 1
ATOM 2454 N N . ALA A 1 330 ? 13.391 2.852 -22.738 1.00 87.56 330 ALA A N 1
ATOM 2455 C CA . ALA A 1 330 ? 14.158 4.091 -22.626 1.00 87.56 330 ALA A CA 1
ATOM 2456 C C . ALA A 1 330 ? 15.609 3.833 -22.179 1.00 87.56 330 ALA A C 1
ATOM 2458 O O . ALA A 1 330 ? 16.550 4.397 -22.749 1.00 87.56 330 ALA A O 1
ATOM 2459 N N . LEU A 1 331 ? 15.804 2.940 -21.205 1.00 85.06 331 LEU A N 1
ATOM 2460 C CA . LEU A 1 331 ? 17.123 2.554 -20.703 1.00 85.06 331 LEU A CA 1
ATOM 2461 C C . LEU A 1 331 ? 17.938 1.787 -21.752 1.00 85.06 331 LEU A C 1
ATOM 2463 O O . LEU A 1 331 ? 19.125 2.071 -21.925 1.00 85.06 331 LEU A O 1
ATOM 2467 N N . ALA A 1 332 ? 17.316 0.864 -22.492 1.00 83.88 332 ALA A N 1
ATOM 2468 C CA . ALA A 1 332 ? 17.996 0.120 -23.553 1.00 83.88 332 ALA A CA 1
ATOM 2469 C C . ALA A 1 332 ? 18.433 1.025 -24.715 1.00 83.88 332 ALA A C 1
ATOM 2471 O O . ALA A 1 332 ? 19.574 0.942 -25.175 1.00 83.88 332 ALA A O 1
ATOM 2472 N N . ARG A 1 333 ? 17.569 1.955 -25.148 1.00 83.69 333 ARG A N 1
ATOM 2473 C CA . ARG A 1 333 ? 17.914 2.946 -26.182 1.00 83.69 333 ARG A CA 1
ATOM 2474 C C . ARG A 1 333 ? 19.127 3.782 -25.784 1.00 83.69 333 ARG A C 1
ATOM 2476 O O . ARG A 1 333 ? 20.039 3.937 -26.589 1.00 83.69 333 ARG A O 1
ATOM 2483 N N . ARG A 1 334 ? 19.171 4.265 -24.540 1.00 80.00 334 ARG A N 1
ATOM 2484 C CA . ARG A 1 334 ? 20.304 5.051 -24.029 1.00 80.00 334 ARG A CA 1
ATOM 2485 C C . ARG A 1 334 ? 21.609 4.271 -23.991 1.00 80.00 334 ARG A C 1
ATOM 2487 O O . ARG A 1 334 ? 22.635 4.833 -24.358 1.00 80.00 334 ARG A O 1
ATOM 2494 N N . ARG A 1 335 ? 21.578 3.006 -23.558 1.00 78.00 335 ARG A N 1
ATOM 2495 C CA . ARG A 1 335 ? 22.775 2.149 -23.546 1.00 78.00 335 ARG A CA 1
ATOM 2496 C C . ARG A 1 335 ? 23.365 2.014 -24.946 1.00 78.00 335 ARG A C 1
ATOM 2498 O O . ARG A 1 335 ? 24.560 2.215 -25.100 1.00 78.00 335 ARG A O 1
ATOM 2505 N N . ARG A 1 336 ? 22.523 1.792 -25.962 1.00 76.00 336 ARG A N 1
ATOM 2506 C CA . ARG A 1 336 ? 22.967 1.760 -27.365 1.00 76.00 336 ARG A CA 1
ATOM 2507 C C . ARG A 1 336 ? 23.539 3.088 -27.846 1.00 76.00 336 ARG A C 1
ATOM 2509 O O . ARG A 1 336 ? 24.552 3.091 -28.524 1.00 76.00 336 ARG A O 1
ATOM 2516 N N . SER A 1 337 ? 22.914 4.214 -27.502 1.00 76.56 337 SER A N 1
ATOM 2517 C CA . SER A 1 337 ? 23.429 5.539 -27.882 1.00 76.56 337 SER A CA 1
ATOM 2518 C C . SER A 1 337 ? 24.758 5.900 -27.209 1.00 76.56 337 SER A C 1
ATOM 2520 O O . SER A 1 337 ? 25.442 6.800 -27.684 1.00 76.56 337 SER A O 1
ATOM 2522 N N . ALA A 1 338 ? 25.102 5.244 -26.099 1.00 70.62 338 ALA A N 1
ATOM 2523 C CA . ALA A 1 338 ? 26.362 5.434 -25.388 1.00 70.62 338 ALA A CA 1
ATOM 2524 C C . ALA A 1 338 ? 27.475 4.471 -25.848 1.00 70.62 338 ALA A C 1
ATOM 2526 O O . ALA A 1 338 ? 28.621 4.664 -25.447 1.00 70.62 338 ALA A O 1
ATOM 2527 N N . ASP A 1 339 ? 27.152 3.458 -26.661 1.00 68.62 339 ASP A N 1
ATOM 2528 C CA . ASP A 1 339 ? 28.114 2.493 -27.196 1.00 68.62 339 ASP A CA 1
ATOM 2529 C C . ASP A 1 339 ? 28.825 3.069 -28.442 1.00 68.62 339 ASP A C 1
ATOM 2531 O O . ASP A 1 339 ? 28.152 3.382 -29.430 1.00 68.62 339 ASP A O 1
ATOM 2535 N N . PRO A 1 340 ? 30.161 3.251 -28.425 1.00 61.59 340 PRO A N 1
ATOM 2536 C CA . PRO A 1 340 ? 30.905 3.826 -29.547 1.00 61.59 340 PRO A CA 1
ATOM 2537 C C . PRO A 1 340 ? 30.967 2.937 -30.800 1.00 61.59 340 PRO A C 1
ATOM 2539 O O . PRO A 1 340 ? 31.284 3.450 -31.873 1.00 61.59 340 PRO A O 1
ATOM 2542 N N . ASP A 1 341 ? 30.708 1.629 -30.686 1.00 60.50 341 ASP A N 1
ATOM 2543 C CA . ASP A 1 341 ? 30.766 0.671 -31.799 1.00 60.50 341 ASP A CA 1
ATOM 2544 C C . ASP A 1 341 ? 29.498 -0.205 -31.798 1.00 60.50 341 ASP A C 1
ATOM 2546 O O . ASP A 1 341 ? 29.458 -1.236 -31.130 1.00 60.50 341 ASP A O 1
ATOM 2550 N N . PRO A 1 342 ? 28.436 0.165 -32.540 1.00 53.84 342 PRO A N 1
ATOM 2551 C CA . PRO A 1 342 ? 27.112 -0.456 -32.446 1.00 53.84 342 PRO A CA 1
ATOM 2552 C C . PRO A 1 342 ? 27.036 -1.842 -33.113 1.00 53.84 342 PRO A C 1
ATOM 2554 O O . PRO A 1 342 ? 25.9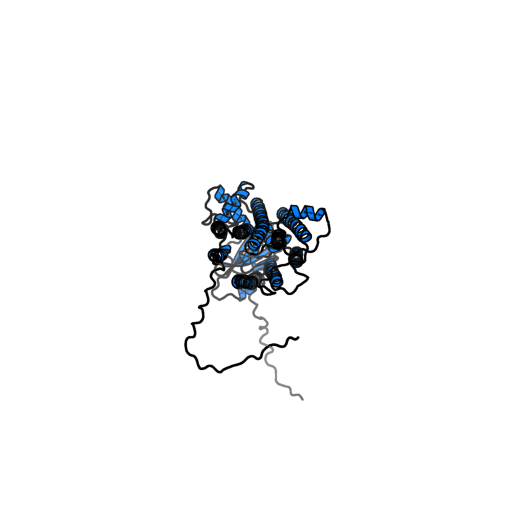71 -2.251 -33.589 1.00 53.84 342 PRO A O 1
ATOM 2557 N N . ARG A 1 343 ? 28.156 -2.568 -33.213 1.00 54.72 343 ARG A N 1
ATOM 2558 C CA . ARG A 1 343 ? 28.191 -3.879 -33.855 1.00 54.72 343 ARG A CA 1
ATOM 2559 C C . ARG A 1 343 ? 27.276 -4.843 -33.094 1.00 54.72 343 ARG A C 1
ATOM 2561 O O . ARG A 1 343 ? 27.498 -5.087 -31.909 1.00 54.72 343 ARG A O 1
ATOM 2568 N N . PRO A 1 344 ? 26.255 -5.423 -33.754 1.00 53.03 344 PRO A N 1
ATOM 2569 C CA . PRO A 1 344 ? 25.426 -6.421 -33.106 1.00 53.03 344 PRO A CA 1
ATOM 2570 C C . PRO A 1 344 ? 26.326 -7.595 -32.701 1.00 53.03 344 PRO A C 1
ATOM 2572 O O . PRO A 1 344 ? 27.155 -8.023 -33.514 1.00 53.03 344 PRO A O 1
ATOM 2575 N N . PRO A 1 345 ? 26.198 -8.129 -31.474 1.00 51.78 345 PRO A N 1
ATOM 2576 C CA . PRO A 1 345 ? 26.962 -9.301 -31.082 1.00 51.78 345 PRO A CA 1
ATOM 2577 C C . PRO A 1 345 ? 26.699 -10.423 -32.098 1.00 51.78 345 PRO A C 1
ATOM 2579 O O . PRO A 1 345 ? 25.553 -10.574 -32.541 1.00 51.78 345 PRO A O 1
ATOM 2582 N N . PRO A 1 346 ? 27.722 -11.203 -32.496 1.00 46.06 346 PRO A N 1
ATOM 2583 C CA . PRO A 1 346 ? 27.526 -12.326 -33.400 1.00 46.06 346 PRO A CA 1
ATOM 2584 C C . PRO A 1 346 ? 26.555 -13.309 -32.742 1.00 46.06 346 PRO A C 1
ATOM 2586 O O . PRO A 1 346 ? 26.880 -13.999 -31.777 1.00 46.06 346 PRO A O 1
ATOM 2589 N N . GLY A 1 347 ? 25.313 -13.308 -33.224 1.00 47.53 347 GLY A N 1
ATOM 2590 C CA . GLY A 1 347 ? 24.291 -14.232 -32.763 1.00 47.53 347 GLY A CA 1
ATOM 2591 C C . GLY A 1 347 ? 24.612 -15.649 -33.243 1.00 47.53 347 GLY A C 1
ATOM 2592 O O . GLY A 1 347 ? 25.180 -15.806 -34.326 1.00 47.53 347 GLY A O 1
ATOM 2593 N N . PRO A 1 348 ? 24.235 -16.692 -32.484 1.00 45.06 348 PRO A N 1
ATOM 2594 C CA . PRO A 1 348 ? 24.332 -18.062 -32.973 1.00 45.06 348 PRO A CA 1
ATOM 2595 C C . PRO A 1 348 ? 23.548 -18.204 -34.292 1.00 45.06 348 PRO A C 1
ATOM 2597 O O . PRO A 1 348 ? 22.504 -17.552 -34.438 1.00 45.06 348 PRO A O 1
ATOM 2600 N N . PRO A 1 349 ? 24.009 -19.038 -35.246 1.00 48.47 349 PRO A N 1
ATOM 2601 C CA . PRO A 1 349 ? 23.290 -19.275 -36.493 1.00 48.47 349 PRO A CA 1
ATOM 2602 C C . PRO A 1 349 ? 21.854 -19.708 -36.174 1.00 48.47 349 PRO A C 1
ATOM 2604 O O . PRO A 1 349 ? 21.621 -20.642 -35.406 1.00 48.47 349 PRO A O 1
ATOM 2607 N N . LEU A 1 350 ? 20.878 -18.958 -36.688 1.00 53.94 350 LEU A N 1
ATOM 2608 C CA . LEU A 1 350 ? 19.465 -19.179 -36.389 1.00 53.94 350 LEU A CA 1
ATOM 2609 C C . LEU A 1 350 ? 18.942 -20.379 -37.194 1.00 53.94 350 LEU A C 1
ATOM 2611 O O . LEU A 1 350 ? 19.074 -20.370 -38.415 1.00 53.94 350 LEU A O 1
ATOM 2615 N N . PRO A 1 351 ? 18.273 -21.358 -36.558 1.00 56.69 351 PRO A N 1
ATOM 2616 C CA . PRO A 1 351 ? 17.465 -22.340 -37.273 1.00 56.69 351 PRO A CA 1
ATOM 2617 C C . PRO A 1 351 ? 16.264 -21.658 -37.951 1.00 56.69 351 PRO A C 1
ATOM 2619 O O . PRO A 1 351 ? 15.583 -20.826 -37.337 1.00 56.69 351 PRO A O 1
ATOM 2622 N N . ASP A 1 352 ? 15.997 -22.024 -39.205 1.00 53.34 352 ASP A N 1
ATOM 2623 C CA . ASP A 1 352 ? 14.965 -21.452 -40.078 1.00 53.34 352 ASP A CA 1
ATOM 2624 C C . ASP A 1 352 ? 13.529 -21.740 -39.594 1.00 53.34 352 ASP A C 1
ATOM 2626 O O . ASP A 1 352 ? 12.854 -22.668 -40.029 1.00 53.34 352 ASP A O 1
ATOM 2630 N N . GLY A 1 353 ? 13.016 -20.907 -38.686 1.00 59.31 353 GLY A N 1
ATOM 2631 C CA . GLY A 1 353 ? 11.622 -20.949 -38.237 1.00 59.31 353 GLY A CA 1
ATOM 2632 C C . GLY A 1 353 ? 10.818 -19.729 -38.695 1.00 59.31 353 GLY A C 1
ATOM 2633 O O . GLY A 1 353 ? 10.965 -18.640 -38.132 1.00 59.31 353 GLY A O 1
ATOM 2634 N N . ARG A 1 354 ? 9.893 -19.902 -39.657 1.00 58.03 354 ARG A N 1
ATOM 2635 C CA . ARG A 1 354 ? 8.974 -18.847 -40.164 1.00 58.03 354 ARG A CA 1
ATOM 2636 C C . ARG A 1 354 ? 8.203 -18.108 -39.054 1.00 58.03 354 ARG A C 1
ATOM 2638 O O . ARG A 1 354 ? 7.977 -16.903 -39.166 1.00 58.03 354 ARG A O 1
ATOM 2645 N N . VAL A 1 355 ? 7.852 -18.803 -37.971 1.00 55.78 355 VAL A N 1
ATOM 2646 C CA . VAL A 1 355 ? 7.110 -18.258 -36.816 1.00 55.78 355 VAL A CA 1
ATOM 2647 C C . VAL A 1 355 ? 7.963 -17.274 -36.006 1.00 55.78 355 VAL A C 1
ATOM 2649 O O . VAL A 1 355 ? 7.523 -16.168 -35.693 1.00 55.78 355 VAL A O 1
ATOM 2652 N N . ARG A 1 356 ? 9.232 -17.617 -35.749 1.00 52.53 356 ARG A N 1
ATOM 2653 C CA . ARG A 1 356 ? 10.162 -16.782 -34.973 1.00 52.53 356 ARG A CA 1
ATOM 2654 C C . ARG A 1 356 ? 10.558 -15.509 -35.733 1.00 52.53 356 ARG A C 1
ATOM 2656 O O . ARG A 1 356 ? 10.737 -14.462 -35.116 1.00 52.53 356 ARG A O 1
ATOM 2663 N N . ARG A 1 357 ? 10.605 -15.580 -37.073 1.00 55.34 357 ARG A N 1
ATOM 2664 C CA . ARG A 1 357 ? 10.852 -14.440 -37.978 1.00 55.34 357 ARG A CA 1
ATOM 2665 C C . ARG A 1 357 ? 9.668 -13.462 -38.045 1.00 55.34 357 ARG A C 1
ATOM 2667 O O . ARG A 1 357 ? 9.887 -12.263 -38.205 1.00 55.34 357 ARG A O 1
ATOM 2674 N N . ARG A 1 358 ? 8.426 -13.951 -37.899 1.00 54.19 358 ARG A N 1
ATOM 2675 C CA . ARG A 1 358 ? 7.227 -13.099 -37.766 1.00 54.19 358 ARG A CA 1
ATOM 2676 C C . ARG A 1 358 ? 7.186 -12.404 -36.404 1.00 54.19 358 ARG A C 1
ATOM 2678 O O . ARG A 1 358 ? 7.042 -11.190 -36.382 1.00 54.19 358 ARG A O 1
ATOM 2685 N N . LEU A 1 359 ? 7.411 -13.120 -35.299 1.00 48.78 359 LEU A N 1
ATOM 2686 C CA . LEU A 1 359 ? 7.415 -12.532 -33.947 1.00 48.78 359 LEU A CA 1
ATOM 2687 C C . LEU A 1 359 ? 8.509 -11.466 -33.756 1.00 48.78 359 LEU A C 1
ATOM 2689 O O . LEU A 1 359 ? 8.268 -10.439 -33.131 1.00 48.78 359 LEU A O 1
ATOM 2693 N N . SER A 1 360 ? 9.687 -11.642 -34.366 1.00 50.47 360 SER A N 1
ATOM 2694 C CA . SER A 1 360 ? 10.761 -10.639 -34.301 1.00 50.47 360 SER A CA 1
ATOM 2695 C C . SER A 1 360 ? 10.472 -9.334 -35.048 1.00 50.47 360 SER A C 1
ATOM 2697 O O . SER A 1 360 ? 11.190 -8.364 -34.833 1.00 50.47 360 SER A O 1
ATOM 2699 N N . ARG A 1 361 ? 9.461 -9.295 -35.930 1.00 50.84 361 ARG A N 1
ATOM 2700 C CA . ARG A 1 361 ? 9.037 -8.057 -36.611 1.00 50.84 361 ARG A CA 1
ATOM 2701 C C . ARG A 1 361 ? 8.138 -7.180 -35.738 1.00 50.84 361 ARG A C 1
ATOM 2703 O O . ARG A 1 361 ? 8.134 -5.974 -35.933 1.00 50.84 361 ARG A O 1
ATOM 2710 N N . TRP A 1 362 ? 7.422 -7.769 -34.780 1.00 46.25 362 TRP A N 1
ATOM 2711 C CA . TRP A 1 362 ? 6.540 -7.042 -33.858 1.00 46.25 362 TRP A CA 1
ATOM 2712 C C . TRP A 1 362 ? 7.293 -6.432 -32.663 1.00 46.25 362 TRP A C 1
ATOM 2714 O O . TRP A 1 362 ? 6.816 -5.483 -32.056 1.00 46.25 362 TRP A O 1
ATOM 2724 N N . PHE A 1 363 ? 8.495 -6.934 -32.358 1.00 51.06 363 PHE A N 1
ATOM 2725 C CA . PHE A 1 363 ? 9.295 -6.543 -31.191 1.00 51.06 363 PHE A CA 1
ATOM 2726 C C . PHE A 1 363 ? 10.762 -6.280 -31.586 1.00 51.06 363 PHE A C 1
ATOM 2728 O O . PHE A 1 363 ? 11.638 -7.099 -31.291 1.00 51.06 363 PHE A O 1
ATOM 2735 N N . PRO A 1 364 ? 11.050 -5.161 -32.282 1.00 51.59 364 PRO A N 1
ATOM 2736 C CA . PRO A 1 364 ? 12.362 -4.900 -32.884 1.00 51.59 364 PRO A CA 1
ATOM 2737 C C . PRO A 1 364 ? 13.487 -4.701 -31.853 1.00 51.59 364 PRO A C 1
ATOM 2739 O O . PRO A 1 364 ? 14.645 -4.993 -32.145 1.00 51.59 364 PRO A O 1
ATOM 2742 N N . ASP A 1 365 ? 13.160 -4.265 -30.632 1.00 58.94 365 ASP A N 1
ATOM 2743 C CA . ASP A 1 365 ? 14.124 -3.999 -29.559 1.00 58.94 365 ASP A CA 1
ATOM 2744 C C . ASP A 1 365 ? 14.217 -5.161 -28.554 1.00 58.94 365 ASP A C 1
ATOM 2746 O O . ASP A 1 365 ? 13.619 -5.126 -27.481 1.00 58.94 365 ASP A O 1
ATOM 2750 N N . ARG A 1 366 ? 14.945 -6.231 -28.897 1.00 72.38 366 ARG A N 1
ATOM 2751 C CA . ARG A 1 366 ? 15.008 -7.447 -28.059 1.00 72.38 366 ARG A CA 1
ATOM 2752 C C . ARG A 1 366 ? 15.540 -7.205 -26.642 1.00 72.38 366 ARG A C 1
ATOM 2754 O O . ARG A 1 366 ? 15.082 -7.873 -25.721 1.00 72.38 366 ARG A O 1
ATOM 2761 N N . GLU A 1 367 ? 16.471 -6.270 -26.467 1.00 73.31 367 GLU A N 1
ATOM 2762 C CA . GLU A 1 367 ? 17.042 -5.947 -25.154 1.00 73.31 367 GLU A CA 1
ATOM 2763 C C . GLU A 1 367 ? 16.107 -5.065 -24.326 1.00 73.31 367 GLU A C 1
ATOM 2765 O O . GLU A 1 367 ? 15.855 -5.372 -23.161 1.00 73.31 367 GLU A O 1
ATOM 2770 N N . GLY A 1 368 ? 15.543 -4.010 -24.927 1.00 78.25 368 GLY A N 1
ATOM 2771 C CA . GLY A 1 368 ? 14.578 -3.141 -24.252 1.00 78.25 368 GLY A CA 1
ATOM 2772 C C . GLY A 1 368 ? 13.306 -3.879 -23.860 1.00 78.25 368 GLY A C 1
ATOM 2773 O O . GLY A 1 368 ? 12.830 -3.721 -22.740 1.00 78.25 368 GLY A O 1
ATOM 2774 N N . ASN A 1 369 ? 12.808 -4.751 -24.739 1.00 85.19 369 ASN A N 1
ATOM 2775 C CA . ASN A 1 369 ? 11.650 -5.592 -24.449 1.00 85.19 369 ASN A CA 1
ATOM 2776 C C . ASN A 1 369 ? 11.944 -6.580 -23.317 1.00 85.19 369 ASN A C 1
ATOM 2778 O O . ASN A 1 369 ? 11.101 -6.768 -22.450 1.00 85.19 369 ASN A O 1
ATOM 2782 N N . ALA A 1 370 ? 13.135 -7.186 -23.285 1.00 86.94 370 ALA A N 1
ATOM 2783 C CA . ALA A 1 370 ? 13.510 -8.081 -22.194 1.00 86.94 370 ALA A CA 1
ATOM 2784 C C . ALA A 1 370 ? 13.578 -7.339 -20.851 1.00 86.94 370 ALA A C 1
ATOM 2786 O O . ALA A 1 370 ? 13.000 -7.807 -19.876 1.00 86.94 370 ALA A O 1
ATOM 2787 N N . LEU A 1 371 ? 14.223 -6.168 -20.802 1.00 88.62 371 LEU A N 1
ATOM 2788 C CA . LEU A 1 371 ? 14.284 -5.363 -19.579 1.00 88.62 371 LEU A CA 1
ATOM 2789 C C . LEU A 1 371 ? 12.891 -4.894 -19.138 1.00 88.62 371 LEU A C 1
ATOM 2791 O O . LEU A 1 371 ? 12.553 -5.023 -17.966 1.00 88.62 371 LEU A O 1
ATOM 2795 N N . GLY A 1 372 ? 12.075 -4.399 -20.072 1.00 92.38 372 GLY A N 1
ATOM 2796 C CA . GLY A 1 372 ? 10.699 -3.985 -19.802 1.00 92.38 372 GLY A CA 1
ATOM 2797 C C . GLY A 1 372 ? 9.849 -5.129 -19.248 1.00 92.38 372 GLY A C 1
ATOM 2798 O O . GLY A 1 372 ? 9.172 -4.943 -18.243 1.00 92.38 372 GLY A O 1
ATOM 2799 N N . LEU A 1 373 ? 9.937 -6.330 -19.833 1.00 94.06 373 LEU A N 1
ATOM 2800 C CA . LEU A 1 373 ? 9.241 -7.519 -19.328 1.00 94.06 373 LEU A CA 1
ATOM 2801 C C . LEU A 1 373 ? 9.685 -7.889 -17.911 1.00 94.06 373 LEU A C 1
ATOM 2803 O O . LEU A 1 373 ? 8.841 -8.226 -17.092 1.00 94.06 373 LEU A O 1
ATOM 2807 N N . VAL A 1 374 ? 10.982 -7.817 -17.600 1.00 94.06 374 VAL A N 1
ATOM 2808 C CA . VAL A 1 374 ? 11.477 -8.117 -16.246 1.00 94.06 374 VAL A CA 1
ATOM 2809 C C . VAL A 1 374 ? 10.973 -7.093 -15.230 1.00 94.06 374 VAL A C 1
ATOM 2811 O O . VAL A 1 374 ? 10.555 -7.488 -14.148 1.00 94.06 374 VAL A O 1
ATOM 2814 N N . LEU A 1 375 ? 10.972 -5.800 -15.573 1.00 95.44 375 LEU A N 1
ATOM 2815 C CA . LEU A 1 375 ? 10.452 -4.744 -14.697 1.00 95.44 375 LEU A CA 1
ATOM 2816 C C . LEU A 1 375 ? 8.948 -4.903 -14.449 1.00 95.44 375 LEU A C 1
ATOM 2818 O O . LEU A 1 375 ? 8.512 -4.843 -13.304 1.00 95.44 375 LEU A O 1
ATOM 2822 N N . VAL A 1 376 ? 8.171 -5.155 -15.506 1.00 97.81 376 VAL A N 1
ATOM 2823 C CA . VAL A 1 376 ? 6.728 -5.399 -15.387 1.00 97.81 376 VAL A CA 1
ATOM 2824 C C . VAL A 1 376 ? 6.456 -6.663 -14.583 1.00 97.81 376 VAL A C 1
ATOM 2826 O O . VAL A 1 376 ? 5.642 -6.616 -13.671 1.00 97.81 376 VAL A O 1
ATOM 2829 N N . PHE A 1 377 ? 7.152 -7.769 -14.869 1.00 97.75 377 PHE A N 1
ATOM 2830 C CA . PHE A 1 377 ? 7.007 -9.009 -14.107 1.00 97.75 377 PHE A CA 1
ATOM 2831 C C . PHE A 1 377 ? 7.313 -8.787 -12.627 1.00 97.75 377 PHE A C 1
ATOM 2833 O O . PHE A 1 377 ? 6.532 -9.205 -11.780 1.00 97.75 377 PHE A O 1
ATOM 2840 N N . ALA A 1 378 ? 8.414 -8.095 -12.315 1.00 96.56 378 ALA A N 1
ATOM 2841 C CA . ALA A 1 378 ? 8.768 -7.773 -10.941 1.00 96.56 378 ALA A CA 1
ATOM 2842 C C . ALA A 1 378 ? 7.662 -6.970 -10.245 1.00 96.56 378 ALA A C 1
ATOM 2844 O O . ALA A 1 378 ? 7.351 -7.264 -9.101 1.00 96.56 378 ALA A O 1
ATOM 2845 N N . TRP A 1 379 ? 7.031 -6.014 -10.930 1.00 97.75 379 TRP A N 1
ATOM 2846 C CA . TRP A 1 379 ? 5.913 -5.251 -10.375 1.00 97.75 379 TRP A CA 1
ATOM 2847 C C . TRP A 1 379 ? 4.676 -6.114 -10.125 1.00 97.75 379 TRP A C 1
ATOM 2849 O O . TRP A 1 379 ? 4.196 -6.171 -8.997 1.00 97.75 379 TRP A O 1
ATOM 2859 N N . VAL A 1 380 ? 4.179 -6.819 -11.146 1.00 97.88 380 VAL A N 1
ATOM 2860 C CA . VAL A 1 380 ? 2.899 -7.548 -11.053 1.00 97.88 380 VAL A CA 1
ATOM 2861 C C . VAL A 1 380 ? 2.981 -8.825 -10.218 1.00 97.88 380 VAL A C 1
ATOM 2863 O O . VAL A 1 380 ? 1.955 -9.288 -9.733 1.00 97.88 380 VAL A O 1
ATOM 2866 N N . ALA A 1 381 ? 4.175 -9.402 -10.053 1.00 97.06 381 ALA A N 1
ATOM 2867 C CA . ALA A 1 381 ? 4.390 -10.571 -9.202 1.00 97.06 381 ALA A CA 1
ATOM 2868 C C . ALA A 1 381 ? 4.697 -10.205 -7.742 1.00 97.06 381 ALA A C 1
ATOM 2870 O O . ALA A 1 381 ? 4.582 -11.068 -6.875 1.00 97.06 381 ALA A O 1
ATOM 2871 N N . TYR A 1 382 ? 5.112 -8.966 -7.456 1.00 96.94 382 TYR A N 1
ATOM 2872 C CA . TYR A 1 382 ? 5.469 -8.560 -6.099 1.00 96.94 382 TYR A CA 1
ATOM 2873 C C . TYR A 1 382 ? 4.206 -8.407 -5.229 1.00 96.94 382 TYR A C 1
ATOM 2875 O O . TYR A 1 382 ? 3.362 -7.571 -5.558 1.00 96.94 382 TYR A O 1
ATOM 2883 N N . PRO A 1 383 ? 4.066 -9.164 -4.117 1.00 95.62 383 PRO A N 1
ATOM 2884 C CA . PRO A 1 383 ? 2.826 -9.195 -3.333 1.00 95.62 383 PRO A CA 1
ATOM 2885 C C . PRO A 1 383 ? 2.336 -7.816 -2.874 1.00 95.62 383 PRO A C 1
ATOM 2887 O O . PRO A 1 383 ? 1.148 -7.525 -2.958 1.00 95.62 383 PRO A O 1
ATOM 2890 N N . PHE A 1 384 ? 3.249 -6.928 -2.475 1.00 94.75 384 PHE A N 1
ATOM 2891 C CA . PHE A 1 384 ? 2.886 -5.614 -1.941 1.00 94.75 384 PHE A CA 1
ATOM 2892 C C . PHE A 1 384 ? 2.318 -4.641 -2.976 1.00 94.75 384 PHE A C 1
ATOM 2894 O O . PHE A 1 384 ? 1.545 -3.762 -2.605 1.00 94.75 384 PHE A O 1
ATOM 2901 N N . THR A 1 385 ? 2.646 -4.782 -4.269 1.00 95.94 385 THR A N 1
ATOM 2902 C CA . THR A 1 385 ? 1.953 -3.961 -5.280 1.00 95.94 385 THR A CA 1
ATOM 2903 C C . THR A 1 385 ? 0.500 -4.396 -5.370 1.00 95.94 385 THR A C 1
ATOM 2905 O O . THR A 1 385 ? -0.383 -3.556 -5.479 1.00 95.94 385 THR A O 1
ATOM 2908 N N . ALA A 1 386 ? 0.243 -5.707 -5.307 1.00 93.38 386 ALA A N 1
ATOM 2909 C CA . ALA A 1 386 ? -1.104 -6.251 -5.356 1.00 93.38 386 ALA A CA 1
ATOM 2910 C C . ALA A 1 386 ? -1.886 -5.875 -4.093 1.00 93.38 386 ALA A C 1
ATOM 2912 O O . ALA A 1 386 ? -3.038 -5.476 -4.203 1.00 93.38 386 ALA A O 1
ATOM 2913 N N . TYR A 1 387 ? -1.242 -5.907 -2.923 1.00 92.81 387 TYR A N 1
ATOM 2914 C CA . TYR A 1 387 ? -1.808 -5.415 -1.666 1.00 92.81 387 TYR A CA 1
ATOM 2915 C C . TYR A 1 387 ? -2.292 -3.960 -1.778 1.00 92.81 387 TYR A C 1
ATOM 2917 O O . TYR A 1 387 ? -3.407 -3.655 -1.352 1.00 92.81 387 TYR A O 1
ATOM 2925 N N . ALA A 1 388 ? -1.492 -3.074 -2.386 1.00 94.44 388 ALA A N 1
ATOM 2926 C CA . ALA A 1 388 ? -1.871 -1.677 -2.606 1.00 94.44 388 ALA A CA 1
ATOM 2927 C C . ALA A 1 388 ? -3.095 -1.551 -3.530 1.00 94.44 388 ALA A C 1
ATOM 2929 O O . ALA A 1 388 ? -4.043 -0.849 -3.176 1.00 94.44 388 ALA A O 1
ATOM 2930 N N . THR A 1 389 ? -3.120 -2.303 -4.639 1.00 94.38 389 THR A N 1
ATOM 2931 C CA . THR A 1 389 ? -4.265 -2.334 -5.567 1.00 94.38 389 THR A CA 1
ATOM 2932 C C . THR A 1 389 ? -5.527 -2.850 -4.893 1.00 94.38 389 THR A C 1
ATOM 2934 O O . THR A 1 389 ? -6.599 -2.301 -5.091 1.00 94.38 389 THR A O 1
ATOM 2937 N N . GLN A 1 390 ? -5.437 -3.905 -4.081 1.00 94.06 390 GLN A N 1
ATOM 2938 C CA . GLN A 1 390 ? -6.601 -4.484 -3.394 1.00 94.06 390 GLN A CA 1
ATOM 2939 C C . GLN A 1 390 ? -7.092 -3.649 -2.208 1.00 94.06 390 GLN A C 1
ATOM 2941 O O . GLN A 1 390 ? -8.207 -3.848 -1.740 1.00 94.06 390 GLN A O 1
ATOM 2946 N N . SER A 1 391 ? -6.256 -2.744 -1.706 1.00 93.81 391 SER A N 1
ATOM 2947 C CA . SER A 1 391 ? -6.646 -1.779 -0.673 1.00 93.81 391 SER A CA 1
ATOM 2948 C C . SER A 1 391 ? -7.131 -0.456 -1.280 1.00 93.81 391 SER A C 1
ATOM 2950 O O . SER A 1 391 ? -7.474 0.466 -0.542 1.00 93.81 391 SER A O 1
ATOM 2952 N N . ASN A 1 392 ? -7.111 -0.342 -2.616 1.00 95.50 392 ASN A N 1
ATOM 2953 C CA . ASN A 1 392 ? -7.460 0.853 -3.385 1.00 95.50 392 ASN A CA 1
ATOM 2954 C C . ASN A 1 392 ? -6.783 2.125 -2.842 1.00 95.50 392 ASN A C 1
ATOM 2956 O O . ASN A 1 392 ? -7.388 3.192 -2.726 1.00 95.50 392 ASN A O 1
ATOM 2960 N N . SER A 1 393 ? -5.507 1.980 -2.474 1.00 93.81 393 SER A N 1
ATOM 2961 C CA . SER A 1 393 ? -4.704 3.049 -1.885 1.00 93.81 393 SER A CA 1
ATOM 2962 C C . SER A 1 393 ? -4.244 4.055 -2.942 1.00 93.81 393 SER A C 1
ATOM 2964 O O . SER A 1 393 ? -3.844 3.694 -4.050 1.00 93.81 393 SER A O 1
ATOM 2966 N N . ASN A 1 394 ? -4.166 5.328 -2.551 1.00 94.00 394 ASN A N 1
ATOM 2967 C CA . ASN A 1 394 ? -3.542 6.381 -3.350 1.00 94.00 394 ASN A CA 1
ATOM 2968 C C . ASN A 1 394 ? -2.017 6.217 -3.535 1.00 94.00 394 ASN A C 1
ATOM 2970 O O . ASN A 1 394 ? -1.402 6.951 -4.310 1.00 94.00 394 ASN A O 1
ATOM 2974 N N . ASP A 1 395 ? -1.387 5.218 -2.906 1.00 94.38 395 ASP A N 1
ATOM 2975 C CA . ASP A 1 395 ? 0.019 4.868 -3.148 1.00 94.38 395 ASP A CA 1
ATOM 2976 C C . ASP A 1 395 ? 0.295 4.468 -4.609 1.00 94.38 395 ASP A C 1
ATOM 2978 O O . ASP A 1 395 ? 1.412 4.642 -5.106 1.00 94.38 395 ASP A O 1
ATOM 2982 N N . GLU A 1 396 ? -0.717 3.985 -5.332 1.00 95.62 396 GLU A N 1
ATOM 2983 C CA . GLU A 1 396 ? -0.582 3.619 -6.744 1.00 95.62 396 GLU A CA 1
ATOM 2984 C C . GLU A 1 396 ? -0.370 4.835 -7.646 1.00 95.62 396 GLU A C 1
ATOM 2986 O O . GLU A 1 396 ? 0.430 4.778 -8.585 1.00 95.62 396 GLU A O 1
ATOM 2991 N N . LEU A 1 397 ? -0.999 5.970 -7.317 1.00 96.62 397 LEU A N 1
ATOM 2992 C CA . LEU A 1 397 ? -0.727 7.250 -7.973 1.00 96.62 397 LEU A CA 1
ATOM 2993 C C . LEU A 1 397 ? 0.750 7.622 -7.815 1.00 96.62 397 LEU A C 1
ATOM 2995 O O . LEU A 1 397 ? 1.412 8.014 -8.779 1.00 96.62 397 LEU A O 1
ATOM 2999 N N . ILE A 1 398 ? 1.286 7.468 -6.602 1.00 94.94 398 ILE A N 1
ATOM 3000 C CA . ILE A 1 398 ? 2.686 7.780 -6.307 1.00 94.94 398 ILE A CA 1
ATOM 3001 C C . ILE A 1 398 ? 3.622 6.871 -7.104 1.00 94.94 398 ILE A C 1
ATOM 3003 O O . ILE A 1 398 ? 4.585 7.359 -7.704 1.00 94.94 398 ILE A O 1
ATOM 3007 N N . ALA A 1 399 ? 3.322 5.573 -7.178 1.00 95.06 399 ALA A N 1
ATOM 3008 C CA . ALA A 1 399 ? 4.076 4.635 -8.000 1.00 95.06 399 ALA A CA 1
ATOM 3009 C C . ALA A 1 399 ? 4.087 5.048 -9.481 1.00 95.06 399 ALA A C 1
ATOM 3011 O O . ALA A 1 399 ? 5.162 5.130 -10.088 1.00 95.06 399 ALA A O 1
ATOM 3012 N N . ALA A 1 400 ? 2.922 5.394 -10.036 1.00 96.62 400 ALA A N 1
ATOM 3013 C CA . ALA A 1 400 ? 2.793 5.822 -11.423 1.00 96.62 400 ALA A CA 1
ATOM 3014 C C . ALA A 1 400 ? 3.620 7.085 -11.696 1.00 96.62 400 ALA A C 1
ATOM 3016 O O . ALA A 1 400 ? 4.435 7.110 -12.623 1.00 96.62 400 ALA A O 1
ATOM 3017 N N . LEU A 1 401 ? 3.476 8.120 -10.863 1.00 94.56 401 LEU A N 1
ATOM 3018 C CA . LEU A 1 401 ? 4.201 9.383 -11.019 1.00 94.56 401 LEU A CA 1
ATOM 3019 C C . LEU A 1 401 ? 5.720 9.190 -10.920 1.00 94.56 401 LEU A C 1
ATOM 3021 O O . LEU A 1 401 ? 6.469 9.721 -11.749 1.00 94.56 401 LEU A O 1
ATOM 3025 N N . VAL A 1 402 ? 6.191 8.390 -9.956 1.00 91.62 402 VAL A N 1
ATOM 3026 C CA . VAL A 1 402 ? 7.618 8.082 -9.798 1.00 91.62 402 VAL A CA 1
ATOM 3027 C C . VAL A 1 402 ? 8.144 7.337 -11.022 1.00 91.62 402 VAL A C 1
ATOM 3029 O O . VAL A 1 402 ? 9.159 7.748 -11.589 1.00 91.62 402 VAL A O 1
ATOM 3032 N N . VAL A 1 403 ? 7.457 6.296 -11.496 1.00 94.50 403 VAL A N 1
ATOM 3033 C CA . VAL A 1 403 ? 7.892 5.537 -12.676 1.00 94.50 403 VAL A CA 1
ATOM 3034 C C . VAL A 1 403 ? 7.920 6.416 -13.925 1.00 94.50 403 VAL A C 1
ATOM 3036 O O . VAL A 1 403 ? 8.924 6.425 -14.642 1.00 94.50 403 VAL A O 1
ATOM 3039 N N . TRP A 1 404 ? 6.883 7.216 -14.176 1.00 93.94 404 TRP A N 1
ATOM 3040 C CA . TRP A 1 404 ? 6.852 8.109 -15.337 1.00 93.94 404 TRP A CA 1
ATOM 3041 C C . TRP A 1 404 ? 7.906 9.219 -15.261 1.00 93.94 404 TRP A C 1
ATOM 3043 O O . TRP A 1 404 ? 8.474 9.595 -16.291 1.00 93.94 404 TRP A O 1
ATOM 3053 N N . SER A 1 405 ? 8.281 9.670 -14.060 1.00 90.31 405 SER A N 1
ATOM 3054 C CA . SER A 1 405 ? 9.428 10.571 -13.894 1.00 90.31 405 SER A CA 1
ATOM 3055 C C . SER A 1 405 ? 10.749 9.927 -14.351 1.00 90.31 405 SER A C 1
ATOM 3057 O O . SER A 1 405 ? 11.584 10.591 -14.974 1.00 90.31 405 SER A O 1
ATOM 3059 N N . LEU A 1 406 ? 10.921 8.617 -14.124 1.00 89.50 406 LEU A N 1
ATOM 3060 C CA . LEU A 1 406 ? 12.084 7.851 -14.582 1.00 89.50 406 LEU A CA 1
ATOM 3061 C C . LEU A 1 406 ? 12.045 7.603 -16.095 1.00 89.50 406 LEU A C 1
ATOM 3063 O O . LEU A 1 406 ? 13.085 7.670 -16.752 1.00 89.50 406 LEU A O 1
ATOM 3067 N N . VAL A 1 407 ? 10.867 7.367 -16.679 1.00 88.69 407 VAL A N 1
ATOM 3068 C CA . VAL A 1 407 ? 10.711 7.261 -18.144 1.00 88.69 407 VAL A CA 1
ATOM 3069 C C . VAL A 1 407 ? 11.169 8.557 -18.815 1.00 88.69 407 VAL A C 1
ATOM 3071 O O . VAL A 1 407 ? 11.943 8.539 -19.776 1.00 88.69 407 VAL A O 1
ATOM 3074 N N . LEU A 1 408 ? 10.756 9.700 -18.262 1.00 85.12 408 LEU A N 1
ATOM 3075 C CA . LEU A 1 408 ? 11.083 11.030 -18.773 1.00 85.12 408 LEU A CA 1
ATOM 3076 C C . LEU A 1 408 ? 12.450 11.550 -18.308 1.00 85.12 408 LEU A C 1
ATOM 3078 O O . LEU A 1 408 ? 12.750 12.728 -18.490 1.00 85.12 408 LEU A O 1
ATOM 3082 N N . PHE A 1 409 ? 13.340 10.685 -17.806 1.00 76.44 409 PHE A N 1
ATOM 3083 C CA . PHE A 1 409 ? 14.668 11.064 -17.303 1.00 76.44 409 PHE A CA 1
ATOM 3084 C C . PHE A 1 409 ? 15.542 11.825 -18.322 1.00 76.44 409 PHE A C 1
ATOM 3086 O O . PHE A 1 409 ? 16.513 12.482 -17.953 1.00 76.44 409 PHE A O 1
ATOM 3093 N N . ALA A 1 410 ? 15.231 11.754 -19.624 1.00 70.00 410 ALA A N 1
ATOM 3094 C CA . ALA A 1 410 ? 15.888 12.552 -20.670 1.00 70.00 410 ALA A CA 1
ATOM 3095 C C . ALA A 1 410 ? 15.515 14.029 -20.702 1.00 70.00 410 ALA A C 1
ATOM 3097 O O . ALA A 1 410 ? 16.318 14.824 -21.183 1.00 70.00 410 ALA A O 1
ATOM 3098 N N .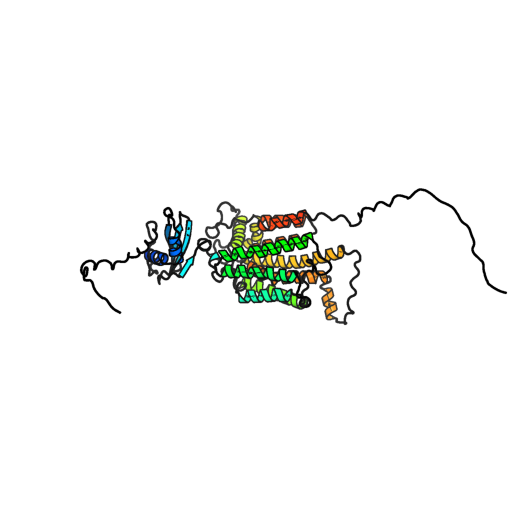 SER A 1 411 ? 14.357 14.391 -20.165 1.00 79.94 411 SER A N 1
ATOM 3099 C CA . SER A 1 411 ? 13.922 15.772 -20.030 1.00 79.94 411 SER A CA 1
ATOM 3100 C C . SER A 1 411 ? 13.996 16.164 -18.555 1.00 79.94 411 SER A C 1
ATOM 3102 O O . SER A 1 411 ? 13.120 15.778 -17.778 1.00 79.94 411 SER A O 1
ATOM 3104 N N . PRO A 1 412 ? 15.022 16.932 -18.133 1.00 82.81 412 PRO A N 1
ATOM 3105 C CA . PRO A 1 412 ? 15.136 17.383 -16.749 1.00 82.81 412 PRO A CA 1
ATOM 3106 C C . PRO A 1 412 ? 13.893 18.140 -16.274 1.00 82.81 412 PRO A C 1
ATOM 3108 O O . PRO A 1 412 ? 13.506 17.979 -15.121 1.00 82.81 412 PRO A O 1
ATOM 3111 N N . ILE A 1 413 ? 13.258 18.904 -17.174 1.00 83.50 413 ILE A N 1
ATOM 3112 C CA . ILE A 1 413 ? 12.030 19.661 -16.904 1.00 83.50 413 ILE A CA 1
ATOM 3113 C C . ILE A 1 413 ? 10.855 18.709 -16.684 1.00 83.50 413 ILE A C 1
ATOM 3115 O O . ILE A 1 413 ? 10.209 18.794 -15.649 1.00 83.50 413 ILE A O 1
ATOM 3119 N N . ALA A 1 414 ? 10.599 17.775 -17.607 1.00 82.75 414 ALA A N 1
ATOM 3120 C CA . ALA A 1 414 ? 9.446 16.880 -17.485 1.00 82.75 414 ALA A CA 1
ATOM 3121 C C . ALA A 1 414 ? 9.574 15.933 -16.280 1.00 82.75 414 ALA A C 1
ATOM 3123 O O . ALA A 1 414 ? 8.611 15.727 -15.547 1.00 82.75 414 ALA A O 1
ATOM 3124 N N . ARG A 1 415 ? 10.784 15.420 -16.017 1.00 83.12 415 ARG A N 1
ATOM 3125 C CA . ARG A 1 415 ? 11.080 14.652 -14.800 1.00 83.12 415 ARG A CA 1
ATOM 3126 C C . ARG A 1 415 ? 10.867 15.492 -13.540 1.00 83.12 415 ARG A C 1
ATOM 3128 O O . ARG A 1 415 ? 10.245 15.014 -12.601 1.00 83.12 415 ARG A O 1
ATOM 3135 N N . GLY A 1 416 ? 11.398 16.718 -13.508 1.00 81.06 416 GLY A N 1
ATOM 3136 C CA . GLY A 1 416 ? 11.261 17.618 -12.361 1.00 81.06 416 GLY A CA 1
ATOM 3137 C C . GLY A 1 416 ? 9.805 17.986 -12.081 1.00 81.06 416 GLY A C 1
ATOM 3138 O O . GLY A 1 416 ? 9.388 17.944 -10.931 1.00 81.06 416 GLY A O 1
ATOM 3139 N N . ALA A 1 417 ? 9.024 18.258 -13.129 1.00 86.81 417 ALA A N 1
ATOM 3140 C CA . ALA A 1 417 ? 7.597 18.536 -13.024 1.00 86.81 417 ALA A CA 1
ATOM 3141 C C . ALA A 1 417 ? 6.822 17.336 -12.457 1.00 86.81 417 ALA A C 1
ATOM 3143 O O . ALA A 1 417 ? 6.072 17.506 -11.506 1.00 86.81 417 ALA A O 1
ATOM 3144 N N . LEU A 1 418 ? 7.048 16.118 -12.965 1.00 87.12 418 LEU A N 1
ATOM 3145 C CA . LEU A 1 418 ? 6.382 14.923 -12.430 1.00 87.12 418 LEU A CA 1
ATOM 3146 C C . LEU A 1 418 ? 6.769 14.621 -10.979 1.00 87.12 418 LEU A C 1
ATOM 3148 O O . LEU A 1 418 ? 5.907 14.243 -10.194 1.00 87.12 418 LEU A O 1
ATOM 3152 N N . LEU A 1 419 ? 8.036 14.813 -10.600 1.00 86.06 419 LEU A N 1
ATOM 3153 C CA . LEU A 1 419 ? 8.459 14.662 -9.204 1.00 86.06 419 LEU A CA 1
ATOM 3154 C C . LEU A 1 419 ? 7.849 15.737 -8.300 1.00 86.06 419 LEU A C 1
ATOM 3156 O O . LEU A 1 419 ? 7.496 15.433 -7.165 1.00 86.06 419 LEU A O 1
ATOM 3160 N N . ALA A 1 420 ? 7.697 16.967 -8.795 1.00 85.94 420 ALA A N 1
ATOM 3161 C CA . ALA A 1 420 ? 7.005 18.026 -8.070 1.00 85.94 420 ALA A CA 1
ATOM 3162 C C . ALA A 1 420 ? 5.522 17.686 -7.873 1.00 85.94 420 ALA A C 1
ATOM 3164 O O . ALA A 1 420 ? 5.013 17.855 -6.773 1.00 85.94 420 ALA A O 1
ATOM 3165 N N . VAL A 1 421 ? 4.856 17.134 -8.893 1.00 90.50 421 VAL A N 1
ATOM 3166 C CA . VAL A 1 421 ? 3.476 16.634 -8.777 1.00 90.50 421 VAL A CA 1
ATOM 3167 C C . VAL A 1 421 ? 3.396 15.468 -7.788 1.00 90.50 421 VAL A C 1
ATOM 3169 O O . VAL A 1 421 ? 2.516 15.468 -6.938 1.00 90.50 421 VAL A O 1
ATOM 3172 N N . ALA A 1 422 ? 4.338 14.518 -7.824 1.00 88.88 422 ALA A N 1
ATOM 3173 C CA . ALA A 1 422 ? 4.391 13.413 -6.863 1.00 88.88 422 ALA A CA 1
ATOM 3174 C C . ALA A 1 422 ? 4.555 13.913 -5.421 1.00 88.88 422 ALA A C 1
ATOM 3176 O O . ALA A 1 422 ? 3.839 13.463 -4.532 1.00 88.88 422 ALA A O 1
ATOM 3177 N N . ALA A 1 423 ? 5.451 14.879 -5.204 1.00 87.31 423 ALA A N 1
ATOM 3178 C CA . ALA A 1 423 ? 5.651 15.527 -3.910 1.00 87.31 423 ALA A CA 1
ATOM 3179 C C . ALA A 1 423 ? 4.426 16.342 -3.457 1.00 87.31 423 ALA A C 1
ATOM 3181 O O . ALA A 1 423 ? 4.127 16.392 -2.268 1.00 87.31 423 ALA A O 1
ATOM 3182 N N . ALA A 1 424 ? 3.716 16.962 -4.404 1.00 89.06 424 ALA A N 1
ATOM 3183 C CA . ALA A 1 424 ? 2.471 17.684 -4.164 1.00 89.06 424 ALA A CA 1
ATOM 3184 C C . ALA A 1 424 ? 1.255 16.760 -3.988 1.00 89.06 424 ALA A C 1
ATOM 3186 O O . ALA A 1 424 ? 0.179 17.258 -3.678 1.00 89.06 424 ALA A O 1
ATOM 3187 N N . ALA A 1 425 ? 1.396 15.449 -4.208 1.00 90.69 425 ALA A N 1
ATOM 3188 C CA . ALA A 1 425 ? 0.386 14.449 -3.871 1.00 90.69 425 ALA A CA 1
ATOM 3189 C C . ALA A 1 425 ? 0.672 13.839 -2.489 1.00 90.69 425 ALA A C 1
ATOM 3191 O O . ALA A 1 425 ? -0.214 13.761 -1.642 1.00 90.69 425 ALA A O 1
ATOM 3192 N N . LYS A 1 426 ? 1.931 13.469 -2.223 1.00 89.56 426 LYS A N 1
ATOM 3193 C CA . LYS A 1 426 ? 2.390 12.923 -0.938 1.00 89.56 426 LYS A CA 1
ATOM 3194 C C . LYS A 1 426 ? 3.828 13.368 -0.700 1.00 89.56 426 LYS A C 1
ATOM 3196 O O . LYS A 1 426 ? 4.609 13.393 -1.637 1.00 89.56 426 LYS A O 1
ATOM 3201 N N . PHE A 1 427 ? 4.233 13.657 0.535 1.00 77.38 427 PHE A N 1
ATOM 3202 C CA . PHE A 1 427 ? 5.601 14.139 0.802 1.00 77.38 427 PHE A CA 1
ATOM 3203 C C . PHE A 1 427 ? 6.692 13.064 0.634 1.00 77.38 427 PHE A C 1
ATOM 3205 O O . PHE A 1 427 ? 7.859 13.388 0.407 1.00 77.38 427 PHE A O 1
ATOM 3212 N N . ALA A 1 428 ? 6.325 11.780 0.707 1.00 71.31 428 ALA A N 1
ATOM 3213 C CA . ALA A 1 428 ? 7.247 10.640 0.655 1.00 71.31 428 ALA A CA 1
ATOM 3214 C C . ALA A 1 428 ? 8.235 10.614 -0.542 1.00 71.31 428 ALA A C 1
ATOM 3216 O O . ALA A 1 428 ? 9.373 10.191 -0.341 1.00 71.31 428 ALA A O 1
ATOM 3217 N N . PRO A 1 429 ? 7.894 11.070 -1.766 1.00 65.69 429 PRO A N 1
ATOM 3218 C CA . PRO A 1 429 ? 8.802 11.094 -2.915 1.00 65.69 429 PRO A CA 1
ATOM 3219 C C . PRO A 1 429 ? 9.837 12.229 -2.896 1.00 65.69 429 PRO A C 1
ATOM 3221 O O . PRO A 1 429 ? 10.733 12.226 -3.740 1.00 65.69 429 PRO A O 1
ATOM 3224 N N . LEU A 1 430 ? 9.765 13.193 -1.968 1.00 68.06 430 LEU A N 1
ATOM 3225 C CA . LEU A 1 430 ? 10.700 14.330 -1.913 1.00 68.06 430 LEU A CA 1
ATOM 3226 C C . LEU A 1 430 ? 12.190 13.932 -1.910 1.00 68.06 430 LEU A C 1
ATOM 3228 O O . LEU A 1 430 ? 12.962 14.556 -2.643 1.00 68.06 430 LEU A O 1
ATOM 3232 N N . PRO A 1 431 ? 12.639 12.883 -1.190 1.00 62.12 431 PRO A N 1
ATOM 3233 C CA . PRO A 1 431 ? 14.033 12.444 -1.248 1.00 62.12 431 PRO A CA 1
ATOM 3234 C C . PRO A 1 431 ? 14.489 12.024 -2.657 1.00 62.12 431 PRO A C 1
ATOM 3236 O O . PRO A 1 431 ? 15.672 12.150 -2.980 1.00 62.12 431 PRO A O 1
ATOM 3239 N N . ALA A 1 432 ? 13.570 11.583 -3.528 1.00 56.00 432 ALA A N 1
ATOM 3240 C CA . ALA A 1 432 ? 13.861 11.235 -4.921 1.00 56.00 432 ALA A CA 1
ATOM 3241 C C . ALA A 1 432 ? 14.092 12.466 -5.825 1.00 56.00 432 ALA A C 1
ATOM 3243 O O . ALA A 1 432 ? 14.626 12.326 -6.930 1.00 56.00 432 ALA A O 1
ATOM 3244 N N . ALA A 1 433 ? 13.773 13.682 -5.362 1.00 55.09 433 ALA A N 1
ATOM 3245 C CA . ALA A 1 433 ? 14.087 14.923 -6.071 1.00 55.09 433 ALA A CA 1
ATOM 3246 C C . ALA A 1 433 ? 15.596 15.249 -6.052 1.00 55.09 433 ALA A C 1
ATOM 3248 O O . ALA A 1 433 ? 16.128 15.796 -7.023 1.00 55.09 433 ALA A O 1
ATOM 3249 N N . SER A 1 434 ? 16.325 14.853 -5.003 1.00 48.78 434 SER A N 1
ATOM 3250 C CA . SER A 1 434 ? 17.752 15.180 -4.834 1.00 48.78 434 SER A CA 1
ATOM 3251 C C . SER A 1 434 ? 18.680 14.525 -5.881 1.00 48.78 434 SER A C 1
ATOM 3253 O O . SER A 1 434 ? 19.509 15.233 -6.462 1.00 48.78 434 SER A O 1
ATOM 3255 N N . PRO A 1 435 ? 18.540 13.227 -6.233 1.00 51.94 435 PRO A N 1
ATOM 3256 C CA . PRO A 1 435 ? 19.306 12.615 -7.327 1.00 51.94 435 PRO A CA 1
ATOM 3257 C C . PRO A 1 435 ? 18.934 13.150 -8.719 1.00 51.94 435 PRO A C 1
ATOM 3259 O O . PRO A 1 435 ? 19.747 13.106 -9.644 1.00 51.94 435 PRO A O 1
ATOM 3262 N N . ALA A 1 436 ? 17.715 13.671 -8.898 1.00 47.94 436 ALA A N 1
ATOM 3263 C CA . ALA A 1 436 ? 17.300 14.271 -10.163 1.00 47.94 436 ALA A CA 1
ATOM 3264 C C . ALA A 1 436 ? 18.066 15.580 -10.436 1.00 47.94 436 ALA A C 1
ATOM 3266 O O . ALA A 1 436 ? 18.481 15.835 -11.568 1.00 47.94 436 ALA A O 1
ATOM 3267 N N . VAL A 1 437 ? 18.333 16.387 -9.408 1.00 42.62 437 VAL A N 1
ATOM 3268 C CA . VAL A 1 437 ? 19.076 17.654 -9.541 1.00 42.62 437 VAL A CA 1
ATOM 3269 C C . VAL A 1 437 ? 20.569 17.432 -9.842 1.00 42.62 437 VAL A C 1
ATOM 3271 O O . VAL A 1 437 ? 21.184 18.244 -10.539 1.00 42.62 437 VAL A O 1
ATOM 3274 N N . SER A 1 438 ? 21.156 16.313 -9.397 1.00 43.41 438 SER A N 1
ATOM 3275 C CA . SER A 1 438 ? 22.593 16.030 -9.554 1.00 43.41 438 SER A CA 1
ATOM 3276 C C . SER A 1 438 ? 22.991 15.406 -10.897 1.00 43.41 438 SER A C 1
ATOM 3278 O O . SER A 1 438 ? 24.181 15.338 -11.198 1.00 43.41 438 SER A O 1
ATOM 3280 N N . SER A 1 439 ? 22.040 15.020 -11.760 1.00 42.41 439 SER A N 1
ATOM 3281 C CA . SER A 1 439 ? 22.319 14.381 -13.060 1.00 42.41 439 SER A CA 1
ATOM 3282 C C . SER A 1 439 ? 22.879 15.337 -14.137 1.00 42.41 439 SER A C 1
ATOM 3284 O O . SER A 1 439 ? 22.574 15.188 -15.326 1.00 42.41 439 SER A O 1
ATOM 3286 N N . ARG A 1 440 ? 23.663 16.355 -13.753 1.00 37.56 440 ARG A N 1
ATOM 3287 C CA . ARG A 1 440 ? 24.356 17.240 -14.696 1.00 37.56 440 ARG A CA 1
ATOM 3288 C C . ARG A 1 440 ? 25.377 16.428 -15.495 1.00 37.56 440 ARG A C 1
ATOM 3290 O O . ARG A 1 440 ? 26.122 15.626 -14.946 1.00 37.56 440 ARG A O 1
ATOM 3297 N N . ARG A 1 441 ? 25.353 16.655 -16.813 1.00 41.19 441 ARG A N 1
ATOM 3298 C CA . ARG A 1 441 ? 26.217 16.077 -17.852 1.00 41.19 441 ARG A CA 1
ATOM 3299 C C . ARG A 1 441 ? 27.623 15.766 -17.329 1.00 41.19 441 ARG A C 1
ATOM 3301 O O . ARG A 1 441 ? 28.371 16.690 -17.017 1.00 41.19 441 ARG A O 1
ATOM 3308 N N . SER A 1 442 ? 28.016 14.494 -17.343 1.00 35.03 442 SER A N 1
ATOM 3309 C CA . SER A 1 442 ? 29.439 14.167 -17.436 1.00 35.03 442 SER A CA 1
ATOM 3310 C C . SER A 1 442 ? 29.987 14.856 -18.696 1.00 35.03 442 SER A C 1
ATOM 3312 O O . SER A 1 442 ? 29.358 14.738 -19.755 1.00 35.03 442 SER A O 1
ATOM 3314 N N . PRO A 1 443 ? 31.096 15.611 -18.616 1.00 29.48 443 PRO A N 1
ATOM 3315 C CA . PRO A 1 443 ? 31.736 16.152 -19.807 1.00 29.48 443 PRO A CA 1
ATOM 3316 C C . PRO A 1 443 ? 32.100 15.001 -20.756 1.00 29.48 443 PRO A C 1
ATOM 3318 O O . PRO A 1 443 ? 32.398 13.901 -20.277 1.00 29.48 443 PRO A O 1
ATOM 3321 N N . PRO A 1 444 ? 32.085 15.212 -22.084 1.00 34.44 444 PRO A N 1
ATOM 3322 C CA . PRO A 1 444 ? 32.543 14.195 -23.020 1.00 34.44 444 PRO A CA 1
ATOM 3323 C C . PRO A 1 444 ? 33.966 13.754 -22.655 1.00 34.44 444 PRO A C 1
ATOM 3325 O O . PRO A 1 444 ? 34.810 14.571 -22.285 1.00 34.44 444 PRO A O 1
ATOM 3328 N N . ALA A 1 445 ? 34.228 12.451 -22.770 1.00 41.81 445 ALA A N 1
ATOM 3329 C CA . ALA A 1 445 ? 35.480 11.787 -22.399 1.00 41.81 445 ALA A CA 1
ATOM 3330 C C . ALA A 1 445 ? 36.707 12.186 -23.259 1.00 41.81 445 ALA A C 1
ATOM 3332 O O . ALA A 1 445 ? 37.676 11.436 -23.348 1.00 41.81 445 ALA A O 1
ATOM 3333 N N . SER A 1 446 ? 36.692 13.360 -23.896 1.00 41.62 446 SER A N 1
ATOM 3334 C CA . SER A 1 446 ? 37.802 13.903 -24.684 1.00 41.62 446 SER A CA 1
ATOM 3335 C C . SER A 1 446 ? 38.741 14.817 -23.889 1.00 41.62 446 SER A C 1
ATOM 3337 O O . SER A 1 446 ? 39.803 15.167 -24.394 1.00 41.62 446 SER A O 1
ATOM 3339 N N . ALA A 1 447 ? 38.430 15.163 -22.638 1.00 39.44 447 ALA A N 1
ATOM 3340 C CA . ALA A 1 447 ? 39.328 15.943 -21.785 1.00 39.44 447 ALA A CA 1
ATOM 3341 C C . ALA A 1 447 ? 40.194 15.035 -20.895 1.00 39.44 447 ALA A C 1
ATOM 3343 O O . ALA A 1 447 ? 40.109 15.060 -19.669 1.00 39.44 447 ALA A O 1
ATOM 3344 N N . ARG A 1 448 ? 41.050 14.211 -21.510 1.00 40.22 448 ARG A N 1
ATOM 3345 C CA . ARG A 1 448 ? 42.225 13.682 -20.803 1.00 40.22 448 ARG A CA 1
ATOM 3346 C C . ARG A 1 448 ? 43.213 14.850 -20.670 1.00 40.22 448 ARG A C 1
ATOM 3348 O O . ARG A 1 448 ? 43.554 15.425 -21.703 1.00 40.22 448 ARG A O 1
ATOM 3355 N N . PRO A 1 449 ? 43.693 15.219 -19.469 1.00 38.69 449 PRO A N 1
ATOM 3356 C CA . PRO A 1 449 ? 44.781 16.178 -19.379 1.00 38.69 449 PRO A CA 1
ATOM 3357 C C . PRO A 1 449 ? 45.984 15.575 -20.107 1.00 38.69 449 PRO A C 1
ATOM 3359 O O . PRO A 1 449 ? 46.413 14.462 -19.790 1.00 38.69 449 PRO A O 1
ATOM 3362 N N . LEU A 1 450 ? 46.488 16.285 -21.117 1.00 42.62 450 LEU A N 1
ATOM 3363 C CA . LEU A 1 450 ? 47.776 15.992 -21.732 1.00 42.62 450 LEU A CA 1
ATOM 3364 C C . LEU A 1 450 ? 48.801 15.879 -20.600 1.00 42.62 450 LEU A C 1
ATOM 3366 O O . LEU A 1 450 ? 49.034 16.842 -19.869 1.00 42.62 450 LEU A O 1
ATOM 3370 N N . ARG A 1 451 ? 49.384 14.688 -20.424 1.00 41.19 451 ARG A N 1
ATOM 3371 C CA . ARG A 1 451 ? 50.565 14.535 -19.570 1.00 41.19 451 ARG A CA 1
ATOM 3372 C C . ARG A 1 451 ? 51.624 15.519 -20.084 1.00 41.19 451 ARG A C 1
ATOM 3374 O O . ARG A 1 451 ? 51.875 15.508 -21.291 1.00 41.19 451 ARG A O 1
ATOM 3381 N N . PRO A 1 452 ? 52.244 16.344 -19.225 1.00 41.28 452 PRO A N 1
ATOM 3382 C CA . PRO A 1 452 ? 53.352 17.176 -19.663 1.00 41.28 452 PRO A CA 1
ATOM 3383 C C . PRO A 1 452 ? 54.470 16.260 -20.170 1.00 41.28 452 PRO A C 1
ATOM 3385 O O . PRO A 1 452 ? 54.815 15.266 -19.524 1.00 41.28 452 PRO A O 1
ATOM 3388 N N . ALA A 1 453 ? 54.983 16.561 -21.363 1.00 47.34 453 ALA A N 1
ATOM 3389 C CA . ALA A 1 453 ? 56.147 15.880 -21.908 1.00 47.34 453 ALA A CA 1
ATOM 3390 C C . ALA A 1 453 ? 57.332 16.038 -20.934 1.00 47.34 453 ALA A C 1
ATOM 3392 O O . ALA A 1 453 ? 57.473 17.105 -20.328 1.00 47.34 453 ALA A O 1
ATOM 3393 N N . PRO A 1 454 ? 58.176 15.007 -20.751 1.00 49.19 454 PRO A N 1
ATOM 3394 C CA . PRO A 1 454 ? 59.375 15.148 -19.937 1.00 49.19 454 PRO A CA 1
ATOM 3395 C C . PRO A 1 454 ? 60.300 16.218 -20.548 1.00 49.19 454 PRO A C 1
ATOM 3397 O O . PRO A 1 454 ? 60.328 16.367 -21.774 1.00 49.19 454 PRO A O 1
ATOM 3400 N N . PRO A 1 455 ? 61.037 16.981 -19.722 1.00 40.75 455 PRO A N 1
ATOM 3401 C CA . PRO A 1 455 ? 61.891 18.054 -20.211 1.00 40.75 455 PRO A CA 1
ATOM 3402 C C . PRO A 1 455 ? 63.028 17.497 -21.084 1.00 40.75 455 PRO A C 1
ATOM 3404 O O . PRO A 1 455 ? 63.485 16.372 -20.856 1.00 40.75 455 PRO A O 1
ATOM 3407 N N . PRO A 1 456 ? 63.512 18.269 -22.073 1.00 40.72 456 PRO A N 1
ATOM 3408 C CA . PRO A 1 456 ? 64.615 17.842 -22.917 1.00 40.72 456 PRO A CA 1
ATOM 3409 C C . PRO A 1 456 ? 65.892 17.778 -22.075 1.00 40.72 456 PRO A C 1
ATOM 3411 O O . PRO A 1 456 ? 66.350 18.785 -21.537 1.00 40.72 456 PRO A O 1
ATOM 3414 N N . SER A 1 457 ? 66.476 16.588 -21.955 1.00 42.31 457 SER A N 1
ATOM 3415 C CA . SER A 1 457 ? 67.803 16.413 -21.370 1.00 42.31 457 SER A CA 1
ATOM 3416 C C . SER A 1 457 ? 68.843 17.049 -22.294 1.00 42.31 457 SER A C 1
ATOM 3418 O O . SER A 1 457 ? 69.081 16.550 -23.396 1.00 42.31 457 SER A O 1
ATOM 3420 N N . ALA A 1 458 ? 69.458 18.141 -21.848 1.00 40.38 458 ALA A N 1
ATOM 3421 C CA . ALA A 1 458 ? 70.602 18.761 -22.499 1.00 40.38 458 ALA A CA 1
ATOM 3422 C C . ALA A 1 458 ? 71.861 18.615 -21.628 1.00 40.38 458 ALA A C 1
ATOM 3424 O O . ALA A 1 458 ? 71.789 18.805 -20.416 1.00 40.38 458 ALA A O 1
ATOM 3425 N N . ALA A 1 459 ? 72.987 18.374 -22.319 1.00 37.66 459 ALA A N 1
ATOM 3426 C CA . ALA A 1 459 ? 74.399 18.376 -21.893 1.00 37.66 459 ALA A CA 1
ATOM 3427 C C . ALA A 1 459 ? 74.951 17.048 -21.316 1.00 37.66 459 ALA A C 1
ATOM 3429 O O . ALA A 1 459 ? 74.368 16.487 -20.400 1.00 37.66 459 ALA A O 1
ATOM 3430 N N . TRP A 1 460 ? 76.089 16.487 -21.761 1.00 34.03 460 TRP A N 1
ATOM 3431 C CA . TRP A 1 460 ? 77.143 16.895 -22.724 1.00 34.03 460 TRP A CA 1
ATOM 3432 C C . TRP A 1 460 ? 77.979 15.629 -23.123 1.00 34.03 460 TRP A C 1
ATOM 3434 O O . TRP A 1 460 ? 77.844 14.609 -22.445 1.00 34.03 460 TRP A O 1
ATOM 3444 N N . PRO A 1 461 ? 78.813 15.623 -24.192 1.00 50.47 461 PRO A N 1
ATOM 3445 C CA . PRO A 1 461 ? 79.388 14.434 -24.819 1.00 50.47 461 PRO A CA 1
ATOM 3446 C C . PRO A 1 461 ? 80.799 14.076 -24.322 1.00 50.47 461 PRO A C 1
ATOM 3448 O O . PRO A 1 461 ? 81.571 14.944 -23.920 1.00 50.47 461 PRO A O 1
ATOM 3451 N N . ALA A 1 462 ? 81.173 12.802 -24.465 1.00 35.28 462 ALA A N 1
ATOM 3452 C CA . ALA A 1 462 ? 82.565 12.368 -24.425 1.00 35.28 462 ALA A CA 1
ATOM 3453 C C . ALA A 1 462 ? 82.821 11.233 -25.433 1.00 35.28 462 ALA A C 1
ATOM 3455 O O . ALA A 1 462 ? 82.372 10.104 -25.273 1.00 35.28 462 ALA A O 1
ATOM 3456 N N . GLU A 1 463 ? 83.548 11.627 -26.475 1.00 36.22 463 GLU A N 1
ATOM 3457 C CA . GLU A 1 463 ? 84.625 10.913 -27.164 1.00 36.22 463 GLU A CA 1
ATOM 3458 C C . GLU A 1 463 ? 84.385 9.616 -27.953 1.00 36.22 463 GLU A C 1
ATOM 3460 O O . GLU A 1 463 ? 84.049 8.536 -27.472 1.00 36.22 463 GLU A O 1
ATOM 3465 N N . ALA A 1 464 ? 84.736 9.761 -29.229 1.00 41.66 464 ALA A N 1
ATOM 3466 C CA . ALA A 1 464 ? 84.864 8.757 -30.254 1.00 41.66 464 ALA A CA 1
ATOM 3467 C C . ALA A 1 464 ? 86.092 7.849 -30.063 1.00 41.66 464 ALA A C 1
ATOM 3469 O O . ALA A 1 464 ? 87.222 8.317 -29.968 1.00 41.66 464 ALA A O 1
ATOM 3470 N N . ARG A 1 465 ? 85.869 6.539 -30.186 1.00 38.69 465 ARG A N 1
ATOM 3471 C CA . ARG A 1 465 ? 86.794 5.542 -30.757 1.00 38.69 465 ARG A CA 1
ATOM 3472 C C . ARG A 1 465 ? 85.891 4.536 -31.487 1.00 38.69 465 ARG A C 1
ATOM 3474 O O . ARG A 1 465 ? 84.934 4.064 -30.901 1.00 38.69 465 ARG A O 1
ATOM 3481 N N . GLY A 1 466 ? 86.008 4.184 -32.762 1.00 32.97 466 GLY A N 1
ATOM 3482 C CA . GLY A 1 466 ? 87.128 4.253 -33.684 1.00 32.97 466 GLY A CA 1
ATOM 3483 C C . GLY A 1 466 ? 87.306 2.891 -34.372 1.00 32.97 466 GLY A C 1
ATOM 3484 O O . GLY A 1 466 ? 88.282 2.228 -34.073 1.00 32.97 466 GLY A O 1
ATOM 3485 N N . ARG A 1 467 ? 86.394 2.547 -35.313 1.00 38.53 467 ARG A N 1
ATOM 3486 C CA . ARG A 1 467 ? 86.545 1.613 -36.474 1.00 38.53 467 ARG A CA 1
ATOM 3487 C C . ARG A 1 467 ? 86.850 0.106 -36.219 1.00 38.53 467 ARG A C 1
ATOM 3489 O O . ARG A 1 467 ? 87.268 -0.243 -35.128 1.00 38.53 467 ARG A O 1
ATOM 3496 N N . PRO A 1 468 ? 86.774 -0.790 -37.242 1.00 46.53 468 PRO A N 1
ATOM 3497 C CA . PRO A 1 468 ? 86.023 -0.767 -38.515 1.00 46.53 468 PRO A CA 1
ATOM 3498 C C . PRO A 1 468 ? 85.224 -2.067 -38.820 1.00 46.53 468 PRO A C 1
ATOM 3500 O O . PRO A 1 468 ? 85.434 -3.124 -38.235 1.00 46.53 468 PRO A O 1
ATOM 3503 N N . ARG A 1 469 ? 84.337 -1.982 -39.824 1.00 42.59 469 ARG A N 1
ATOM 3504 C CA . ARG A 1 469 ? 83.670 -3.110 -40.504 1.00 42.59 469 ARG A CA 1
ATOM 3505 C C . ARG A 1 469 ? 84.623 -3.811 -41.487 1.00 42.59 469 ARG A C 1
ATOM 3507 O O . ARG A 1 469 ? 85.326 -3.125 -42.226 1.00 42.59 469 ARG A O 1
ATOM 3514 N N . SER A 1 470 ? 84.571 -5.141 -41.556 1.00 40.41 470 SER A N 1
ATOM 3515 C CA . SER A 1 470 ? 85.177 -5.970 -42.611 1.00 40.41 470 SER A CA 1
ATOM 3516 C C . SER A 1 470 ? 84.178 -6.257 -43.758 1.00 40.41 470 SER A C 1
ATOM 3518 O O . SER A 1 470 ? 82.972 -6.334 -43.502 1.00 40.41 470 SER A O 1
ATOM 3520 N N . PRO A 1 471 ? 84.632 -6.380 -45.025 1.00 51.28 471 PRO A N 1
ATOM 3521 C CA . PRO A 1 471 ? 83.756 -6.525 -46.189 1.00 51.28 471 PRO A CA 1
ATOM 3522 C C . PRO A 1 471 ? 83.650 -7.961 -46.746 1.00 51.28 471 PRO A C 1
ATOM 3524 O O . PRO A 1 471 ? 84.576 -8.754 -46.638 1.00 51.28 471 PRO A O 1
ATOM 3527 N N . ARG A 1 472 ? 82.495 -8.209 -47.387 1.00 40.22 472 ARG A N 1
ATOM 3528 C CA . ARG A 1 472 ? 82.174 -9.083 -48.542 1.00 40.22 472 ARG A CA 1
ATOM 3529 C C . ARG A 1 472 ? 83.038 -10.325 -48.834 1.00 40.22 472 ARG A C 1
ATOM 3531 O O . ARG A 1 472 ? 84.205 -10.211 -49.185 1.00 40.22 472 ARG A O 1
ATOM 3538 N N . ALA A 1 473 ? 82.347 -11.459 -48.977 1.00 39.09 473 ALA A N 1
ATOM 3539 C CA . ALA A 1 473 ? 82.731 -12.554 -49.865 1.00 39.09 473 ALA A CA 1
ATOM 3540 C C . ALA A 1 473 ? 81.604 -12.814 -50.884 1.00 39.09 473 ALA A C 1
ATOM 3542 O O . ALA A 1 473 ? 80.474 -13.113 -50.503 1.00 39.09 473 ALA A O 1
ATOM 3543 N N . ALA A 1 474 ? 81.922 -12.670 -52.169 1.00 45.28 474 ALA A N 1
ATOM 3544 C CA . ALA A 1 474 ? 81.234 -13.275 -53.308 1.00 45.28 474 ALA A CA 1
ATOM 3545 C C . ALA A 1 474 ? 82.295 -13.470 -54.404 1.00 45.28 474 ALA A C 1
ATOM 3547 O O . ALA A 1 474 ? 83.113 -12.577 -54.621 1.00 45.28 474 ALA A O 1
ATOM 3548 N N . ALA A 1 475 ? 82.296 -14.641 -55.028 1.00 51.78 475 ALA A N 1
ATOM 3549 C CA . ALA A 1 475 ? 83.205 -15.084 -56.085 1.00 51.78 475 ALA A CA 1
ATOM 3550 C C . ALA A 1 475 ? 82.373 -15.719 -57.216 1.00 51.78 475 ALA A C 1
ATOM 3552 O O . ALA A 1 475 ? 81.201 -16.031 -56.964 1.00 51.78 475 ALA A O 1
ATOM 3553 N N . PRO A 1 476 ? 82.964 -16.057 -58.374 1.00 62.38 476 PRO A N 1
ATOM 3554 C CA . PRO A 1 476 ? 84.220 -15.579 -58.964 1.00 62.38 476 PRO A CA 1
ATOM 3555 C C . PRO A 1 476 ? 84.029 -14.510 -60.052 1.00 62.38 476 PRO A C 1
ATOM 3557 O O . PRO A 1 476 ? 82.920 -14.420 -60.628 1.00 62.38 476 PRO A O 1
#

pLDDT: mean 79.21, std 20.53, range [29.48, 98.5]

Secondary structure (DSSP, 8-state):
----------SSS-TT-------PPPPPPPPPS-PPPPPTT-SS-HHHHHHHHTTSHHHHHHHTT--TT--EEEEEEEETTTEEEEEEEETTEEEEEEEEETTT--EEEEEETHHHH-GGGG--TTSSSGGGGSHHHHHHHHHHHHHHH--TT----HHHHHHHHHHHHHHHHHHHHTT-HHHHHHHHHHHHHHHHHHHHHHHHH-S-SSSSTT-----SS-HHHHHHHHHHHHHHHHHHHHHS----HHHHHHHHHHHHHHTT--SSSS-S-TTSTTGGGS-HHHHHHHHHHHTTS---SSSS--HHHHHHHHHHHHHHHHHHHHHHHHHHHHHHHH-S--PPP-PPPPP--HHHHHHHHH---HHHHHHHHHHHHHHHHSHHHHHHHHTT-THHHHHHHHHHHHHTTT-HHHHHHHHHHHHHH-STTGGGHHHHHH---PPPTT-PPPPPPPPP------------PPP-----